Protein AF-0000000087521717 (afdb_homodimer)

Structure (mmCIF, N/CA/C/O backbone):
data_AF-0000000087521717-model_v1
#
loop_
_entity.id
_entity.type
_entity.pdbx_description
1 polymer 'Peptide deformylase'
#
loop_
_atom_site.group_PDB
_atom_site.id
_atom_site.type_symbol
_atom_site.label_atom_id
_atom_site.label_alt_id
_atom_site.label_comp_id
_atom_site.label_asym_id
_atom_site.label_entity_id
_atom_site.label_seq_id
_atom_site.pdbx_PDB_ins_code
_atom_site.Cartn_x
_atom_site.Cartn_y
_atom_site.Cartn_z
_atom_site.occupancy
_atom_site.B_iso_or_equiv
_atom_site.auth_seq_id
_atom_site.auth_comp_id
_atom_site.auth_asym_id
_atom_site.auth_atom_id
_atom_site.pdbx_PDB_model_num
ATOM 1 N N . MET A 1 1 ? 18.141 15.664 -4.938 1 31.73 1 MET A N 1
ATOM 2 C CA . MET A 1 1 ? 18.344 16.312 -3.646 1 31.73 1 MET A CA 1
ATOM 3 C C . MET A 1 1 ? 18.641 15.289 -2.561 1 31.73 1 MET A C 1
ATOM 5 O O . MET A 1 1 ? 18 14.242 -2.49 1 31.73 1 MET A O 1
ATOM 9 N N . ASP A 1 2 ? 19.812 15.195 -2.168 1 37.69 2 ASP A N 1
ATOM 10 C CA . ASP A 1 2 ? 20.312 14.406 -1.044 1 37.69 2 ASP A CA 1
ATOM 11 C C . ASP A 1 2 ? 19.453 14.633 0.204 1 37.69 2 ASP A C 1
ATOM 13 O O . ASP A 1 2 ? 19.438 15.734 0.759 1 37.69 2 ASP A O 1
ATOM 17 N N . TYR A 1 3 ? 18.469 13.977 0.428 1 42.56 3 TYR A N 1
ATOM 18 C CA . TYR A 1 3 ? 17.531 14.156 1.529 1 42.56 3 TYR A CA 1
ATOM 19 C C . TYR A 1 3 ? 18.266 14.188 2.867 1 42.56 3 TYR A C 1
ATOM 21 O O . TYR A 1 3 ? 17.656 14.414 3.912 1 42.56 3 TYR A O 1
ATOM 29 N N . SER A 1 4 ? 19.531 13.625 2.936 1 46.78 4 SER A N 1
ATOM 30 C CA . SER A 1 4 ? 20.344 14.086 4.055 1 46.78 4 SER A CA 1
ATOM 31 C C . SER A 1 4 ? 20.312 15.602 4.176 1 46.78 4 SER A C 1
ATOM 33 O O . SER A 1 4 ? 20.75 16.156 5.184 1 46.78 4 SER A O 1
ATOM 35 N N . GLU A 1 5 ? 19.812 16.156 3.068 1 51.12 5 GLU A N 1
ATOM 36 C CA . GLU A 1 5 ? 19.781 17.609 2.904 1 51.12 5 GLU A CA 1
ATOM 37 C C . GLU A 1 5 ? 18.531 18.203 3.547 1 51.12 5 GLU A C 1
ATOM 39 O O . GLU A 1 5 ? 18.312 19.422 3.498 1 51.12 5 GLU A O 1
ATOM 44 N N . LEU A 1 6 ? 17.719 17.312 4.062 1 59.31 6 LEU A N 1
ATOM 45 C CA . LEU A 1 6 ? 16.531 17.812 4.742 1 59.31 6 LEU A CA 1
ATOM 46 C C . LEU A 1 6 ? 16.891 18.422 6.094 1 59.31 6 LEU A C 1
ATOM 48 O O . LEU A 1 6 ? 16.047 18.453 7.004 1 59.31 6 LEU A O 1
ATOM 52 N N . GLY A 1 7 ? 18.109 18.688 6.102 1 59.34 7 GLY A N 1
ATOM 53 C CA . GLY A 1 7 ? 18.531 19.344 7.324 1 59.34 7 GLY A CA 1
ATOM 54 C C . GLY A 1 7 ? 17.953 20.75 7.465 1 59.34 7 GLY A C 1
ATOM 55 O O . GLY A 1 7 ? 17.453 21.312 6.5 1 59.34 7 GLY A O 1
ATOM 56 N N . PRO A 1 8 ? 17.828 21.141 8.695 1 64.62 8 PRO A N 1
ATOM 57 C CA . PRO A 1 8 ? 17.312 22.469 8.984 1 64.62 8 PRO A CA 1
ATOM 58 C C . PRO A 1 8 ? 17.969 23.562 8.125 1 64.62 8 PRO A C 1
ATOM 60 O O . PRO A 1 8 ? 17.328 24.562 7.82 1 64.62 8 PRO A O 1
ATOM 63 N N . GLU A 1 9 ? 19.109 23.172 7.73 1 73.75 9 GLU A N 1
ATOM 64 C CA . GLU A 1 9 ? 19.844 24.172 6.953 1 73.75 9 GLU A CA 1
ATOM 65 C C . GLU A 1 9 ? 19.234 24.328 5.559 1 73.75 9 GLU A C 1
ATOM 67 O O . GLU A 1 9 ? 19.344 25.391 4.941 1 73.75 9 GLU A O 1
ATOM 72 N N . ASN A 1 10 ? 18.547 23.375 5.191 1 86.69 10 ASN A N 1
ATOM 73 C CA . ASN A 1 10 ? 18 23.406 3.836 1 86.69 10 ASN A CA 1
ATOM 74 C C . ASN A 1 10 ? 16.5 23.656 3.84 1 86.69 10 ASN A C 1
ATOM 76 O O . ASN A 1 10 ? 15.883 23.766 2.779 1 86.69 10 ASN A O 1
ATOM 80 N N . LEU A 1 11 ? 16 23.922 4.949 1 91.88 11 LEU A N 1
ATOM 81 C CA . LEU A 1 11 ? 14.555 24.062 5.086 1 91.88 11 LEU A CA 1
ATOM 82 C C . LEU A 1 11 ? 14.039 25.25 4.266 1 91.88 11 LEU A C 1
ATOM 84 O O . LEU A 1 11 ? 13.055 25.109 3.535 1 91.88 11 LEU A O 1
ATOM 88 N N . GLY A 1 12 ? 14.695 26.422 4.41 1 90.44 12 GLY A N 1
ATOM 89 C CA . GLY A 1 12 ? 14.305 27.578 3.629 1 90.44 12 GLY A CA 1
ATOM 90 C C . GLY A 1 12 ? 14.281 27.312 2.135 1 90.44 12 GLY A C 1
ATOM 91 O O . GLY A 1 12 ? 13.344 27.719 1.442 1 90.44 12 GLY A O 1
ATOM 92 N N . GLN A 1 13 ? 15.289 26.625 1.7 1 92.19 13 GLN A N 1
ATOM 93 C CA . GLN A 1 13 ? 15.391 26.297 0.282 1 92.19 13 GLN A CA 1
ATOM 94 C C . GLN A 1 13 ? 14.281 25.344 -0.14 1 92.19 13 GLN A C 1
ATOM 96 O O . GLN A 1 13 ? 13.703 25.484 -1.222 1 92.19 13 GLN A O 1
ATOM 101 N N . ILE A 1 14 ? 14 24.406 0.67 1 95.12 14 ILE A N 1
ATOM 102 C CA . ILE A 1 14 ? 12.953 23.438 0.385 1 95.12 14 ILE A CA 1
ATOM 103 C C . ILE A 1 14 ? 11.609 24.141 0.259 1 95.12 14 ILE A C 1
ATOM 105 O O . ILE A 1 14 ? 10.867 23.922 -0.703 1 95.12 14 ILE A O 1
ATOM 109 N N . VAL A 1 15 ? 11.336 25 1.203 1 96.62 15 VAL A N 1
ATOM 110 C CA . VAL A 1 15 ? 10.078 25.734 1.216 1 96.62 15 VAL A CA 1
ATOM 111 C C . VAL A 1 15 ? 9.977 26.609 -0.033 1 96.62 15 VAL A C 1
ATOM 113 O O . VAL A 1 15 ? 8.938 26.625 -0.701 1 96.62 15 VAL A O 1
ATOM 116 N N . GLU A 1 16 ? 11.078 27.281 -0.337 1 94.62 16 GLU A N 1
ATOM 117 C CA . GLU A 1 16 ? 11.102 28.125 -1.527 1 94.62 16 GLU A CA 1
ATOM 118 C C . GLU A 1 16 ? 10.828 27.312 -2.789 1 94.62 16 GLU A C 1
ATOM 120 O O . GLU A 1 16 ? 10.086 27.75 -3.67 1 94.62 16 GLU A O 1
ATOM 125 N N . GLN A 1 17 ? 11.438 26.219 -2.893 1 95.12 17 GLN A N 1
ATOM 126 C CA . GLN A 1 17 ? 11.25 25.344 -4.051 1 95.12 17 GLN A CA 1
ATOM 127 C C . GLN A 1 17 ? 9.797 24.906 -4.176 1 95.12 17 GLN A C 1
ATOM 129 O O . GLN A 1 17 ? 9.234 24.906 -5.273 1 95.12 17 GLN A O 1
ATOM 134 N N . VAL A 1 18 ? 9.18 24.484 -3.072 1 96.81 18 VAL A N 1
ATOM 135 C CA . VAL A 1 18 ? 7.785 24.062 -3.066 1 96.81 18 VAL A CA 1
ATOM 136 C C . VAL A 1 18 ? 6.883 25.203 -3.52 1 96.81 18 VAL A C 1
ATOM 138 O O . VAL A 1 18 ? 6.012 25.016 -4.375 1 96.81 18 VAL A O 1
ATOM 141 N N . LEU A 1 19 ? 7.125 26.375 -2.961 1 97.25 19 LEU A N 1
ATOM 142 C CA . LEU A 1 19 ? 6.297 27.547 -3.275 1 97.25 19 LEU A CA 1
ATOM 143 C C . LEU A 1 19 ? 6.484 27.969 -4.727 1 97.25 19 LEU A C 1
ATOM 145 O O . LEU A 1 19 ? 5.527 28.359 -5.395 1 97.25 19 LEU A O 1
ATOM 149 N N . GLN A 1 20 ? 7.711 27.812 -5.238 1 95.38 20 GLN A N 1
ATOM 150 C CA . GLN A 1 20 ? 8.016 28.188 -6.617 1 95.38 20 GLN A CA 1
ATOM 151 C C . GLN A 1 20 ? 7.348 27.219 -7.602 1 95.38 20 GLN A C 1
ATOM 153 O O . GLN A 1 20 ? 6.969 27.625 -8.703 1 95.38 20 GLN A O 1
ATOM 158 N N . HIS A 1 21 ? 7.191 26 -7.211 1 94.56 21 HIS A N 1
ATOM 159 C CA . HIS A 1 21 ? 6.648 25 -8.109 1 94.56 21 HIS A CA 1
ATOM 160 C C . HIS A 1 21 ? 5.129 24.922 -8.016 1 94.56 21 HIS A C 1
ATOM 162 O O . HIS A 1 21 ? 4.484 24.219 -8.797 1 94.56 21 HIS A O 1
ATOM 168 N N . ALA A 1 22 ? 4.609 25.625 -7.039 1 97.06 22 ALA A N 1
ATOM 169 C CA . ALA A 1 22 ? 3.156 25.641 -6.906 1 97.06 22 ALA A CA 1
ATOM 170 C C . ALA A 1 22 ? 2.51 26.391 -8.07 1 97.06 22 ALA A C 1
ATOM 172 O O . ALA A 1 22 ? 2.965 27.469 -8.453 1 97.06 22 ALA A O 1
ATOM 173 N N . GLN A 1 23 ? 1.533 25.719 -8.734 1 96.81 23 GLN A N 1
ATOM 174 C CA . GLN A 1 23 ? 0.725 26.312 -9.789 1 96.81 23 GLN A CA 1
ATOM 175 C C . GLN A 1 23 ? -0.686 26.625 -9.297 1 96.81 23 GLN A C 1
ATOM 177 O O . GLN A 1 23 ? -1.421 25.719 -8.906 1 96.81 23 GLN A O 1
ATOM 182 N N . GLN A 1 24 ? -1.092 27.891 -9.32 1 96.69 24 GLN A N 1
ATOM 183 C CA . GLN A 1 24 ? -2.365 28.312 -8.758 1 96.69 24 GLN A CA 1
ATOM 184 C C . GLN A 1 24 ? -2.5 27.875 -7.301 1 96.69 24 GLN A C 1
ATOM 186 O O . GLN A 1 24 ? -3.533 27.328 -6.906 1 96.69 24 GLN A O 1
ATOM 191 N N . ASN A 1 25 ? -1.392 27.938 -6.531 1 97.31 25 ASN A N 1
ATOM 192 C CA . ASN A 1 25 ? -1.276 27.641 -5.109 1 97.31 25 ASN A CA 1
ATOM 193 C C . ASN A 1 25 ? -1.407 26.141 -4.832 1 97.31 25 ASN A C 1
ATOM 195 O O . ASN A 1 25 ? -1.749 25.75 -3.717 1 97.31 25 ASN A O 1
ATOM 199 N N . VAL A 1 26 ? -1.278 25.391 -5.859 1 98.62 26 VAL A N 1
ATOM 200 C CA . VAL A 1 26 ? -1.326 23.938 -5.672 1 98.62 26 VAL A CA 1
ATOM 201 C C . VAL A 1 26 ? 0.058 23.344 -5.914 1 98.62 26 VAL A C 1
ATOM 203 O O . VAL A 1 26 ? 0.644 23.531 -6.984 1 98.62 26 VAL A O 1
ATOM 206 N N . ALA A 1 27 ? 0.596 22.672 -4.949 1 98.44 27 ALA A N 1
ATOM 207 C CA . ALA A 1 27 ? 1.912 22.047 -5.035 1 98.44 27 ALA A CA 1
ATOM 208 C C . ALA A 1 27 ? 1.788 20.547 -5.219 1 98.44 27 ALA A C 1
ATOM 210 O O . ALA A 1 27 ? 0.761 19.953 -4.875 1 98.44 27 ALA A O 1
ATOM 211 N N . PRO A 1 28 ? 2.807 19.922 -5.824 1 97.38 28 PRO A N 1
ATOM 212 C CA . PRO A 1 28 ? 2.793 18.469 -5.914 1 97.38 28 PRO A CA 1
ATOM 213 C C . PRO A 1 28 ? 2.881 17.797 -4.547 1 97.38 28 PRO A C 1
ATOM 215 O O . PRO A 1 28 ? 3.584 18.281 -3.658 1 97.38 28 PRO A O 1
ATOM 218 N N . ILE A 1 29 ? 2.162 16.734 -4.375 1 98.31 29 ILE A N 1
ATOM 219 C CA . ILE A 1 29 ? 2.193 15.938 -3.15 1 98.31 29 ILE A CA 1
ATOM 220 C C . ILE A 1 29 ? 3.156 14.766 -3.324 1 98.31 29 ILE A C 1
ATOM 222 O O . ILE A 1 29 ? 3.084 14.039 -4.316 1 98.31 29 ILE A O 1
ATOM 226 N N . VAL A 1 30 ? 4.082 14.609 -2.416 1 98.25 30 VAL A N 1
ATOM 227 C CA . VAL A 1 30 ? 5.039 13.508 -2.498 1 98.25 30 VAL A CA 1
ATOM 228 C C . VAL A 1 30 ? 4.371 12.203 -2.07 1 98.25 30 VAL A C 1
ATOM 230 O O . VAL A 1 30 ? 3.32 12.227 -1.422 1 98.25 30 VAL A O 1
ATOM 233 N N . GLN A 1 31 ? 4.938 11.094 -2.473 1 98.69 31 GLN A N 1
ATOM 234 C CA . GLN A 1 31 ? 4.379 9.773 -2.207 1 98.69 31 GLN A CA 1
ATOM 235 C C . GLN A 1 31 ? 5.305 8.953 -1.311 1 98.69 31 GLN A C 1
ATOM 237 O O . GLN A 1 31 ? 6.426 9.375 -1.015 1 98.69 31 GLN A O 1
ATOM 242 N N . LEU A 1 32 ? 4.797 7.812 -0.786 1 98.69 32 LEU A N 1
ATOM 243 C CA . LEU A 1 32 ? 5.609 6.91 0.024 1 98.69 32 LEU A CA 1
ATOM 244 C C . LEU A 1 32 ? 6.949 6.637 -0.647 1 98.69 32 LEU A C 1
ATOM 246 O O . LEU A 1 32 ? 7.008 6.395 -1.855 1 98.69 32 LEU A O 1
ATOM 250 N N . GLY A 1 33 ? 7.992 6.562 0.14 1 98 33 GLY A N 1
ATOM 251 C CA . GLY A 1 33 ? 9.359 6.531 -0.352 1 98 33 GLY A CA 1
ATOM 252 C C . GLY A 1 33 ? 10.094 7.844 -0.154 1 98 33 GLY A C 1
ATOM 253 O O . GLY A 1 33 ? 11.328 7.867 -0.103 1 98 33 GLY A O 1
ATOM 254 N N . HIS A 1 34 ? 9.359 8.938 -0.144 1 97.62 34 HIS A N 1
ATOM 255 C CA . HIS A 1 34 ? 9.984 10.211 0.2 1 97.62 34 HIS A CA 1
ATOM 256 C C . HIS A 1 34 ? 10.383 10.25 1.672 1 97.62 34 HIS A C 1
ATOM 258 O O . HIS A 1 34 ? 9.547 10.023 2.551 1 97.62 34 HIS A O 1
ATOM 264 N N . PRO A 1 35 ? 11.531 10.594 1.997 1 96.5 35 PRO A N 1
ATOM 265 C CA . PRO A 1 35 ? 12.023 10.5 3.375 1 96.5 35 PRO A CA 1
ATOM 266 C C . PRO A 1 35 ? 11.281 11.43 4.328 1 96.5 35 PRO A C 1
ATOM 268 O O . PRO A 1 35 ? 11.172 11.141 5.523 1 96.5 35 PRO A O 1
ATOM 271 N N . ALA A 1 36 ? 10.742 12.539 3.867 1 96.62 36 ALA A N 1
ATOM 272 C CA . ALA A 1 36 ? 10.016 13.484 4.719 1 96.62 36 ALA A CA 1
ATOM 273 C C . ALA A 1 36 ? 8.805 12.828 5.363 1 96.62 36 ALA A C 1
ATOM 275 O O . ALA A 1 36 ? 8.352 13.25 6.43 1 96.62 36 ALA A O 1
ATOM 276 N N . LEU A 1 37 ? 8.289 11.781 4.715 1 98.25 37 LEU A N 1
ATOM 277 C CA . LEU A 1 37 ? 7.09 11.109 5.215 1 98.25 37 LEU A CA 1
ATOM 278 C C . LEU A 1 37 ? 7.441 10.148 6.348 1 98.25 37 LEU A C 1
ATOM 280 O O . LEU A 1 37 ? 6.551 9.641 7.031 1 98.25 37 LEU A O 1
ATOM 284 N N . ARG A 1 38 ? 8.711 9.922 6.566 1 97.94 38 ARG A N 1
ATOM 285 C CA . ARG A 1 38 ? 9.078 8.852 7.488 1 97.94 38 ARG A CA 1
ATOM 286 C C . ARG A 1 38 ? 9.906 9.391 8.648 1 97.94 38 ARG A C 1
ATOM 288 O O . ARG A 1 38 ? 10.055 8.719 9.672 1 97.94 38 ARG A O 1
ATOM 295 N N . GLN A 1 39 ? 10.406 10.516 8.523 1 94.19 39 GLN A N 1
ATOM 296 C CA . GLN A 1 39 ? 11.172 11.141 9.602 1 94.19 39 GLN A CA 1
ATOM 297 C C . GLN A 1 39 ? 10.297 12.078 10.43 1 94.19 39 GLN A C 1
ATOM 299 O O . GLN A 1 39 ? 9.461 12.797 9.875 1 94.19 39 GLN A O 1
ATOM 304 N N . PRO A 1 40 ? 10.5 12.039 11.766 1 96.31 40 PRO A N 1
ATOM 305 C CA . PRO A 1 40 ? 9.773 13.047 12.539 1 96.31 40 PRO A CA 1
ATOM 306 C C . PRO A 1 40 ? 10.086 14.469 12.086 1 96.31 40 PRO A C 1
ATOM 308 O O . PRO A 1 40 ? 11.25 14.836 11.945 1 96.31 40 PRO A O 1
ATOM 311 N N . ALA A 1 41 ? 9.07 15.227 11.836 1 97.12 41 ALA A N 1
ATOM 312 C CA . ALA A 1 41 ? 9.242 16.594 11.375 1 97.12 41 ALA A CA 1
ATOM 313 C C . ALA A 1 41 ? 9.789 17.484 12.492 1 97.12 41 ALA A C 1
ATOM 315 O O . ALA A 1 41 ? 9.586 17.203 13.672 1 97.12 41 ALA A O 1
ATOM 316 N N . LEU A 1 42 ? 10.391 18.516 12.156 1 96.44 42 LEU A N 1
ATOM 317 C CA . LEU A 1 42 ? 10.969 19.469 13.102 1 96.44 42 LEU A CA 1
ATOM 318 C C . LEU A 1 42 ? 9.891 20.375 13.68 1 96.44 42 LEU A C 1
ATOM 320 O O . LEU A 1 42 ? 9.008 20.828 12.953 1 96.44 42 LEU A O 1
ATOM 324 N N . PRO A 1 43 ? 10.023 20.609 14.984 1 97.44 43 PRO A N 1
ATOM 325 C CA . PRO A 1 43 ? 9.125 21.641 15.508 1 97.44 43 PRO A CA 1
ATOM 326 C C . PRO A 1 43 ? 9.328 23 14.836 1 97.44 43 PRO A C 1
ATOM 328 O O . PRO A 1 43 ? 10.461 23.359 14.508 1 97.44 43 PRO A O 1
ATOM 331 N N . TYR A 1 44 ? 8.234 23.656 14.57 1 96.94 44 TYR A N 1
ATOM 332 C CA . TYR A 1 44 ? 8.328 25.031 14.062 1 96.94 44 TYR A CA 1
ATOM 333 C C . TYR A 1 44 ? 8.719 26 15.172 1 96.94 44 TYR A C 1
ATOM 335 O O . TYR A 1 44 ? 8.039 26.078 16.203 1 96.94 44 TYR A O 1
ATOM 343 N N . ASP A 1 45 ? 9.781 26.672 14.961 1 94.12 45 ASP A N 1
ATOM 344 C CA . ASP A 1 45 ? 10.305 27.625 15.945 1 94.12 45 ASP A CA 1
ATOM 345 C C . ASP A 1 45 ? 10.703 28.938 15.281 1 94.12 45 ASP A C 1
ATOM 347 O O . ASP A 1 45 ? 11.773 29.469 15.562 1 94.12 45 ASP A O 1
ATOM 351 N N . GLY A 1 46 ? 9.875 29.328 14.32 1 93.69 46 GLY A N 1
ATOM 352 C CA . GLY A 1 46 ? 10.133 30.594 13.664 1 93.69 46 GLY A CA 1
ATOM 353 C C . GLY A 1 46 ? 11.117 30.484 12.516 1 93.69 46 GLY A C 1
ATOM 354 O O . GLY A 1 46 ? 11.789 31.469 12.172 1 93.69 46 GLY A O 1
ATOM 355 N N . GLN A 1 47 ? 11.266 29.328 11.891 1 93.75 47 GLN A N 1
ATOM 356 C CA . GLN A 1 47 ? 12.211 29.094 10.805 1 93.75 47 GLN A CA 1
ATOM 357 C C . GLN A 1 47 ? 11.828 29.891 9.562 1 93.75 47 GLN A C 1
ATOM 359 O O . GLN A 1 47 ? 12.664 30.109 8.68 1 93.75 47 GLN A O 1
ATOM 364 N N . LEU A 1 48 ? 10.609 30.328 9.469 1 94.69 48 LEU A N 1
ATOM 365 C CA . LEU A 1 48 ? 10.102 31.094 8.336 1 94.69 48 LEU A CA 1
ATOM 366 C C . LEU A 1 48 ? 9.617 32.469 8.781 1 94.69 48 LEU A C 1
ATOM 368 O O . LEU A 1 48 ? 9.023 32.594 9.852 1 94.69 48 LEU A O 1
ATOM 372 N N . ASP A 1 49 ? 9.883 33.469 7.895 1 94.5 49 ASP A N 1
ATOM 373 C CA . ASP A 1 49 ? 9.258 34.75 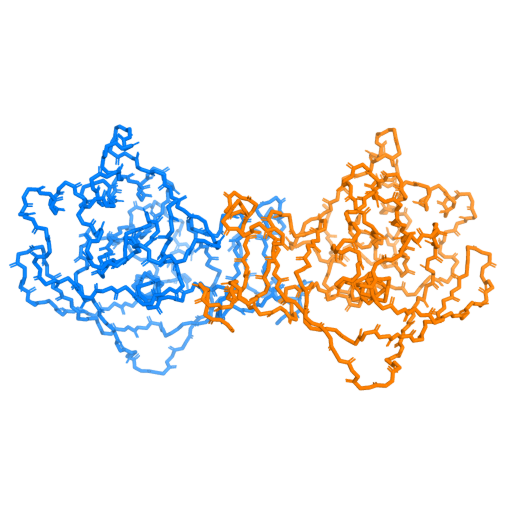8.195 1 94.5 49 ASP A CA 1
ATOM 374 C C . ASP A 1 49 ? 7.746 34.688 7.988 1 94.5 49 ASP A C 1
ATOM 376 O O . ASP A 1 49 ? 7.238 33.75 7.367 1 94.5 49 ASP A O 1
ATOM 380 N N . ALA A 1 50 ? 7.051 35.656 8.516 1 95.31 50 ALA A N 1
ATOM 381 C CA . ALA A 1 50 ? 5.594 35.656 8.578 1 95.31 50 ALA A CA 1
ATOM 382 C C . ALA A 1 50 ? 4.984 35.562 7.184 1 95.31 50 ALA A C 1
ATOM 384 O O . ALA A 1 50 ? 4.09 34.75 6.93 1 95.31 50 ALA A O 1
ATOM 385 N N . PRO A 1 51 ? 5.457 36.344 6.18 1 96.44 51 PRO A N 1
ATOM 386 C CA . PRO A 1 51 ? 4.871 36.25 4.84 1 96.44 51 PRO A CA 1
ATOM 387 C C . PRO A 1 51 ? 5.047 34.875 4.215 1 96.44 51 PRO A C 1
ATOM 389 O O . PRO A 1 51 ? 4.121 34.344 3.58 1 96.44 51 PRO A O 1
ATOM 392 N N . THR A 1 52 ? 6.203 34.281 4.387 1 96.88 52 THR A N 1
ATOM 393 C CA . THR A 1 52 ? 6.48 32.938 3.83 1 96.88 52 THR A CA 1
ATOM 394 C C . THR A 1 52 ? 5.605 31.891 4.492 1 96.88 52 THR A C 1
ATOM 396 O O . THR A 1 52 ? 5.051 31.016 3.816 1 96.88 52 THR A O 1
ATOM 399 N N . LEU A 1 53 ? 5.488 31.953 5.773 1 97.44 53 LEU A N 1
ATOM 400 C CA . LEU A 1 53 ? 4.625 31.016 6.484 1 97.44 53 LEU A CA 1
ATOM 401 C C . LEU A 1 53 ? 3.186 31.125 6 1 97.44 53 LEU A C 1
ATOM 403 O O . LEU A 1 53 ? 2.535 30.109 5.742 1 97.44 53 LEU A O 1
ATOM 407 N N . ASN A 1 54 ? 2.713 32.375 5.895 1 97.88 54 ASN A N 1
ATOM 408 C CA . ASN A 1 54 ? 1.347 32.594 5.434 1 97.88 54 ASN A CA 1
ATOM 409 C C . ASN A 1 54 ? 1.124 32.031 4.039 1 97.88 54 ASN A C 1
ATOM 411 O O . ASN A 1 54 ? 0.094 31.406 3.775 1 97.88 54 ASN A O 1
ATOM 415 N N . GLU A 1 55 ? 2.061 32.219 3.219 1 98.31 55 GLU A N 1
ATOM 416 C CA . GLU A 1 55 ? 1.972 31.688 1.861 1 98.31 55 GLU A CA 1
ATOM 417 C C . GLU A 1 55 ? 1.98 30.156 1.865 1 98.31 55 GLU A C 1
ATOM 419 O O . GLU A 1 55 ? 1.213 29.531 1.136 1 98.31 55 GLU A O 1
ATOM 424 N N . LEU A 1 56 ? 2.812 29.594 2.643 1 98.5 56 LEU A N 1
ATOM 425 C CA . LEU A 1 56 ? 2.902 28.141 2.727 1 98.5 56 LEU A CA 1
ATOM 426 C C . LEU A 1 56 ? 1.583 27.547 3.203 1 98.5 56 LEU A C 1
ATOM 428 O O . LEU A 1 56 ? 1.079 26.594 2.609 1 98.5 56 LEU A O 1
ATOM 432 N N . LEU A 1 57 ? 1.031 28.125 4.246 1 98.69 57 LEU A N 1
ATOM 433 C CA . LEU A 1 57 ? -0.234 27.641 4.777 1 98.69 57 LEU A CA 1
ATOM 434 C C . LEU A 1 57 ? -1.342 27.75 3.736 1 98.69 57 LEU A C 1
ATOM 436 O O . LEU A 1 57 ? -2.189 26.859 3.633 1 98.69 57 LEU A O 1
ATOM 440 N N . LEU A 1 58 ? -1.309 28.812 2.973 1 98.69 58 LEU A N 1
ATOM 441 C CA . LEU A 1 58 ? -2.271 28.984 1.89 1 98.69 58 LEU A CA 1
ATOM 442 C C . LEU A 1 58 ? -2.096 27.891 0.83 1 98.69 58 LEU A C 1
ATOM 444 O O . LEU A 1 58 ? -3.074 27.297 0.38 1 98.69 58 LEU A O 1
ATOM 448 N N . VAL A 1 59 ? -0.886 27.625 0.399 1 98.81 59 VAL A N 1
ATOM 449 C CA . VAL A 1 59 ? -0.572 26.609 -0.592 1 98.81 59 VAL A CA 1
ATOM 450 C C . VAL A 1 59 ? -0.988 25.234 -0.069 1 98.81 59 VAL A C 1
ATOM 452 O O . VAL A 1 59 ? -1.551 24.422 -0.81 1 98.81 59 VAL A O 1
ATOM 455 N N . MET A 1 60 ? -0.743 24.969 1.176 1 98.81 60 MET A N 1
ATOM 456 C CA . MET A 1 60 ? -1.146 23.703 1.787 1 98.81 60 MET A CA 1
ATOM 457 C C . MET A 1 60 ? -2.66 23.531 1.734 1 98.81 60 MET A C 1
ATOM 459 O O . MET A 1 60 ? -3.154 22.469 1.363 1 98.81 60 MET A O 1
ATOM 463 N N . ARG A 1 61 ? -3.373 24.594 2.107 1 98.69 61 ARG A N 1
ATOM 464 C CA . ARG A 1 61 ? -4.832 24.531 2.105 1 98.69 61 ARG A CA 1
ATOM 465 C C . ARG A 1 61 ? -5.367 24.266 0.701 1 98.69 61 ARG A C 1
ATOM 467 O O . ARG A 1 61 ? -6.211 23.391 0.506 1 98.69 61 ARG A O 1
ATOM 474 N N . HIS A 1 62 ? -4.859 24.984 -0.267 1 98.62 62 HIS A N 1
ATOM 475 C CA . HIS A 1 62 ? -5.305 24.828 -1.646 1 98.62 62 HIS A CA 1
ATOM 476 C C . HIS A 1 62 ? -4.926 23.453 -2.197 1 98.62 62 HIS A C 1
ATOM 478 O O . HIS A 1 62 ? -5.695 22.844 -2.945 1 98.62 62 HIS A O 1
ATOM 484 N N . THR A 1 63 ? -3.752 23 -1.872 1 98.75 63 THR A N 1
ATOM 485 C CA . THR A 1 63 ? -3.316 21.672 -2.289 1 98.75 63 THR A CA 1
ATOM 486 C C . THR A 1 63 ? -4.23 20.594 -1.71 1 98.75 63 THR A C 1
ATOM 488 O O . THR A 1 63 ? -4.641 19.672 -2.418 1 98.75 63 THR A O 1
ATOM 491 N N . MET A 1 64 ? -4.578 20.75 -0.443 1 98.5 64 MET A N 1
ATOM 492 C CA . MET A 1 64 ? -5.504 19.828 0.224 1 98.5 64 MET A CA 1
ATOM 493 C C . MET A 1 64 ? -6.844 19.797 -0.504 1 98.5 64 MET A C 1
ATOM 495 O O . MET A 1 64 ? -7.355 18.703 -0.806 1 98.5 64 MET A O 1
ATOM 499 N N . HIS A 1 65 ? -7.332 20.938 -0.855 1 97.44 65 HIS A N 1
ATOM 500 C CA . HIS A 1 65 ? -8.633 21.031 -1.511 1 97.44 65 HIS A CA 1
ATOM 501 C C . HIS A 1 65 ? -8.586 20.438 -2.914 1 97.44 65 HIS A C 1
ATOM 503 O O . HIS A 1 65 ? -9.516 19.75 -3.332 1 97.44 65 HIS A O 1
ATOM 509 N N . ALA A 1 66 ? -7.504 20.703 -3.611 1 97.38 66 ALA A N 1
ATOM 510 C CA . ALA A 1 66 ? -7.371 20.25 -4.988 1 97.38 66 ALA A CA 1
ATOM 511 C C . ALA A 1 66 ? -7.297 18.719 -5.051 1 97.38 66 ALA A C 1
ATOM 513 O O . ALA A 1 66 ? -7.77 18.109 -6.012 1 97.38 66 ALA A O 1
ATOM 514 N N . ALA A 1 67 ? -6.727 18.031 -4.129 1 94.69 67 ALA A N 1
ATOM 515 C CA . ALA A 1 67 ? -6.59 16.578 -4.031 1 94.69 67 ALA A CA 1
ATOM 516 C C . ALA A 1 67 ? -7.781 15.969 -3.301 1 94.69 67 ALA A C 1
ATOM 518 O O . ALA A 1 67 ? -7.777 14.773 -2.979 1 94.69 67 ALA A O 1
ATOM 519 N N . PRO A 1 68 ? -8.812 16.609 -3.139 1 89.69 68 PRO A N 1
ATOM 520 C CA . PRO A 1 68 ? -10 16.547 -2.275 1 89.69 68 PRO A CA 1
ATOM 521 C C . PRO A 1 68 ? -9.727 15.836 -0.954 1 89.69 68 PRO A C 1
ATOM 523 O O . PRO A 1 68 ? -10.344 14.812 -0.667 1 89.69 68 PRO A O 1
ATOM 526 N N . GLY A 1 69 ? -8.867 16.359 -0.184 1 95.38 69 GLY A N 1
ATOM 527 C CA . GLY A 1 69 ? -8.547 15.867 1.144 1 95.38 69 GLY A CA 1
ATOM 528 C C . GLY A 1 69 ? -9.234 16.641 2.254 1 95.38 69 GLY A C 1
ATOM 529 O O . GLY A 1 69 ? -9.945 17.609 1.992 1 95.38 69 GLY A O 1
ATOM 530 N N . VAL A 1 70 ? -9.07 16.109 3.436 1 97.88 70 VAL A N 1
ATOM 531 C CA . VAL A 1 70 ? -9.633 16.766 4.609 1 97.88 70 VAL A CA 1
ATOM 532 C C . VAL A 1 70 ? -8.508 17.188 5.555 1 97.88 70 VAL A C 1
ATOM 534 O O . VAL A 1 70 ? -8.758 17.797 6.598 1 97.88 70 VAL A O 1
ATOM 537 N N . GLY A 1 71 ? -7.273 16.891 5.176 1 98.75 71 GLY A N 1
ATOM 538 C CA . GLY A 1 71 ? -6.062 17.281 5.887 1 98.75 71 GLY A CA 1
ATOM 539 C C . GLY A 1 71 ? -4.812 17.156 5.035 1 98.75 71 GLY A C 1
ATOM 540 O O . GLY A 1 71 ? -4.785 16.406 4.062 1 98.75 71 GLY A O 1
ATOM 541 N N . LEU A 1 72 ? -3.838 17.922 5.387 1 98.94 72 LEU A N 1
ATOM 542 C CA . LEU A 1 72 ? -2.535 17.891 4.734 1 98.94 72 LEU A CA 1
ATOM 543 C C . LEU A 1 72 ? -1.436 18.359 5.676 1 98.94 72 LEU A C 1
ATOM 545 O O . LEU A 1 72 ? -1.514 19.469 6.223 1 98.94 72 LEU A O 1
ATOM 549 N N . ALA A 1 73 ? -0.482 17.516 5.875 1 98.88 73 ALA A N 1
ATOM 550 C CA . ALA A 1 73 ? 0.703 17.875 6.652 1 98.88 73 ALA A CA 1
ATOM 551 C C . ALA A 1 73 ? 1.818 18.391 5.742 1 98.88 73 ALA A C 1
ATOM 553 O O . ALA A 1 73 ? 1.921 17.984 4.586 1 98.88 73 ALA A O 1
ATOM 554 N N . ALA A 1 74 ? 2.672 19.203 6.25 1 98.75 74 ALA A N 1
ATOM 555 C CA . ALA A 1 74 ? 3.75 19.812 5.469 1 98.75 74 ALA A CA 1
ATOM 556 C C . ALA A 1 74 ? 4.668 18.734 4.891 1 98.75 74 ALA A C 1
ATOM 558 O O . ALA A 1 74 ? 5.203 18.891 3.789 1 98.75 74 ALA A O 1
ATOM 559 N N . VAL A 1 75 ? 4.82 17.656 5.613 1 98.5 75 VAL A N 1
ATOM 560 C CA . VAL A 1 75 ? 5.719 16.594 5.172 1 98.5 75 VAL A CA 1
ATOM 561 C C . VAL A 1 75 ? 5.195 15.977 3.877 1 98.5 75 VAL A C 1
ATOM 563 O O . VAL A 1 75 ? 5.961 15.422 3.088 1 98.5 75 VAL A O 1
ATOM 566 N N . GLN A 1 76 ? 3.934 16.109 3.621 1 98.81 76 GLN A N 1
ATOM 567 C CA . GLN A 1 76 ? 3.348 15.594 2.389 1 98.81 76 GLN A CA 1
ATOM 568 C C . GLN A 1 76 ? 3.709 16.469 1.196 1 98.81 76 GLN A C 1
ATOM 570 O O . GLN A 1 76 ? 3.494 16.094 0.045 1 98.81 76 GLN A O 1
ATOM 575 N N . LEU A 1 77 ? 4.277 17.609 1.463 1 98.44 77 LEU A N 1
ATOM 576 C CA . LEU A 1 77 ? 4.844 18.438 0.411 1 98.44 77 LEU A CA 1
ATOM 577 C C . LEU A 1 77 ? 6.367 18.344 0.405 1 98.44 77 LEU A C 1
ATOM 579 O O . LEU A 1 77 ? 7.039 19.141 -0.258 1 98.44 77 LEU A O 1
ATOM 583 N N . GLY A 1 78 ? 6.914 17.484 1.221 1 97.31 78 GLY A N 1
ATOM 584 C CA . GLY A 1 78 ? 8.352 17.312 1.322 1 97.31 78 GLY A CA 1
ATOM 585 C C . GLY A 1 78 ? 9 18.266 2.309 1 97.31 78 GLY A C 1
ATOM 586 O O . GLY A 1 78 ? 10.227 18.391 2.355 1 97.31 78 GLY A O 1
ATOM 587 N N . ILE A 1 79 ? 8.242 18.984 3.045 1 97.44 79 ILE A N 1
ATOM 588 C CA . ILE A 1 79 ? 8.758 19.969 3.986 1 97.44 79 ILE A CA 1
ATOM 589 C C . ILE A 1 79 ? 8.781 19.391 5.395 1 97.44 79 ILE A C 1
ATOM 591 O O . ILE A 1 79 ? 7.73 19.109 5.977 1 97.44 79 ILE A O 1
ATOM 595 N N . PRO A 1 80 ? 9.914 19.188 5.988 1 96.94 80 PRO A N 1
ATOM 596 C CA . PRO A 1 80 ? 10.016 18.516 7.285 1 96.94 80 PRO A CA 1
ATOM 597 C C . PRO A 1 80 ? 9.75 19.453 8.461 1 96.94 80 PRO A C 1
ATOM 599 O O . PRO A 1 80 ? 10.594 19.609 9.344 1 96.94 80 PRO A O 1
ATOM 602 N N . LEU A 1 81 ? 8.539 20.047 8.531 1 97.5 81 LEU A N 1
ATOM 603 C CA . LEU A 1 81 ? 8.094 20.938 9.602 1 97.5 81 LEU A CA 1
ATOM 604 C C . LEU A 1 81 ? 6.77 20.453 10.195 1 97.5 81 LEU A C 1
ATOM 606 O O . LEU A 1 81 ? 5.914 19.938 9.469 1 97.5 81 LEU A O 1
ATOM 610 N N . GLN A 1 82 ? 6.625 20.688 11.453 1 98.62 82 GLN A N 1
ATOM 611 C CA . GLN A 1 82 ? 5.398 20.297 12.133 1 98.62 82 GLN A CA 1
ATOM 612 C C . GLN A 1 82 ? 4.273 21.281 11.867 1 98.62 82 GLN A C 1
ATOM 614 O O . GLN A 1 82 ? 3.865 22.031 12.758 1 98.62 82 GLN A O 1
ATOM 619 N N . LEU A 1 83 ? 3.793 21.25 10.656 1 98.88 83 LEU A N 1
ATOM 620 C CA . LEU A 1 83 ? 2.646 22.031 10.188 1 98.88 83 LEU A CA 1
ATOM 621 C C . LEU A 1 83 ? 1.603 21.125 9.547 1 98.88 83 LEU A C 1
ATOM 623 O O . LEU A 1 83 ? 1.948 20.188 8.812 1 98.88 83 LEU A O 1
ATOM 627 N N . ALA A 1 84 ? 0.348 21.391 9.836 1 98.94 84 ALA A N 1
ATOM 628 C CA . ALA A 1 84 ? -0.748 20.703 9.156 1 98.94 84 ALA A CA 1
ATOM 629 C C . ALA A 1 84 ? -1.966 21.609 9.023 1 98.94 84 ALA A C 1
ATOM 631 O O . ALA A 1 84 ? -2.17 22.516 9.836 1 98.94 84 ALA A O 1
ATOM 632 N N . VAL A 1 85 ? -2.689 21.375 7.984 1 98.94 85 VAL A N 1
ATOM 633 C CA . VAL A 1 85 ? -3.971 22.047 7.805 1 98.94 85 VAL A CA 1
ATOM 634 C C . VAL A 1 85 ? -5.09 21.016 7.711 1 98.94 85 VAL A C 1
ATOM 636 O O . VAL A 1 85 ? -4.887 19.922 7.195 1 98.94 85 VAL A O 1
ATOM 639 N N . LEU A 1 86 ? -6.25 21.344 8.227 1 98.75 86 LEU A N 1
ATOM 640 C CA . LEU A 1 86 ? -7.418 20.469 8.266 1 98.75 86 LEU A CA 1
ATOM 641 C C . LEU A 1 86 ? -8.672 21.234 7.855 1 98.75 86 LEU A C 1
ATOM 643 O O . LEU A 1 86 ? -8.852 22.391 8.234 1 98.75 86 LEU A O 1
ATOM 647 N N . GLU A 1 87 ? -9.492 20.578 7.105 1 98.56 87 GLU A N 1
ATOM 648 C CA . GLU A 1 87 ? -10.812 21.109 6.762 1 98.56 87 GLU A CA 1
ATOM 649 C C . GLU A 1 87 ? -11.688 20.016 6.156 1 98.56 87 GLU A C 1
ATOM 651 O O . GLU A 1 87 ? -11.227 19.219 5.344 1 98.56 87 GLU A O 1
ATOM 656 N N . ASP A 1 88 ? -12.867 19.891 6.637 1 97.25 88 ASP A N 1
ATOM 657 C CA . ASP A 1 88 ? -13.836 18.969 6.062 1 97.25 88 ASP A CA 1
ATOM 658 C C . ASP A 1 88 ? -15.211 19.609 5.938 1 97.25 88 ASP A C 1
ATOM 660 O O . ASP A 1 88 ? -16 19.578 6.879 1 97.25 88 ASP A O 1
ATOM 664 N N . ARG A 1 89 ? -15.508 20.062 4.711 1 92.44 89 ARG A N 1
ATOM 665 C CA . ARG A 1 89 ? -16.797 20.688 4.445 1 92.44 89 ARG A CA 1
ATOM 666 C C . ARG A 1 89 ? -17.531 19.984 3.314 1 92.44 89 ARG A C 1
ATOM 668 O O . ARG A 1 89 ? -18.422 20.562 2.682 1 92.44 89 ARG A O 1
ATOM 675 N N . TYR A 1 90 ? -17.109 18.766 3.061 1 90.56 90 TYR A N 1
ATOM 676 C CA . TYR A 1 90 ? -17.719 18 1.979 1 90.56 90 TYR A CA 1
ATOM 677 C C . TYR A 1 90 ? -19.094 17.484 2.383 1 90.56 90 TYR A C 1
ATOM 679 O O . TYR A 1 90 ? -19.312 17.094 3.533 1 90.56 90 TYR A O 1
ATOM 687 N N . PRO A 1 91 ? -19.906 17.484 1.41 1 86.94 91 PRO A N 1
ATOM 688 C CA . PRO A 1 91 ? -21.219 16.906 1.692 1 86.94 91 PRO A CA 1
ATOM 689 C C . PRO A 1 91 ? -21.156 15.383 1.878 1 86.94 91 PRO A C 1
ATOM 691 O O . PRO A 1 91 ? -20.375 14.711 1.21 1 86.94 91 PRO A O 1
ATOM 694 N N . ILE A 1 92 ? -21.906 14.883 2.879 1 81.62 92 ILE A N 1
ATOM 695 C CA . ILE A 1 92 ? -22 13.445 3.125 1 81.62 92 ILE A CA 1
ATOM 696 C C . ILE A 1 92 ? -23.438 13.062 3.455 1 81.62 92 ILE A C 1
ATOM 698 O O . ILE A 1 92 ? -24.172 13.844 4.07 1 81.62 92 ILE A O 1
ATOM 702 N N . ASP A 1 93 ? -23.734 11.914 2.939 1 85.12 93 ASP A N 1
ATOM 703 C CA . ASP A 1 93 ? -25.078 11.414 3.258 1 85.12 93 ASP A CA 1
ATOM 704 C C . ASP A 1 93 ? -25.266 11.266 4.766 1 85.12 93 ASP A C 1
ATOM 706 O O . ASP A 1 93 ? -24.328 10.898 5.48 1 85.12 93 ASP A O 1
ATOM 710 N N . ALA A 1 94 ? -26.531 11.516 5.215 1 87.12 94 ALA A N 1
ATOM 711 C CA . ALA A 1 94 ? -26.844 11.594 6.637 1 87.12 94 ALA A CA 1
ATOM 712 C C . ALA A 1 94 ? -26.5 10.289 7.352 1 87.12 94 ALA A C 1
ATOM 714 O O . ALA A 1 94 ? -26.016 10.305 8.484 1 87.12 94 ALA A O 1
ATOM 715 N N . ASP A 1 95 ? -26.734 9.156 6.719 1 85.88 95 ASP A N 1
ATOM 716 C CA . ASP A 1 95 ? -26.469 7.863 7.344 1 85.88 95 ASP A CA 1
ATOM 717 C C . ASP A 1 95 ? -24.969 7.645 7.531 1 85.88 95 ASP A C 1
ATOM 719 O O . ASP A 1 95 ? -24.531 7.23 8.609 1 85.88 95 ASP A O 1
ATOM 723 N N . ALA A 1 96 ? -24.266 7.93 6.543 1 83.81 96 ALA A N 1
ATOM 724 C CA . ALA A 1 96 ? -22.812 7.82 6.609 1 83.81 96 ALA A CA 1
ATOM 725 C C . ALA A 1 96 ? -22.234 8.773 7.652 1 83.81 96 ALA A C 1
ATOM 727 O O . ALA A 1 96 ? -21.297 8.43 8.367 1 83.81 96 ALA A O 1
ATOM 728 N N . ALA A 1 97 ? -22.781 9.977 7.711 1 87.06 97 ALA A N 1
ATOM 729 C CA . ALA A 1 97 ? -22.344 10.969 8.688 1 87.06 97 ALA A CA 1
ATOM 730 C C . ALA A 1 97 ? -22.578 10.477 10.109 1 87.06 97 ALA A C 1
ATOM 732 O O . ALA A 1 97 ? -21.734 10.656 10.984 1 87.06 97 ALA A O 1
ATOM 733 N N . ARG A 1 98 ? -23.672 9.875 10.336 1 88.62 98 ARG A N 1
ATOM 734 C CA . ARG A 1 98 ? -24 9.359 11.664 1 88.62 98 ARG A CA 1
ATOM 735 C C . ARG A 1 98 ? -23.094 8.203 12.039 1 88.62 98 ARG A C 1
ATOM 737 O O . ARG A 1 98 ? -22.562 8.156 13.156 1 88.62 98 ARG A O 1
ATOM 744 N N . GLU A 1 99 ? -22.828 7.289 11.133 1 86.25 99 GLU A N 1
ATOM 745 C CA . GLU A 1 99 ? -22 6.121 11.383 1 86.25 99 GLU A CA 1
ATOM 746 C C . GLU A 1 99 ? -20.578 6.527 11.773 1 86.25 99 GLU A C 1
ATOM 748 O O . GLU A 1 99 ? -19.984 5.938 12.68 1 86.25 99 GLU A O 1
ATOM 753 N N . ARG A 1 100 ? -20.109 7.574 11.211 1 87.81 100 ARG A N 1
ATOM 754 C CA . ARG A 1 100 ? -18.734 8.016 11.414 1 87.81 100 ARG A CA 1
ATOM 755 C C . ARG A 1 100 ? -18.656 9.156 12.422 1 87.81 100 ARG A C 1
ATOM 757 O O . ARG A 1 100 ? -17.578 9.672 12.711 1 87.81 100 ARG A O 1
ATOM 764 N N . GLU A 1 101 ? -19.844 9.539 12.875 1 91.06 101 GLU A N 1
ATOM 765 C CA . GLU A 1 101 ? -19.906 10.742 13.703 1 91.06 101 GLU A CA 1
ATOM 766 C C . GLU A 1 101 ? -19.141 11.898 13.062 1 91.06 101 GLU A C 1
ATOM 768 O O . GLU A 1 101 ? -18.312 12.547 13.711 1 91.06 101 GLU A O 1
ATOM 773 N N . ARG A 1 102 ? -19.422 12.078 11.758 1 93.44 102 ARG A N 1
ATOM 774 C CA . ARG A 1 102 ? -18.719 13.07 10.938 1 93.44 102 ARG A CA 1
ATOM 775 C C . ARG A 1 102 ? -19.5 14.383 10.891 1 93.44 102 ARG A C 1
ATOM 777 O O . ARG A 1 102 ? -20.672 14.398 10.492 1 93.44 102 ARG A O 1
ATOM 784 N N . GLU A 1 103 ? -18.875 15.391 11.383 1 91.88 103 GLU A N 1
ATOM 785 C CA . GLU A 1 103 ? -19.406 16.75 11.336 1 91.88 103 GLU A CA 1
ATOM 786 C C . GLU A 1 103 ? -18.469 17.672 10.555 1 91.88 103 GLU A C 1
ATOM 788 O O . GLU A 1 103 ? -17.281 17.406 10.43 1 91.88 103 GLU A O 1
ATOM 793 N N . PRO A 1 104 ? -19.141 18.688 9.945 1 93.94 104 PRO A N 1
ATOM 794 C CA . PRO A 1 104 ? -18.266 19.641 9.258 1 93.94 104 PRO A CA 1
ATOM 795 C C . PRO A 1 104 ? -17.141 20.156 10.148 1 93.94 104 PRO A C 1
ATOM 797 O O . PRO A 1 104 ? -17.344 20.391 11.344 1 93.94 104 PRO A O 1
ATOM 800 N N . LEU A 1 105 ? -15.984 20.281 9.594 1 96.94 105 LEU A N 1
ATOM 801 C CA . LEU A 1 105 ? -14.812 20.812 10.273 1 96.94 105 LEU A CA 1
ATOM 802 C C . LEU A 1 105 ? -14.32 22.078 9.586 1 96.94 105 LEU A C 1
ATOM 804 O O . LEU A 1 105 ? -13.906 22.047 8.422 1 96.94 105 LEU A O 1
ATOM 808 N N . ASP A 1 106 ? -14.375 23.188 10.312 1 97.06 106 ASP A N 1
ATOM 809 C CA . ASP A 1 106 ? -13.852 24.438 9.789 1 97.06 106 ASP A CA 1
ATOM 810 C C . ASP A 1 106 ? -12.328 24.391 9.656 1 97.06 106 ASP A C 1
ATOM 812 O O . ASP A 1 106 ? -11.672 23.547 10.281 1 97.06 106 ASP A O 1
ATOM 816 N N . TYR A 1 107 ? -11.906 25.266 8.781 1 98.44 107 TYR A N 1
ATOM 817 C CA . TYR A 1 107 ? -10.477 25.312 8.508 1 98.44 107 TYR A CA 1
ATOM 818 C C . TYR A 1 107 ? -9.68 25.531 9.789 1 98.44 107 TYR A C 1
ATOM 820 O O . TYR A 1 107 ? -10 26.422 10.578 1 98.44 107 TYR A O 1
ATOM 828 N N . LEU A 1 108 ? -8.656 24.688 10.008 1 98.56 108 LEU A N 1
ATOM 829 C CA . LEU A 1 108 ? -7.742 24.781 11.148 1 98.56 108 LEU A CA 1
ATOM 830 C C . LEU A 1 108 ? -6.293 24.672 10.688 1 98.56 108 LEU A C 1
ATOM 832 O O . LEU A 1 108 ? -5.992 23.938 9.734 1 98.56 108 LEU A O 1
ATOM 836 N N . GLU A 1 109 ? -5.477 25.391 11.312 1 98.88 109 GLU A N 1
ATOM 837 C CA . GLU A 1 109 ? -4.027 25.297 11.156 1 98.88 109 GLU A CA 1
ATOM 838 C C . GLU A 1 109 ? -3.375 24.75 12.43 1 98.88 109 GLU A C 1
ATOM 840 O O . GLU A 1 109 ? -3.604 25.281 13.523 1 98.88 109 GLU A O 1
ATOM 845 N N . PHE A 1 110 ? -2.629 23.672 12.266 1 98.88 110 PHE A N 1
ATOM 846 C CA . PHE A 1 110 ? -1.912 23.047 13.367 1 98.88 110 PHE A CA 1
ATOM 847 C C . PHE A 1 110 ? -0.417 23.328 13.266 1 98.88 110 PHE A C 1
ATOM 849 O O . PHE A 1 110 ? 0.247 22.875 12.336 1 98.88 110 PHE A O 1
ATOM 856 N N . ILE A 1 111 ? 0.074 24.078 14.156 1 98.81 111 ILE A N 1
ATOM 857 C CA . ILE A 1 111 ? 1.512 24.266 14.312 1 98.81 111 ILE A CA 1
ATOM 858 C C . ILE A 1 111 ? 1.985 23.578 15.594 1 98.81 111 ILE A C 1
ATOM 860 O O . ILE A 1 111 ? 1.459 23.844 16.672 1 98.81 111 ILE A O 1
ATOM 864 N N . ASN A 1 112 ? 2.949 22.688 15.5 1 98.88 112 ASN A N 1
ATOM 865 C CA . ASN A 1 112 ? 3.506 21.891 16.594 1 98.88 112 ASN A CA 1
ATOM 866 C C . ASN A 1 112 ? 2.416 21.156 17.359 1 98.88 112 ASN A C 1
ATOM 868 O O . ASN A 1 112 ? 2.352 21.234 18.594 1 98.88 112 ASN A O 1
ATOM 872 N N . PRO A 1 113 ? 1.61 20.344 16.688 1 98.94 113 PRO A N 1
ATOM 873 C CA . PRO A 1 113 ? 0.457 19.766 17.375 1 98.94 113 PRO A CA 1
ATOM 874 C C . PRO A 1 113 ? 0.802 18.453 18.094 1 98.94 113 PRO A C 1
ATOM 876 O O . PRO A 1 113 ? 1.812 17.828 17.781 1 98.94 113 PRO A O 1
ATOM 879 N N . GLY A 1 114 ? -0.001 18.125 19.047 1 98.81 114 GLY A N 1
ATOM 880 C CA . GLY A 1 114 ? -0.083 16.828 19.703 1 98.81 114 GLY A CA 1
ATOM 881 C C . GLY A 1 114 ? -1.493 16.469 20.125 1 98.81 114 GLY A C 1
ATOM 882 O O . GLY A 1 114 ? -2.41 17.281 20.016 1 98.81 114 GLY A O 1
ATOM 883 N N . TYR A 1 115 ? -1.662 15.188 20.516 1 98.81 115 TYR A N 1
ATOM 884 C CA . TYR A 1 115 ? -2.971 14.828 21.062 1 98.81 115 TYR A CA 1
ATOM 885 C C . TYR A 1 115 ? -2.852 13.703 22.078 1 98.81 115 TYR A C 1
ATOM 887 O O . TYR A 1 115 ? -1.85 12.984 22.109 1 98.81 115 TYR A O 1
ATOM 895 N N . THR A 1 116 ? -3.85 13.617 22.875 1 98.75 116 THR A N 1
ATOM 896 C CA . THR A 1 116 ? -4.055 12.5 23.797 1 98.75 116 THR A CA 1
ATOM 897 C C . THR A 1 116 ? -5.465 11.93 23.641 1 98.75 116 THR A C 1
ATOM 899 O O . THR A 1 116 ? -6.426 12.68 23.453 1 98.75 116 THR A O 1
ATOM 902 N N . PRO A 1 117 ? -5.594 10.641 23.688 1 98.69 117 PRO A N 1
ATOM 903 C CA . PRO A 1 117 ? -6.934 10.047 23.609 1 98.69 117 PRO A CA 1
ATOM 904 C C . PRO A 1 117 ? -7.812 10.43 24.797 1 98.69 117 PRO A C 1
ATOM 906 O O . PRO A 1 117 ? -7.316 10.562 25.922 1 98.69 117 PRO A O 1
ATOM 909 N N . ILE A 1 118 ? -9.062 10.625 24.547 1 98.62 118 ILE 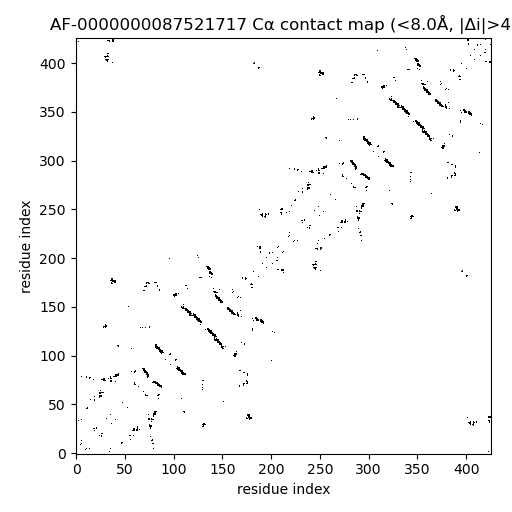A N 1
ATOM 910 C CA . ILE A 1 118 ? -10.062 10.797 25.594 1 98.62 118 ILE A CA 1
ATOM 911 C C . ILE A 1 118 ? -10.844 9.5 25.781 1 98.62 118 ILE A C 1
ATOM 913 O O . ILE A 1 118 ? -11.586 9.078 24.891 1 98.62 118 ILE A O 1
ATOM 917 N N . GLY A 1 119 ? -10.641 8.836 26.906 1 97.5 119 GLY A N 1
ATOM 918 C CA . GLY A 1 119 ? -11.305 7.562 27.141 1 97.5 119 GLY A CA 1
ATOM 919 C C . GLY A 1 119 ? -10.625 6.398 26.453 1 97.5 119 GLY A C 1
ATOM 920 O O . GLY A 1 119 ? -9.484 6.523 26 1 97.5 119 GLY A O 1
ATOM 921 N N . ALA A 1 120 ? -11.336 5.277 26.344 1 97.38 120 ALA A N 1
ATOM 922 C CA . ALA A 1 120 ? -10.711 4.055 25.844 1 97.38 120 ALA A CA 1
ATOM 923 C C . ALA A 1 120 ? -11.383 3.576 24.562 1 97.38 120 ALA A C 1
ATOM 925 O O . ALA A 1 120 ? -10.891 2.656 23.906 1 97.38 120 ALA A O 1
ATOM 926 N N . ARG A 1 121 ? -12.461 4.254 24.188 1 97.25 121 ARG A N 1
ATOM 927 C CA . ARG A 1 121 ? -13.227 3.785 23.047 1 97.25 121 ARG A CA 1
ATOM 928 C C . ARG A 1 121 ? -12.438 3.941 21.75 1 97.25 121 ARG A C 1
ATOM 930 O O . ARG A 1 121 ? -11.82 4.984 21.516 1 97.25 121 ARG A O 1
ATOM 937 N N . GLN A 1 122 ? -12.469 2.879 20.938 1 98.31 122 GLN A N 1
ATOM 938 C CA . GLN A 1 122 ? -11.836 2.863 19.609 1 98.31 122 GLN A CA 1
ATOM 939 C C . GLN A 1 122 ? -12.859 2.637 18.516 1 98.31 122 GLN A C 1
ATOM 941 O O . GLN A 1 122 ? -13.93 2.066 18.75 1 98.31 122 GLN A O 1
ATOM 946 N N . ALA A 1 123 ? -12.562 3.102 17.375 1 97.5 123 ALA A N 1
ATOM 947 C CA . ALA A 1 123 ? -13.375 2.824 16.188 1 97.5 123 ALA A CA 1
ATOM 948 C C . ALA A 1 123 ? -12.5 2.531 14.977 1 97.5 123 ALA A C 1
ATOM 950 O O . ALA A 1 123 ? -11.461 3.176 14.781 1 97.5 123 ALA A O 1
ATOM 951 N N . ALA A 1 124 ? -12.992 1.563 14.172 1 98 124 ALA A N 1
ATOM 952 C CA . ALA A 1 124 ? -12.305 1.186 12.938 1 98 124 ALA A CA 1
ATOM 953 C C . ALA A 1 124 ? -13.008 1.753 11.711 1 98 124 ALA A C 1
ATOM 955 O O . ALA A 1 124 ? -14.227 1.617 11.578 1 98 124 ALA A O 1
ATOM 956 N N . PHE A 1 125 ? -12.281 2.434 10.844 1 97.38 125 PHE A N 1
ATOM 957 C CA . PHE A 1 125 ? -12.773 2.932 9.57 1 97.38 125 PHE A CA 1
ATOM 958 C C . PHE A 1 125 ? -11.695 2.844 8.5 1 97.38 125 PHE A C 1
ATOM 960 O O . PHE A 1 125 ? -10.508 2.742 8.812 1 97.38 125 PHE A O 1
ATOM 967 N N . TYR A 1 126 ? -12.102 2.871 7.246 1 97.25 126 TYR A N 1
ATOM 968 C CA . TYR A 1 126 ? -11.156 2.992 6.141 1 97.25 126 TYR A CA 1
ATOM 969 C C . TYR A 1 126 ? -10.531 4.383 6.105 1 97.25 126 TYR A C 1
ATOM 971 O O . TYR A 1 126 ? -11.227 5.383 6.289 1 97.25 126 TYR A O 1
ATOM 979 N N . GLU A 1 127 ? -9.297 4.406 5.93 1 97.44 127 GLU A N 1
ATOM 980 C CA . GLU A 1 127 ? -8.547 5.629 5.695 1 97.44 127 GLU A CA 1
ATOM 981 C C . GLU A 1 127 ? -7.84 5.594 4.344 1 97.44 127 GLU A C 1
ATOM 983 O O . GLU A 1 127 ? -7.523 4.516 3.832 1 97.44 127 GLU A O 1
ATOM 988 N N . GLY A 1 128 ? -7.688 6.727 3.779 1 97.5 128 GLY A N 1
ATOM 989 C CA . GLY A 1 128 ? -6.766 6.996 2.686 1 97.5 128 GLY A CA 1
ATOM 990 C C . GLY A 1 128 ? -5.723 8.039 3.025 1 97.5 128 GLY A C 1
ATOM 991 O O . GLY A 1 128 ? -5.648 8.5 4.168 1 97.5 128 GLY A O 1
ATOM 992 N N . CYS A 1 129 ? -4.945 8.289 2.129 1 98.31 129 CYS A N 1
ATOM 993 C CA . CYS A 1 129 ? -3.879 9.273 2.314 1 98.31 129 CYS A CA 1
ATOM 994 C C . CYS A 1 129 ? -3.438 9.859 0.979 1 98.31 129 CYS A C 1
ATOM 996 O O . CYS A 1 129 ? -3.244 9.125 0.007 1 98.31 129 CYS A O 1
ATOM 998 N N . LEU A 1 130 ? -3.275 11.125 0.97 1 98.44 130 LEU A N 1
ATOM 999 C CA . LEU A 1 130 ? -2.854 11.812 -0.248 1 98.44 130 LEU A CA 1
ATOM 1000 C C . LEU A 1 130 ? -1.429 11.414 -0.625 1 98.44 130 LEU A C 1
ATOM 1002 O O . LEU A 1 130 ? -1.012 11.602 -1.771 1 98.44 130 LEU A O 1
ATOM 1006 N N . SER A 1 131 ? -0.643 10.836 0.292 1 98.81 131 SER A N 1
ATOM 1007 C CA . SER A 1 131 ? 0.737 10.43 0.052 1 98.81 131 SER A CA 1
ATOM 1008 C C . SER A 1 131 ? 0.852 8.914 -0.089 1 98.81 131 SER A C 1
ATOM 1010 O O . SER A 1 131 ? 1.955 8.367 -0.055 1 98.81 131 SER A O 1
ATOM 1012 N N . PHE A 1 132 ? -0.153 8.203 -0.037 1 98.56 132 PHE A N 1
ATOM 1013 C CA . PHE A 1 132 ? -0.319 6.793 -0.368 1 98.56 132 PHE A CA 1
ATOM 1014 C C . PHE A 1 132 ? -1.507 6.59 -1.302 1 98.56 132 PHE A C 1
ATOM 1016 O O . PHE A 1 132 ? -2.516 6 -0.912 1 98.56 132 PHE A O 1
ATOM 1023 N N . SER A 1 133 ? -1.305 7.023 -2.564 1 96.75 133 SER A N 1
ATOM 1024 C CA . SER A 1 133 ? -2.406 7.199 -3.506 1 96.75 133 SER A CA 1
ATOM 1025 C C . SER A 1 133 ? -2.918 5.855 -4.012 1 96.75 133 SER A C 1
ATOM 1027 O O . SER A 1 133 ? -2.139 4.922 -4.215 1 96.75 133 SER A O 1
ATOM 1029 N N . GLY A 1 134 ? -4.203 5.812 -4.082 1 97 134 GLY A N 1
ATOM 1030 C CA . GLY A 1 134 ? -4.812 4.695 -4.785 1 97 134 GLY A CA 1
ATOM 1031 C C . GLY A 1 134 ? -5.262 3.578 -3.861 1 97 134 GLY A C 1
ATOM 1032 O O . GLY A 1 134 ? -5.844 2.588 -4.309 1 97 134 GLY A O 1
ATOM 1033 N N . PHE A 1 135 ? -4.977 3.746 -2.568 1 98.06 135 PHE A N 1
ATOM 1034 C CA . PHE A 1 135 ? -5.309 2.65 -1.666 1 98.06 135 PHE A CA 1
ATOM 1035 C C . PHE A 1 135 ? -5.949 3.176 -0.387 1 98.06 135 PHE A C 1
ATOM 1037 O O . PHE A 1 135 ? -5.594 4.254 0.092 1 98.06 135 PHE A O 1
ATOM 1044 N N . GLN A 1 136 ? -6.867 2.453 0.137 1 98.19 136 GLN A N 1
ATOM 1045 C CA . GLN A 1 136 ? -7.473 2.656 1.448 1 98.19 136 GLN A CA 1
ATOM 1046 C C . GLN A 1 136 ? -7.391 1.39 2.295 1 98.19 136 GLN A C 1
ATOM 1048 O O . GLN A 1 136 ? -7.379 0.28 1.759 1 98.19 136 GLN A O 1
ATOM 1053 N N . ALA A 1 137 ? -7.336 1.51 3.562 1 98.62 137 ALA A N 1
ATOM 1054 C CA . ALA A 1 137 ? -7.277 0.377 4.484 1 98.62 137 ALA A CA 1
ATOM 1055 C C . ALA A 1 137 ? -7.902 0.731 5.828 1 98.62 137 ALA A C 1
ATOM 1057 O O . ALA A 1 137 ? -8.07 1.91 6.152 1 98.62 137 ALA A O 1
ATOM 1058 N N . VAL A 1 138 ? -8.18 -0.256 6.602 1 98.75 138 VAL A N 1
ATOM 1059 C CA . VAL A 1 138 ? -8.875 -0.09 7.875 1 98.75 138 VAL A CA 1
ATOM 1060 C C . VAL A 1 138 ? -7.859 0.215 8.977 1 98.75 138 VAL A C 1
ATOM 1062 O O . VAL A 1 138 ? -6.855 -0.488 9.117 1 98.75 138 VAL A O 1
ATOM 1065 N N . VAL A 1 139 ? -8.148 1.221 9.703 1 98.75 139 VAL A N 1
ATOM 1066 C CA . VAL A 1 139 ? -7.348 1.634 10.852 1 98.75 139 VAL A CA 1
ATOM 1067 C C . VAL A 1 139 ? -8.25 1.844 12.062 1 98.75 139 VAL A C 1
ATOM 1069 O O . VAL A 1 139 ? -9.328 2.422 11.945 1 98.75 139 VAL A O 1
ATOM 1072 N N . SER A 1 140 ? -7.816 1.357 13.18 1 98.75 140 SER A N 1
ATOM 1073 C CA . SER A 1 140 ? -8.484 1.641 14.445 1 98.75 140 SER A CA 1
ATOM 1074 C C . SER A 1 140 ? -7.844 2.828 15.156 1 98.75 140 SER A C 1
ATOM 1076 O O . SER A 1 140 ? -6.621 2.91 15.258 1 98.75 140 SER A O 1
ATOM 1078 N N . ARG A 1 141 ? -8.734 3.756 15.586 1 98.62 141 ARG A N 1
ATOM 1079 C CA . ARG A 1 141 ? -8.258 4.93 16.312 1 98.62 141 ARG A CA 1
ATOM 1080 C C . ARG A 1 141 ? -9.156 5.238 17.516 1 98.62 141 ARG A C 1
ATOM 1082 O O . ARG A 1 141 ? -10.328 4.871 17.516 1 98.62 141 ARG A O 1
ATOM 1089 N N . PRO A 1 142 ? -8.531 5.973 18.531 1 98.69 142 PRO A N 1
ATOM 1090 C CA . PRO A 1 142 ? -9.398 6.562 19.547 1 98.69 142 PRO A CA 1
ATOM 1091 C C . PRO A 1 142 ? -10.523 7.41 18.938 1 98.69 142 PRO A C 1
ATOM 1093 O O . PRO A 1 142 ? -10.297 8.148 17.984 1 98.69 142 PRO A O 1
ATOM 1096 N N . THR A 1 143 ? -11.742 7.344 19.469 1 98.44 143 THR A N 1
ATOM 1097 C CA . THR A 1 143 ? -12.906 8.023 18.922 1 98.44 143 THR A CA 1
ATOM 1098 C C . THR A 1 143 ? -12.906 9.5 19.312 1 98.44 143 THR A C 1
ATOM 1100 O O . THR A 1 143 ? -13.641 10.305 18.734 1 98.44 143 THR A O 1
ATOM 1103 N N . ALA A 1 144 ? -12.102 9.805 20.312 1 98.75 144 ALA A N 1
ATOM 1104 C CA . ALA A 1 144 ? -11.992 11.188 20.781 1 98.75 144 ALA A CA 1
ATOM 1105 C C . ALA A 1 144 ? -10.578 11.5 21.25 1 98.75 144 ALA A C 1
ATOM 1107 O O . ALA A 1 144 ? -9.922 10.648 21.859 1 98.75 144 ALA A O 1
ATOM 1108 N N . VAL A 1 145 ? -10.188 12.766 21.031 1 98.88 145 VAL A N 1
ATOM 1109 C CA . VAL A 1 145 ? -8.852 13.164 21.453 1 98.88 145 VAL A CA 1
ATOM 1110 C C . VAL A 1 145 ? -8.875 14.602 21.953 1 98.88 145 VAL A C 1
ATOM 1112 O O . VAL A 1 145 ? -9.734 15.391 21.547 1 98.88 145 VAL A O 1
ATOM 1115 N N . HIS A 1 146 ? -7.992 14.875 22.812 1 98.94 146 HIS A N 1
ATOM 1116 C CA . HIS A 1 146 ? -7.641 16.234 23.203 1 98.94 146 HIS A CA 1
ATOM 1117 C C . HIS A 1 146 ? -6.387 16.719 22.484 1 98.94 146 HIS A C 1
ATOM 1119 O O . HIS A 1 146 ? -5.301 16.156 22.672 1 98.94 146 HIS A O 1
ATOM 1125 N N . ALA A 1 147 ? -6.559 17.734 21.688 1 98.88 147 ALA A N 1
ATOM 1126 C CA . ALA A 1 147 ? -5.434 18.219 20.891 1 98.88 147 ALA A CA 1
ATOM 1127 C C . ALA A 1 147 ? -4.871 19.516 21.469 1 98.88 147 ALA A C 1
ATOM 1129 O O . ALA A 1 147 ? -5.617 20.328 22.016 1 98.88 147 ALA A O 1
ATOM 1130 N N . SER A 1 148 ? -3.596 19.641 21.375 1 98.88 148 SER A N 1
ATOM 1131 C CA . SER A 1 148 ? -2.869 20.891 21.641 1 98.88 148 SER A CA 1
ATOM 1132 C C . SER A 1 148 ? -2.029 21.297 20.438 1 98.88 148 SER A C 1
ATOM 1134 O O . SER A 1 148 ? -1.436 20.469 19.766 1 98.88 148 SER A O 1
ATOM 1136 N N . TYR A 1 149 ? -2.07 22.625 20.125 1 98.81 149 TYR A N 1
ATOM 1137 C CA . TYR A 1 149 ? -1.313 23.156 18.984 1 98.81 149 TYR A CA 1
ATOM 1138 C C . TYR A 1 149 ? -1.13 24.656 19.109 1 98.81 149 TYR A C 1
ATOM 1140 O O . TYR A 1 149 ? -1.65 25.281 20.031 1 98.81 149 TYR A O 1
ATOM 1148 N N . LEU A 1 150 ? -0.287 25.203 18.281 1 98.69 150 LEU A N 1
ATOM 1149 C CA . LEU A 1 150 ? -0.159 26.641 18.141 1 98.69 150 LEU A CA 1
ATOM 1150 C C . LEU A 1 150 ? -0.876 27.141 16.891 1 98.69 150 LEU A C 1
ATOM 1152 O O . LEU A 1 150 ? -0.937 26.422 15.891 1 98.69 150 LEU A O 1
ATOM 1156 N N . ASP A 1 151 ? -1.46 28.328 16.953 1 97.5 151 ASP A N 1
ATOM 1157 C CA . ASP A 1 151 ? -1.948 28.953 15.727 1 97.5 151 ASP A CA 1
ATOM 1158 C C . ASP A 1 151 ? -0.819 29.656 14.984 1 97.5 151 ASP A C 1
ATOM 1160 O O . ASP A 1 151 ? 0.34 29.594 15.406 1 97.5 151 ASP A O 1
ATOM 1164 N N . ARG A 1 152 ? -1.106 30.266 13.82 1 96.31 152 ARG A N 1
ATOM 1165 C CA . ARG A 1 152 ? -0.074 30.844 12.961 1 96.31 152 ARG A CA 1
ATOM 1166 C C . ARG A 1 152 ? 0.648 31.984 13.656 1 96.31 152 ARG A C 1
ATOM 1168 O O . ARG A 1 152 ? 1.749 32.375 13.25 1 96.31 152 ARG A O 1
ATOM 1175 N N . ASP A 1 153 ? 0.035 32.562 14.742 1 95.56 153 ASP A N 1
ATOM 1176 C CA . ASP A 1 153 ? 0.64 33.656 15.477 1 95.56 153 ASP A CA 1
ATOM 1177 C C . ASP A 1 153 ? 1.408 33.156 16.703 1 95.56 153 ASP A C 1
ATOM 1179 O O . ASP A 1 153 ? 1.961 33.938 17.469 1 95.56 153 ASP A O 1
ATOM 1183 N N . GLY A 1 154 ? 1.372 31.828 16.891 1 96.5 154 GLY A N 1
ATOM 1184 C CA . GLY A 1 154 ? 2.146 31.234 17.969 1 96.5 154 GLY A CA 1
ATOM 1185 C C . GLY A 1 154 ? 1.372 31.094 19.266 1 96.5 154 GLY A C 1
ATOM 1186 O O . GLY A 1 154 ? 1.945 30.781 20.312 1 96.5 154 GLY A O 1
ATOM 1187 N N . ASN A 1 155 ? 0.106 31.375 19.266 1 98 155 ASN A N 1
ATOM 1188 C CA . ASN A 1 155 ? -0.718 31.25 20.469 1 98 155 ASN A CA 1
ATOM 1189 C C . ASN A 1 155 ? -1.124 29.797 20.719 1 98 155 ASN A C 1
ATOM 1191 O O . ASN A 1 155 ? -1.56 29.109 19.797 1 98 155 ASN A O 1
ATOM 1195 N N . PRO A 1 156 ? -1.007 29.391 21.922 1 98.44 156 PRO A N 1
ATOM 1196 C CA . PRO A 1 156 ? -1.425 28.016 22.234 1 98.44 156 PRO A CA 1
ATOM 1197 C C . PRO A 1 156 ? -2.934 27.828 22.109 1 98.44 156 PRO A C 1
ATOM 1199 O O . PRO A 1 156 ? -3.707 28.719 22.484 1 98.44 156 PRO A O 1
ATOM 1202 N N . GLN A 1 157 ? -3.326 26.75 21.531 1 98.56 157 GLN A N 1
ATOM 1203 C CA . GLN A 1 157 ? -4.719 26.328 21.391 1 98.56 157 GLN A CA 1
ATOM 1204 C C . GLN A 1 157 ? -4.93 24.922 21.938 1 98.56 157 GLN A C 1
ATOM 1206 O O . GLN A 1 157 ? -4.031 24.078 21.859 1 98.56 157 GLN A O 1
ATOM 1211 N N . GLU A 1 158 ? -6.074 24.703 22.516 1 98.62 158 GLU A N 1
ATOM 1212 C CA . GLU A 1 158 ? -6.535 23.375 22.938 1 98.62 158 GLU A CA 1
ATOM 1213 C C . GLU A 1 158 ? -7.973 23.125 22.484 1 98.62 158 GLU A C 1
ATOM 1215 O O . GLU A 1 158 ? -8.812 24.031 22.562 1 98.62 158 GLU A O 1
ATOM 1220 N N . ARG A 1 159 ? -8.172 21.938 22.078 1 98.25 159 ARG A N 1
ATOM 1221 C CA . ARG A 1 159 ? -9.516 21.609 21.594 1 98.25 159 ARG A CA 1
ATOM 1222 C C . ARG A 1 159 ? -9.758 20.109 21.641 1 98.25 159 ARG A C 1
ATOM 1224 O O . ARG A 1 159 ? -8.852 19.312 21.359 1 98.25 159 ARG A O 1
ATOM 1231 N N . ASP A 1 160 ? -10.984 19.75 22.016 1 98.56 160 ASP A N 1
ATOM 1232 C CA . ASP A 1 160 ? -11.414 18.359 21.938 1 98.56 160 ASP A CA 1
ATOM 1233 C C . ASP A 1 160 ? -12.047 18.062 20.578 1 98.56 160 ASP A C 1
ATOM 1235 O O . ASP A 1 160 ? -12.789 18.891 20.031 1 98.56 160 ASP A O 1
ATOM 1239 N N . PHE A 1 161 ? -11.727 16.953 20.031 1 98.5 161 PHE A N 1
ATOM 1240 C CA . PHE A 1 161 ? -12.344 16.453 18.812 1 98.5 161 PHE A CA 1
ATOM 1241 C C . PHE A 1 161 ? -12.914 15.047 19.016 1 98.5 161 PHE A C 1
ATOM 1243 O O . PHE A 1 161 ? -12.367 14.258 19.797 1 98.5 161 PHE A O 1
ATOM 1250 N N . SER A 1 162 ? -13.969 14.766 18.375 1 97.69 162 SER A N 1
ATOM 1251 C CA . SER A 1 162 ? -14.562 13.43 18.406 1 97.69 162 SER A CA 1
ATOM 1252 C C . SER A 1 162 ? -15.008 12.992 17 1 97.69 162 SER A C 1
ATOM 1254 O O . SER A 1 162 ? -15.031 13.797 16.078 1 97.69 162 SER A O 1
ATOM 1256 N N . GLY A 1 163 ? -15.188 11.68 16.891 1 97.12 163 GLY A N 1
ATOM 1257 C CA . GLY A 1 163 ? -15.656 11.156 15.609 1 97.12 163 GLY A CA 1
ATOM 1258 C C . GLY A 1 163 ? -14.625 11.273 14.5 1 97.12 163 GLY A C 1
ATOM 1259 O O . GLY A 1 163 ? -13.43 11.07 14.734 1 97.12 163 GLY A O 1
ATOM 1260 N N . TRP A 1 164 ? -15.148 11.555 13.297 1 97.06 164 TRP A N 1
ATOM 1261 C CA . TRP A 1 164 ? -14.312 11.633 12.102 1 97.06 164 TRP A CA 1
ATOM 1262 C C . TRP A 1 164 ? -13.305 12.773 12.219 1 97.06 164 TRP A C 1
ATOM 1264 O O . TRP A 1 164 ? -12.164 12.656 11.75 1 97.06 164 TRP A O 1
ATOM 1274 N N . GLN A 1 165 ? -13.711 13.859 12.875 1 97.56 165 GLN A N 1
ATOM 1275 C CA . GLN A 1 165 ? -12.805 14.984 13.078 1 97.56 165 GLN A CA 1
ATOM 1276 C C . GLN A 1 165 ? -11.594 14.57 13.914 1 97.56 165 GLN A C 1
ATOM 1278 O O . GLN A 1 165 ? -10.477 15 13.648 1 97.56 165 GLN A O 1
ATOM 1283 N N . ALA A 1 166 ? -11.875 13.75 14.93 1 98.62 166 ALA A N 1
ATOM 1284 C CA . ALA A 1 166 ? -10.781 13.234 15.742 1 98.62 166 ALA A CA 1
ATOM 1285 C C . ALA A 1 166 ? -9.844 12.367 14.914 1 98.62 166 ALA A C 1
ATOM 1287 O O . ALA A 1 166 ? -8.625 12.414 15.086 1 98.62 166 ALA A O 1
ATOM 1288 N N . ARG A 1 167 ? -10.383 11.609 14.047 1 98.56 167 ARG A N 1
ATOM 1289 C CA . ARG A 1 167 ? -9.594 10.758 13.156 1 98.56 167 ARG A CA 1
ATOM 1290 C C . ARG A 1 167 ? -8.703 11.594 12.242 1 98.56 167 ARG A C 1
ATOM 1292 O O . ARG A 1 167 ? -7.523 11.281 12.062 1 98.56 167 ARG A O 1
ATOM 1299 N N . ILE A 1 168 ? -9.258 12.68 11.68 1 98.69 168 ILE A N 1
ATOM 1300 C CA . ILE A 1 168 ? -8.477 13.578 10.828 1 98.69 168 ILE A CA 1
ATOM 1301 C C . ILE A 1 168 ? -7.285 14.125 11.609 1 98.69 168 ILE A C 1
ATOM 1303 O O . ILE A 1 168 ? -6.152 14.109 11.125 1 98.69 168 ILE A O 1
ATOM 1307 N N . VAL A 1 169 ? -7.527 14.539 12.836 1 98.88 169 VAL A N 1
ATOM 1308 C CA . VAL A 1 169 ? -6.492 15.102 13.703 1 98.88 169 VAL A CA 1
ATOM 1309 C C . VAL A 1 169 ? -5.391 14.078 13.93 1 98.88 169 VAL A C 1
ATOM 1311 O O . VAL A 1 169 ? -4.207 14.367 13.742 1 98.88 169 VAL A O 1
ATOM 1314 N N . GLN A 1 170 ? -5.754 12.906 14.289 1 98.94 170 GLN A N 1
ATOM 1315 C CA . GLN A 1 170 ? -4.797 11.836 14.57 1 98.94 170 GLN A CA 1
ATOM 1316 C C . GLN A 1 170 ? -3.986 11.484 13.328 1 98.94 170 GLN A C 1
ATOM 1318 O O . GLN A 1 170 ? -2.768 11.32 13.398 1 98.94 170 GLN A O 1
ATOM 1323 N N . HIS A 1 171 ? -4.633 11.414 12.18 1 98.88 171 HIS A N 1
ATOM 1324 C CA . HIS A 1 171 ? -4 11.07 10.906 1 98.88 171 HIS A CA 1
ATOM 1325 C C . HIS A 1 171 ? -2.926 12.094 10.539 1 98.88 171 HIS A C 1
ATOM 1327 O O . HIS A 1 171 ? -1.798 11.719 10.211 1 98.88 171 HIS A O 1
ATOM 1333 N N . GLU A 1 172 ? -3.271 13.367 10.617 1 98.88 172 GLU A N 1
ATOM 1334 C CA . GLU A 1 172 ? -2.33 14.414 10.227 1 98.88 172 GLU A CA 1
ATOM 1335 C C . GLU A 1 172 ? -1.161 14.492 11.211 1 98.88 172 GLU A C 1
ATOM 1337 O O . GLU A 1 172 ? -0.026 14.758 10.805 1 98.88 172 GLU A O 1
ATOM 1342 N N . ILE A 1 173 ? -1.429 14.266 12.484 1 98.88 173 ILE A N 1
ATOM 1343 C CA . ILE A 1 173 ? -0.353 14.312 13.469 1 98.88 173 ILE A CA 1
ATOM 1344 C C . ILE A 1 173 ? 0.549 13.086 13.312 1 98.88 173 ILE A C 1
ATOM 1346 O O . ILE A 1 173 ? 1.767 13.18 13.484 1 98.88 173 ILE A O 1
ATOM 1350 N N . ASP A 1 174 ? -0.011 11.938 12.961 1 98.88 174 ASP A N 1
ATOM 1351 C CA . ASP A 1 174 ? 0.806 10.781 12.617 1 98.88 174 ASP A CA 1
ATOM 1352 C C . ASP A 1 174 ? 1.832 11.133 11.539 1 98.88 174 ASP A C 1
ATOM 1354 O O . ASP A 1 174 ? 3.002 10.758 11.641 1 98.88 174 ASP A O 1
ATOM 1358 N N . HIS A 1 175 ? 1.394 11.828 10.516 1 98.88 175 HIS A N 1
ATOM 1359 C CA . HIS A 1 175 ? 2.318 12.25 9.469 1 98.88 175 HIS A CA 1
ATOM 1360 C C . HIS A 1 175 ? 3.5 13.016 10.055 1 98.88 175 HIS A C 1
ATOM 1362 O O . HIS A 1 175 ? 4.648 12.766 9.68 1 98.88 175 HIS A O 1
ATOM 1368 N N . LEU A 1 176 ? 3.236 13.906 10.938 1 98.75 176 LEU A N 1
ATOM 1369 C CA . LEU A 1 176 ? 4.273 14.766 11.5 1 98.75 176 LEU A CA 1
ATOM 1370 C C . LEU A 1 176 ? 5.234 13.953 12.359 1 98.75 176 LEU A C 1
ATOM 1372 O O . LEU A 1 176 ? 6.336 14.414 12.672 1 98.75 176 LEU A O 1
ATOM 1376 N N . ARG A 1 177 ? 4.812 12.797 12.75 1 98.25 177 ARG A N 1
ATOM 1377 C CA . ARG A 1 177 ? 5.637 11.898 13.547 1 98.25 177 ARG A CA 1
ATOM 1378 C C . ARG A 1 177 ? 6.309 10.852 12.664 1 98.25 177 ARG A C 1
ATOM 1380 O O . ARG A 1 177 ? 6.926 9.906 13.172 1 98.25 177 ARG A O 1
ATOM 1387 N N . GLY A 1 178 ? 6.16 10.93 11.367 1 98.12 178 GLY A N 1
ATOM 1388 C CA . GLY A 1 178 ? 6.777 9.992 10.438 1 98.12 178 GLY A CA 1
ATOM 1389 C C . GLY A 1 178 ? 5.984 8.711 10.266 1 98.12 178 GLY A C 1
ATOM 1390 O O . GLY A 1 178 ? 6.539 7.68 9.891 1 98.12 178 GLY A O 1
ATOM 1391 N N . THR A 1 179 ? 4.781 8.742 10.648 1 98.5 179 THR A N 1
ATOM 1392 C CA . THR A 1 179 ? 3.908 7.578 10.562 1 98.5 179 THR A CA 1
ATOM 1393 C C . THR A 1 179 ? 2.832 7.781 9.5 1 98.5 179 THR A C 1
ATOM 1395 O O . THR A 1 179 ? 2.213 8.844 9.438 1 98.5 179 THR A O 1
ATOM 1398 N N . VAL A 1 180 ? 2.648 6.836 8.641 1 98.69 180 VAL A N 1
ATOM 1399 C CA . VAL A 1 180 ? 1.564 6.809 7.66 1 98.69 180 VAL A CA 1
ATOM 1400 C C . VAL A 1 180 ? 0.561 5.719 8.031 1 98.69 180 VAL A C 1
ATOM 1402 O O . VAL A 1 180 ? 0.916 4.738 8.695 1 98.69 180 VAL A O 1
ATOM 1405 N N . TYR A 1 181 ? -0.659 5.863 7.625 1 98.75 181 TYR A N 1
ATOM 1406 C CA . TYR A 1 181 ? -1.732 5.023 8.141 1 98.75 181 TYR A CA 1
ATOM 1407 C C . TYR A 1 181 ? -1.438 3.549 7.887 1 98.75 181 TYR A C 1
ATOM 1409 O O . TYR A 1 181 ? -1.881 2.682 8.641 1 98.75 181 TYR A O 1
ATOM 1417 N N . ILE A 1 182 ? -0.674 3.225 6.902 1 98.69 182 ILE A N 1
ATOM 1418 C CA . ILE A 1 182 ? -0.369 1.84 6.559 1 98.69 182 ILE A CA 1
ATOM 1419 C C . ILE A 1 182 ? 0.415 1.187 7.695 1 98.69 182 ILE A C 1
ATOM 1421 O O . ILE A 1 182 ? 0.372 -0.034 7.863 1 98.69 182 ILE A O 1
ATOM 1425 N N . ASP A 1 183 ? 1.081 1.953 8.484 1 98.44 183 ASP A N 1
ATOM 1426 C CA . ASP A 1 183 ? 1.837 1.436 9.625 1 98.44 183 ASP A CA 1
ATOM 1427 C C . ASP A 1 183 ? 0.902 0.943 10.727 1 98.44 183 ASP A C 1
ATOM 1429 O O . ASP A 1 183 ? 1.316 0.186 11.609 1 98.44 183 ASP A O 1
ATOM 1433 N N . ARG A 1 184 ? -0.351 1.331 10.688 1 97.94 184 ARG A N 1
ATOM 1434 C CA . ARG A 1 184 ? -1.332 1 11.711 1 97.94 184 ARG A CA 1
ATOM 1435 C C . ARG A 1 184 ? -2.465 0.158 11.141 1 97.94 184 ARG A C 1
ATOM 1437 O O . ARG A 1 184 ? -3.334 -0.311 11.875 1 97.94 184 ARG A O 1
ATOM 1444 N N . ALA A 1 185 ? -2.457 -0.071 9.906 1 98.62 185 ALA A N 1
ATOM 1445 C CA . ALA A 1 185 ? -3.613 -0.624 9.203 1 98.62 185 ALA A CA 1
ATOM 1446 C C . ALA A 1 185 ? -3.652 -2.145 9.328 1 98.62 185 ALA A C 1
ATOM 1448 O O . ALA A 1 185 ? -2.615 -2.785 9.516 1 98.62 185 ALA A O 1
ATOM 1449 N N . GLU A 1 186 ? -4.863 -2.637 9.281 1 98.25 186 GLU A N 1
ATOM 1450 C CA . GLU A 1 186 ? -5.027 -4.039 8.914 1 98.25 186 GLU A CA 1
ATOM 1451 C C . GLU A 1 186 ? -4.66 -4.27 7.449 1 98.25 186 GLU A C 1
ATOM 1453 O O . GLU A 1 186 ? -5.457 -3.992 6.551 1 98.25 186 GLU A O 1
ATOM 1458 N N . THR A 1 187 ? -3.568 -4.879 7.188 1 98.25 187 THR A N 1
ATOM 1459 C CA . THR A 1 187 ? -3.029 -4.918 5.832 1 98.25 187 THR A CA 1
ATOM 1460 C C . THR A 1 187 ? -3.959 -5.691 4.898 1 98.25 187 THR A C 1
ATOM 1462 O O . THR A 1 187 ? -4.07 -5.363 3.717 1 98.25 187 THR A O 1
ATOM 1465 N N . ARG A 1 188 ? -4.699 -6.684 5.395 1 98.12 188 ARG A N 1
ATOM 1466 C CA . ARG A 1 188 ? -5.609 -7.465 4.562 1 98.12 188 ARG A CA 1
ATOM 1467 C C . ARG A 1 188 ? -6.777 -6.617 4.074 1 98.12 188 ARG A C 1
ATOM 1469 O O . ARG A 1 188 ? -7.473 -6.996 3.131 1 98.12 188 ARG A O 1
ATOM 1476 N N . SER A 1 189 ? -6.957 -5.453 4.715 1 98.5 189 SER A N 1
ATOM 1477 C CA . SER A 1 189 ? -8.102 -4.602 4.398 1 98.5 189 SER A CA 1
ATOM 1478 C C . SER A 1 189 ? -7.785 -3.674 3.229 1 98.5 189 SER A C 1
ATOM 1480 O O . SER A 1 189 ? -8.664 -2.957 2.744 1 98.5 189 SER A O 1
ATOM 1482 N N . LEU A 1 190 ? -6.551 -3.656 2.752 1 98.62 190 LEU A N 1
ATOM 1483 C CA . LEU A 1 190 ? -6.137 -2.74 1.694 1 98.62 190 LEU A CA 1
ATOM 1484 C C . LEU A 1 190 ? -6.992 -2.932 0.446 1 98.62 190 LEU A C 1
ATOM 1486 O O . LEU A 1 190 ? -7.133 -4.051 -0.049 1 98.62 190 LEU A O 1
ATOM 1490 N N . VAL A 1 191 ? -7.539 -1.83 -0.07 1 98.5 191 VAL A N 1
ATOM 1491 C CA . VAL A 1 191 ? -8.359 -1.826 -1.279 1 98.5 191 VAL A CA 1
ATOM 1492 C C . VAL A 1 191 ? -7.82 -0.787 -2.262 1 98.5 191 VAL A C 1
ATOM 1494 O O . VAL A 1 191 ? -7.676 0.388 -1.915 1 98.5 191 VAL A O 1
ATOM 1497 N N . CYS A 1 192 ? -7.516 -1.276 -3.404 1 98.56 192 CYS A N 1
ATOM 1498 C CA . CYS A 1 192 ? -7.16 -0.387 -4.504 1 98.56 192 CYS A CA 1
ATOM 1499 C C . CYS A 1 192 ? -8.383 0.37 -5.012 1 98.56 192 CYS A C 1
ATOM 1501 O O . CYS A 1 192 ? -9.492 -0.159 -4.996 1 98.56 192 CYS A O 1
ATOM 1503 N N . ALA A 1 193 ? -8.164 1.564 -5.512 1 97.69 193 ALA A N 1
ATOM 1504 C CA . ALA A 1 193 ? -9.25 2.387 -6.047 1 97.69 193 ALA A CA 1
ATOM 1505 C C . ALA A 1 193 ? -10.016 1.639 -7.133 1 97.69 193 ALA A C 1
ATOM 1507 O O . ALA A 1 193 ? -11.242 1.77 -7.234 1 97.69 193 ALA A O 1
ATOM 1508 N N . SER A 1 194 ? -9.344 0.834 -7.941 1 97.38 194 SER A N 1
ATOM 1509 C CA . SER A 1 194 ? -9.977 0.116 -9.039 1 97.38 194 SER A CA 1
ATOM 1510 C C . SER A 1 194 ? -10.898 -0.985 -8.523 1 97.38 194 SER A C 1
ATOM 1512 O O . SER A 1 194 ? -11.734 -1.502 -9.273 1 97.38 194 SER A O 1
ATOM 1514 N N . GLU A 1 195 ? -10.719 -1.41 -7.277 1 97.81 195 GLU A N 1
ATOM 1515 C CA . GLU A 1 195 ? -11.531 -2.477 -6.691 1 97.81 195 GLU A CA 1
ATOM 1516 C C . GLU A 1 195 ? -12.57 -1.915 -5.723 1 97.81 195 GLU A C 1
ATOM 1518 O O . GLU A 1 195 ? -13.352 -2.668 -5.145 1 97.81 195 GLU A O 1
ATOM 1523 N N . ALA A 1 196 ? -12.625 -0.575 -5.559 1 96.38 196 ALA A N 1
ATOM 1524 C CA . ALA A 1 196 ? -13.453 0.077 -4.551 1 96.38 196 ALA A CA 1
ATOM 1525 C C . ALA A 1 196 ? -14.938 -0.181 -4.809 1 96.38 196 ALA A C 1
ATOM 1527 O O . ALA A 1 196 ? -15.742 -0.211 -3.875 1 96.38 196 ALA A O 1
ATOM 1528 N N . PHE A 1 197 ? -15.312 -0.388 -6.066 1 95.06 197 PHE A N 1
ATOM 1529 C CA . PHE A 1 197 ? -16.703 -0.615 -6.441 1 95.06 197 PHE A CA 1
ATOM 1530 C C . PHE A 1 197 ? -17.25 -1.861 -5.758 1 95.06 197 PHE A C 1
ATOM 1532 O O . PHE A 1 197 ? -18.469 -2.004 -5.594 1 95.06 197 PHE A O 1
ATOM 1539 N N . ARG A 1 198 ? -16.375 -2.793 -5.27 1 94.06 198 ARG A N 1
ATOM 1540 C CA . ARG A 1 198 ? -16.781 -4.027 -4.605 1 94.06 198 ARG A CA 1
ATOM 1541 C C . ARG A 1 198 ? -17.234 -3.756 -3.174 1 94.06 198 ARG A C 1
ATOM 1543 O O . ARG A 1 198 ? -17.859 -4.605 -2.543 1 94.06 198 ARG A O 1
ATOM 1550 N N . TYR A 1 199 ? -16.891 -2.611 -2.695 1 94.5 199 TYR A N 1
ATOM 1551 C CA . TYR A 1 199 ? -17.156 -2.246 -1.311 1 94.5 199 TYR A CA 1
ATOM 1552 C C . TYR A 1 199 ? -17.906 -0.923 -1.235 1 94.5 199 TYR A C 1
ATOM 1554 O O . TYR A 1 199 ? -17.406 0.059 -0.69 1 94.5 199 TYR A O 1
ATOM 1562 N N . PRO A 1 200 ? -19.141 -0.938 -1.632 1 90.12 200 PRO A N 1
ATOM 1563 C CA . PRO A 1 200 ? -19.922 0.305 -1.537 1 90.12 200 PRO A CA 1
ATOM 1564 C C . PRO A 1 200 ? -20.062 0.803 -0.1 1 90.12 200 PRO A C 1
ATOM 1566 O O . PRO A 1 200 ? -20.406 0.027 0.794 1 90.12 200 PRO A O 1
ATOM 1569 N N . GLY A 1 201 ? -19.734 2.02 0.055 1 86.12 201 GLY A N 1
ATOM 1570 C CA . GLY A 1 201 ? -19.844 2.627 1.372 1 86.12 201 GLY A CA 1
ATOM 1571 C C . GLY A 1 201 ? -18.766 2.15 2.336 1 86.12 201 GLY A C 1
ATOM 1572 O O . GLY A 1 201 ? -18.75 2.562 3.498 1 86.12 201 GLY A O 1
ATOM 1573 N N . PHE A 1 202 ? -17.984 1.166 1.837 1 89.94 202 PHE A N 1
ATOM 1574 C CA . PHE A 1 202 ? -16.891 0.623 2.633 1 89.94 202 PHE A CA 1
ATOM 1575 C C . PHE A 1 202 ? -17.406 0.071 3.957 1 89.94 202 PHE A C 1
ATOM 1577 O O . PHE A 1 202 ? -16.859 0.371 5.02 1 89.94 202 PHE A O 1
ATOM 1584 N N . ASP A 1 203 ? -18.406 -0.7 3.84 1 90.38 203 ASP A N 1
ATOM 1585 C CA . ASP A 1 203 ? -18.984 -1.404 4.984 1 90.38 203 ASP A CA 1
ATOM 1586 C C . ASP A 1 203 ? -17.969 -2.361 5.602 1 90.38 203 ASP A C 1
ATOM 1588 O O . ASP A 1 203 ? -17.5 -3.297 4.941 1 90.38 203 ASP A O 1
ATOM 1592 N N . LEU A 1 204 ? -17.719 -2.246 6.828 1 94.81 204 LEU A N 1
ATOM 1593 C CA . LEU A 1 204 ? -16.641 -2.975 7.477 1 94.81 204 LEU A CA 1
ATOM 1594 C C . LEU A 1 204 ? -16.969 -4.461 7.586 1 94.81 204 LEU A C 1
ATOM 1596 O O . LEU A 1 204 ? -16.094 -5.312 7.398 1 94.81 204 LEU A O 1
ATOM 1600 N N . ASP A 1 205 ? -18.125 -4.746 7.938 1 94.25 205 ASP A N 1
ATOM 1601 C CA . ASP A 1 205 ? -18.516 -6.145 8.102 1 94.25 205 ASP A CA 1
ATOM 1602 C C . ASP A 1 205 ? -18.359 -6.914 6.789 1 94.25 205 ASP A C 1
ATOM 1604 O O . ASP A 1 205 ? -17.812 -8.023 6.773 1 94.25 205 ASP A O 1
ATOM 1608 N N . GLN A 1 206 ? -18.812 -6.285 5.777 1 93.38 206 GLN A N 1
ATOM 1609 C CA . GLN A 1 206 ? -18.672 -6.898 4.465 1 93.38 206 GLN A CA 1
ATOM 1610 C C . GLN A 1 206 ? -17.203 -7.09 4.098 1 93.38 206 GLN A C 1
ATOM 1612 O O . GLN A 1 206 ? -16.797 -8.164 3.648 1 93.38 206 GLN A O 1
ATOM 1617 N N . ALA A 1 207 ? -16.453 -6.066 4.258 1 96.19 207 ALA A N 1
ATOM 1618 C CA . ALA A 1 207 ? -15.039 -6.121 3.922 1 96.19 207 ALA A CA 1
ATOM 1619 C C . ALA A 1 207 ? -14.32 -7.188 4.746 1 96.19 207 ALA A C 1
ATOM 1621 O O . ALA A 1 207 ? -13.508 -7.945 4.215 1 96.19 207 ALA A O 1
ATOM 1622 N N . ARG A 1 208 ? -14.648 -7.25 6.023 1 96.62 208 ARG A N 1
ATOM 1623 C CA . ARG A 1 208 ? -14.039 -8.234 6.914 1 96.62 208 ARG A CA 1
ATOM 1624 C C . ARG A 1 208 ? -14.328 -9.648 6.441 1 96.62 208 ARG A C 1
ATOM 1626 O O . ARG A 1 208 ? -13.438 -10.508 6.438 1 96.62 208 ARG A O 1
ATOM 1633 N N . SER A 1 209 ? -15.484 -9.859 6.039 1 94.38 209 SER A N 1
ATOM 1634 C CA . SER A 1 209 ? -15.891 -11.188 5.578 1 94.38 209 SER A CA 1
ATOM 1635 C C . SER A 1 209 ? -15.188 -11.555 4.277 1 94.38 209 SER A C 1
ATOM 1637 O O . SER A 1 209 ? -14.711 -12.68 4.125 1 94.38 209 SER A O 1
ATOM 1639 N N . LEU A 1 210 ? -15.047 -10.633 3.391 1 93.38 210 LEU A N 1
ATOM 1640 C CA . LEU A 1 210 ? -14.523 -10.898 2.053 1 93.38 210 LEU A CA 1
ATOM 1641 C C . LEU A 1 210 ? -13 -10.945 2.061 1 93.38 210 LEU A C 1
ATOM 1643 O O . LEU A 1 210 ? -12.398 -11.719 1.317 1 93.38 210 LEU A O 1
ATOM 1647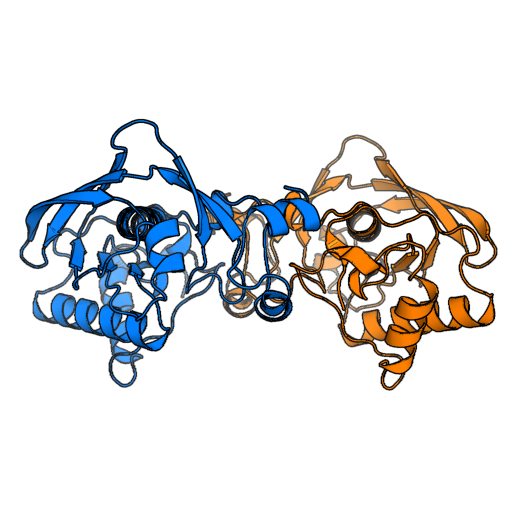 N N . LEU A 1 211 ? -12.391 -10.141 2.92 1 96.62 211 LEU A N 1
ATOM 1648 C CA . LEU A 1 211 ? -10.938 -9.969 2.84 1 96.62 211 LEU A CA 1
ATOM 1649 C C . LEU A 1 211 ? -10.242 -10.656 4.008 1 96.62 211 LEU A C 1
ATOM 1651 O O . LEU A 1 211 ? -9.023 -10.805 4.008 1 96.62 211 LEU A O 1
ATOM 1655 N N . GLY A 1 212 ? -10.969 -11.078 4.926 1 95.75 212 GLY A N 1
ATOM 1656 C CA . GLY A 1 212 ? -10.469 -11.945 5.977 1 95.75 212 GLY A CA 1
ATOM 1657 C C . GLY A 1 212 ? -9.539 -11.234 6.949 1 95.75 212 GLY A C 1
ATOM 1658 O O . GLY A 1 212 ? -8.445 -11.719 7.234 1 95.75 212 GLY A O 1
ATOM 1659 N N . PHE A 1 213 ? -9.961 -10.211 7.543 1 96.12 213 PHE A N 1
ATOM 1660 C CA . PHE A 1 213 ? -9.18 -9.523 8.57 1 96.12 213 PHE A CA 1
ATOM 1661 C C . PHE A 1 213 ? -10.016 -9.281 9.82 1 96.12 213 PHE A C 1
ATOM 1663 O O . PHE A 1 213 ? -11.25 -9.383 9.781 1 96.12 213 PHE A O 1
ATOM 1670 N N . MET B 1 1 ? -19.938 -8.852 -10.5 1 32.88 1 MET B N 1
ATOM 1671 C CA . MET B 1 1 ? -19.969 -10.25 -10.094 1 32.88 1 MET B CA 1
ATOM 1672 C C . MET B 1 1 ? -19.922 -10.375 -8.57 1 32.88 1 MET B C 1
ATOM 1674 O O . MET B 1 1 ? -19.141 -9.68 -7.91 1 32.88 1 MET B O 1
ATOM 1678 N N . ASP B 1 2 ? -20.953 -10.688 -7.992 1 37.25 2 ASP B N 1
ATOM 1679 C CA . ASP B 1 2 ? -21.078 -11.023 -6.578 1 37.25 2 ASP B CA 1
ATOM 1680 C C . ASP B 1 2 ? -20.016 -12.031 -6.148 1 37.25 2 ASP B C 1
ATOM 1682 O O . ASP B 1 2 ? -20.016 -13.172 -6.609 1 37.25 2 ASP B O 1
ATOM 1686 N N . TYR B 1 3 ? -18.906 -11.68 -5.754 1 42.97 3 TYR B N 1
ATOM 1687 C CA . TYR B 1 3 ? -17.766 -12.523 -5.426 1 42.97 3 TYR B CA 1
ATOM 1688 C C . TYR B 1 3 ? -18.141 -13.594 -4.41 1 42.97 3 TYR B C 1
ATOM 1690 O O . TYR B 1 3 ? -17.312 -14.43 -4.039 1 42.97 3 TYR B O 1
ATOM 1698 N N . SER B 1 4 ? -19.297 -13.422 -3.65 1 46.84 4 SER B N 1
ATOM 1699 C CA . SER B 1 4 ? -19.844 -14.633 -3.062 1 46.84 4 SER B CA 1
ATOM 1700 C C . SER B 1 4 ? -19.875 -15.773 -4.074 1 46.84 4 SER B C 1
ATOM 1702 O O . SER B 1 4 ? -20.062 -16.938 -3.703 1 46.84 4 SER B O 1
ATOM 1704 N N . GLU B 1 5 ? -19.75 -15.312 -5.32 1 51.69 5 GLU B N 1
ATOM 1705 C CA . GLU B 1 5 ? -19.891 -16.219 -6.453 1 51.69 5 GLU B CA 1
ATOM 1706 C C . GLU B 1 5 ? -18.578 -16.922 -6.762 1 51.69 5 GLU B C 1
ATOM 1708 O O . GLU B 1 5 ? -18.484 -17.688 -7.727 1 51.69 5 GLU B O 1
ATOM 1713 N N . LEU B 1 6 ? -17.594 -16.578 -6 1 60.44 6 LEU B N 1
ATOM 1714 C CA . LEU B 1 6 ? -16.312 -17.234 -6.219 1 60.44 6 LEU B CA 1
ATOM 1715 C C . LEU B 1 6 ? -16.328 -18.672 -5.68 1 60.44 6 LEU B C 1
ATOM 1717 O O . LEU B 1 6 ? -15.289 -19.219 -5.328 1 60.44 6 LEU B O 1
ATOM 1721 N N . GLY B 1 7 ? -17.531 -19.016 -5.555 1 61.28 7 GLY B N 1
ATOM 1722 C CA . GLY B 1 7 ? -17.656 -20.406 -5.121 1 61.28 7 GLY B CA 1
ATOM 1723 C C . GLY B 1 7 ? -17.25 -21.391 -6.188 1 61.28 7 GLY B C 1
ATOM 1724 O O . GLY B 1 7 ? -17.125 -21.047 -7.363 1 61.28 7 GLY B O 1
ATOM 1725 N N . PRO B 1 8 ? -16.797 -22.5 -5.707 1 66.62 8 PRO B N 1
ATOM 1726 C CA . PRO B 1 8 ? -16.391 -23.562 -6.625 1 66.62 8 PRO B CA 1
ATOM 1727 C C . PRO B 1 8 ? -17.406 -23.812 -7.738 1 66.62 8 PRO B C 1
ATOM 1729 O O . PRO B 1 8 ? -17.031 -24.219 -8.844 1 66.62 8 PRO B O 1
ATOM 1732 N N . GLU B 1 9 ? -18.547 -23.406 -7.383 1 75.56 9 GLU B N 1
ATOM 1733 C CA . GLU B 1 9 ? -19.609 -23.672 -8.352 1 75.56 9 GLU B CA 1
ATOM 1734 C C . GLU B 1 9 ? -19.5 -22.734 -9.547 1 75.56 9 GLU B C 1
ATOM 1736 O O . GLU B 1 9 ? -19.969 -23.062 -10.648 1 75.56 9 GLU B O 1
ATOM 1741 N N . ASN B 1 10 ? -18.828 -21.703 -9.328 1 87.12 10 ASN B N 1
ATOM 1742 C CA . ASN B 1 10 ? -18.75 -20.703 -10.383 1 87.12 10 ASN B CA 1
ATOM 1743 C C . ASN B 1 10 ? -17.375 -20.672 -11.031 1 87.12 10 ASN B C 1
ATOM 1745 O O . ASN B 1 10 ? -17.109 -19.859 -11.914 1 87.12 10 ASN B O 1
ATOM 1749 N N . LEU B 1 11 ? -16.609 -21.594 -10.719 1 92 11 LEU B N 1
ATOM 1750 C CA . LEU B 1 11 ? -15.219 -21.594 -11.172 1 92 11 LEU B CA 1
ATOM 1751 C C . LEU B 1 11 ? -15.141 -21.656 -12.695 1 92 11 LEU B C 1
ATOM 1753 O O . LEU B 1 11 ? -14.406 -20.891 -13.312 1 92 11 LEU B O 1
ATOM 1757 N N . GLY B 1 12 ? -15.891 -22.609 -13.312 1 90.69 12 GLY B N 1
ATOM 1758 C CA . GLY B 1 12 ? -15.914 -22.719 -14.758 1 90.69 12 GLY B CA 1
ATOM 1759 C C . GLY B 1 12 ? -16.297 -21.406 -15.445 1 90.69 12 GLY B C 1
ATOM 1760 O O . GLY B 1 12 ? -15.664 -21.016 -16.422 1 90.69 12 GLY B O 1
ATOM 1761 N N . GLN B 1 13 ? -17.266 -20.781 -14.898 1 92.38 13 GLN B N 1
ATOM 1762 C CA . GLN B 1 13 ? -17.734 -19.516 -15.453 1 92.38 13 GLN B CA 1
ATOM 1763 C C . GLN B 1 13 ? -16.672 -18.422 -15.297 1 92.38 13 GLN B C 1
ATOM 1765 O O . GLN B 1 13 ? -16.469 -17.609 -16.203 1 92.38 13 GLN B O 1
ATOM 1770 N N . ILE B 1 14 ? -16.047 -18.406 -14.195 1 95.25 14 ILE B N 1
ATOM 1771 C CA . ILE B 1 14 ? -15.008 -17.422 -13.93 1 95.25 14 ILE B CA 1
ATOM 1772 C C . ILE B 1 14 ? -13.875 -17.578 -14.938 1 95.25 14 ILE B C 1
ATOM 1774 O O . ILE B 1 14 ? -13.43 -16.609 -15.555 1 95.25 14 ILE B O 1
ATOM 1778 N N . VAL B 1 15 ? -13.461 -18.797 -15.117 1 96.75 15 VAL B N 1
ATOM 1779 C CA . VAL B 1 15 ? -12.367 -19.094 -16.031 1 96.75 15 VAL B CA 1
ATOM 1780 C C . VAL B 1 15 ? -12.758 -18.703 -17.453 1 96.75 15 VAL B C 1
ATOM 1782 O O . VAL B 1 15 ? -11.977 -18.062 -18.172 1 96.75 15 VAL B O 1
ATOM 1785 N N . GLU B 1 16 ? -13.984 -19.062 -17.812 1 94.75 16 GLU B N 1
ATOM 1786 C CA . GLU B 1 16 ? -14.477 -18.703 -19.141 1 94.75 16 GLU B CA 1
ATOM 1787 C C . GLU B 1 16 ? -14.477 -17.188 -19.344 1 94.75 16 GLU B C 1
ATOM 1789 O O . GLU B 1 16 ? -14.094 -16.703 -20.406 1 94.75 16 GLU B O 1
ATOM 1794 N N . GLN B 1 17 ? -14.93 -16.5 -18.406 1 95.12 17 GLN B N 1
ATOM 1795 C CA . GLN B 1 17 ? -14.969 -15.047 -18.484 1 95.12 17 GLN B CA 1
ATOM 1796 C C . GLN B 1 17 ? -13.57 -14.453 -18.641 1 95.12 17 GLN B C 1
ATOM 1798 O O . GLN B 1 17 ? -13.359 -13.547 -19.453 1 95.12 17 GLN B O 1
ATOM 1803 N N . VAL B 1 18 ? -12.609 -14.938 -17.859 1 96.75 18 VAL B N 1
ATOM 1804 C CA . VAL B 1 18 ? -11.227 -14.469 -17.938 1 96.75 18 VAL B CA 1
ATOM 1805 C C . VAL B 1 18 ? -10.672 -14.734 -19.328 1 96.75 18 VAL B C 1
ATOM 1807 O O . VAL B 1 18 ? -10.07 -13.844 -19.953 1 96.75 18 VAL B O 1
ATOM 1810 N N . LEU B 1 19 ? -10.898 -15.945 -19.828 1 97.25 19 LEU B N 1
ATOM 1811 C CA . LEU B 1 19 ? -10.367 -16.328 -21.125 1 97.25 19 LEU B CA 1
ATOM 1812 C C . LEU B 1 19 ? -11.031 -15.531 -22.25 1 97.25 19 LEU B C 1
ATOM 1814 O O . LEU B 1 19 ? -10.375 -15.141 -23.219 1 97.25 19 LEU B O 1
ATOM 1818 N N . GLN B 1 20 ? -12.312 -15.219 -22.047 1 95.44 20 GLN B N 1
ATOM 1819 C CA . GLN B 1 20 ? -13.055 -14.453 -23.047 1 95.44 20 GLN B CA 1
ATOM 1820 C C . GLN B 1 20 ? -12.586 -13.008 -23.094 1 95.44 20 GLN B C 1
ATOM 1822 O O . GLN B 1 20 ? -12.602 -12.375 -24.156 1 95.44 20 GLN B O 1
ATOM 1827 N N . HIS B 1 21 ? -12.148 -12.5 -22 1 94.56 21 HIS B N 1
ATOM 1828 C CA . HIS B 1 21 ? -11.766 -11.094 -21.922 1 94.56 21 HIS B CA 1
ATOM 1829 C C . HIS B 1 21 ? -10.289 -10.906 -22.25 1 94.56 21 HIS B C 1
ATOM 1831 O O . HIS B 1 21 ? -9.812 -9.773 -22.359 1 94.56 21 HIS B O 1
ATOM 1837 N N . ALA B 1 22 ? -9.609 -12.023 -22.359 1 97.06 22 ALA B N 1
ATOM 1838 C CA . ALA B 1 22 ? -8.195 -11.93 -22.734 1 97.06 22 ALA B CA 1
ATOM 1839 C C . ALA B 1 22 ? -8.031 -11.438 -24.172 1 97.06 22 ALA B C 1
ATOM 1841 O O . ALA B 1 22 ? -8.719 -11.914 -25.078 1 97.06 22 ALA B O 1
ATOM 1842 N N . GLN B 1 23 ? -7.215 -10.352 -24.328 1 96.81 23 GLN B N 1
ATOM 1843 C CA . GLN B 1 23 ? -6.844 -9.828 -25.641 1 96.81 23 GLN B CA 1
ATOM 1844 C C . GLN B 1 23 ? -5.41 -10.203 -26 1 96.81 23 GLN B C 1
ATOM 1846 O O . GLN B 1 23 ? -4.469 -9.82 -25.297 1 96.81 23 GLN B O 1
ATOM 1851 N N . GLN B 1 24 ? -5.211 -10.945 -27.094 1 96.75 24 GLN B N 1
ATOM 1852 C CA . GLN B 1 24 ? -3.904 -11.477 -27.469 1 96.75 24 GLN B CA 1
ATOM 1853 C C . GLN B 1 24 ? -3.283 -12.266 -26.312 1 96.75 24 GLN B C 1
ATOM 1855 O O . GLN B 1 24 ? -2.113 -12.07 -25.984 1 96.75 24 GLN B O 1
ATOM 1860 N N . ASN B 1 25 ? -4.117 -13.031 -25.578 1 97.31 25 ASN B N 1
ATOM 1861 C CA . ASN B 1 25 ? -3.764 -13.938 -24.484 1 97.31 25 ASN B CA 1
ATOM 1862 C C . ASN B 1 25 ? -3.35 -13.172 -23.234 1 97.31 25 ASN B C 1
ATOM 1864 O O . ASN B 1 25 ? -2.648 -13.703 -22.375 1 97.31 25 ASN B O 1
ATOM 1868 N N . VAL B 1 26 ? -3.67 -11.93 -23.234 1 98.62 26 VAL B N 1
ATOM 1869 C CA . VAL B 1 26 ? -3.369 -11.133 -22.047 1 98.62 26 VAL B CA 1
ATOM 1870 C C . VAL B 1 26 ? -4.668 -10.766 -21.328 1 98.62 26 VAL B C 1
ATOM 1872 O O . VAL B 1 26 ? -5.562 -10.164 -21.922 1 98.62 26 VAL B O 1
ATOM 1875 N N . ALA B 1 27 ? -4.793 -11.141 -20.109 1 98.44 27 ALA B N 1
ATOM 1876 C CA . ALA B 1 27 ? -5.973 -10.867 -19.297 1 98.44 27 ALA B CA 1
ATOM 1877 C C . ALA B 1 27 ? -5.699 -9.75 -18.281 1 98.44 27 ALA B C 1
ATOM 1879 O O . ALA B 1 27 ? -4.547 -9.477 -17.953 1 98.44 27 ALA B O 1
ATOM 1880 N N . PRO B 1 28 ? -6.754 -9.031 -17.875 1 97.38 28 PRO B N 1
ATOM 1881 C CA . PRO B 1 28 ? -6.562 -8.031 -16.828 1 97.38 28 PRO B CA 1
ATOM 1882 C C . PRO B 1 28 ? -6.152 -8.641 -15.492 1 97.38 28 PRO B C 1
ATOM 1884 O O . PRO B 1 28 ? -6.621 -9.727 -15.133 1 97.38 28 PRO B O 1
ATOM 1887 N N . ILE B 1 29 ? -5.27 -8.008 -14.805 1 98.31 29 ILE B N 1
ATOM 1888 C CA . ILE B 1 29 ? -4.828 -8.422 -13.477 1 98.31 29 ILE B CA 1
ATOM 1889 C C . ILE B 1 29 ? -5.629 -7.68 -12.406 1 98.31 29 ILE B C 1
ATOM 1891 O O . ILE B 1 29 ? -5.75 -6.453 -12.453 1 98.31 29 ILE B O 1
ATOM 1895 N N . VAL B 1 30 ? -6.219 -8.398 -11.492 1 98.19 30 VAL B N 1
ATOM 1896 C CA . VAL B 1 30 ? -6.996 -7.773 -10.43 1 98.19 30 VAL B CA 1
ATOM 1897 C C . VAL B 1 30 ? -6.055 -7.168 -9.391 1 98.19 30 VAL B C 1
ATOM 1899 O O . VAL B 1 30 ? -4.875 -7.52 -9.328 1 98.19 30 VAL B O 1
ATOM 1902 N N . GLN B 1 31 ? -6.559 -6.23 -8.617 1 98.62 31 GLN B N 1
ATOM 1903 C CA . GLN B 1 31 ? -5.766 -5.512 -7.625 1 98.62 31 GLN B CA 1
ATOM 1904 C C . GLN B 1 31 ? -6.262 -5.797 -6.211 1 98.62 31 GLN B C 1
ATOM 1906 O O . GLN B 1 31 ? -7.293 -6.449 -6.031 1 98.62 31 GLN B O 1
ATOM 1911 N N . LEU B 1 32 ? -5.461 -5.391 -5.184 1 98.62 32 LEU B N 1
ATOM 1912 C CA . LEU B 1 32 ? -5.867 -5.539 -3.793 1 98.62 32 LEU B CA 1
ATOM 1913 C C . LEU B 1 32 ? -7.293 -5.039 -3.586 1 98.62 32 LEU B C 1
ATOM 1915 O O . LEU B 1 32 ? -7.664 -3.979 -4.094 1 98.62 32 LEU B O 1
ATOM 1919 N N . GLY B 1 33 ? -8.039 -5.73 -2.762 1 98 33 GLY B N 1
ATOM 1920 C CA . GLY B 1 33 ? -9.469 -5.527 -2.629 1 98 33 GLY B CA 1
ATOM 1921 C C . GLY B 1 33 ? -10.289 -6.617 -3.287 1 98 33 GLY B C 1
ATOM 1922 O O . GLY B 1 33 ? -11.445 -6.844 -2.918 1 98 33 GLY B O 1
ATOM 1923 N N . HIS B 1 34 ? -9.758 -7.234 -4.328 1 97.62 34 HIS B N 1
ATOM 1924 C CA . HIS B 1 34 ? -10.422 -8.391 -4.91 1 97.62 34 HIS B CA 1
ATOM 1925 C C . HIS B 1 34 ? -10.375 -9.586 -3.963 1 97.62 34 HIS B C 1
ATOM 1927 O O . HIS B 1 34 ? -9.297 -9.992 -3.525 1 97.62 34 HIS B O 1
ATOM 1933 N N . PRO B 1 35 ? -11.422 -10.219 -3.695 1 96.5 35 PRO B N 1
ATOM 1934 C CA . PRO B 1 35 ? -11.461 -11.273 -2.674 1 96.5 35 PRO B CA 1
ATOM 1935 C C . PRO B 1 35 ? -10.617 -12.484 -3.043 1 96.5 35 PRO B C 1
ATOM 1937 O O . PRO B 1 35 ? -10.117 -13.188 -2.16 1 96.5 35 PRO B O 1
ATOM 1940 N N . ALA B 1 36 ? -10.383 -12.766 -4.309 1 96.69 36 ALA B N 1
ATOM 1941 C CA . ALA B 1 36 ? -9.586 -13.906 -4.738 1 96.69 36 ALA B CA 1
ATOM 1942 C C . ALA B 1 36 ? -8.156 -13.805 -4.219 1 96.69 36 ALA B C 1
ATOM 1944 O O . ALA B 1 36 ? -7.469 -14.82 -4.055 1 96.69 36 ALA B O 1
ATOM 1945 N N . LEU B 1 37 ? -7.707 -12.57 -3.961 1 98.25 37 LEU B N 1
ATOM 1946 C CA . LEU B 1 37 ? -6.336 -12.352 -3.512 1 98.25 37 LEU B CA 1
ATOM 1947 C C . LEU B 1 37 ? -6.199 -12.648 -2.023 1 98.25 37 LEU B C 1
ATOM 1949 O O . LEU B 1 37 ? -5.082 -12.711 -1.499 1 98.25 37 LEU B O 1
ATOM 1953 N N . ARG B 1 38 ? -7.312 -12.859 -1.34 1 97.94 38 ARG B N 1
ATOM 1954 C CA . ARG B 1 38 ? -7.238 -12.922 0.116 1 97.94 38 ARG B CA 1
ATOM 1955 C C . ARG B 1 38 ? -7.746 -14.266 0.628 1 97.94 38 ARG B C 1
ATOM 1957 O O . ARG B 1 38 ? -7.504 -14.633 1.781 1 97.94 38 ARG B O 1
ATOM 1964 N N . GLN B 1 39 ? -8.398 -14.969 -0.164 1 94.19 39 GLN B N 1
ATOM 1965 C CA . GLN B 1 39 ? -8.891 -16.281 0.22 1 94.19 39 GLN B CA 1
ATOM 1966 C C . GLN B 1 39 ? -7.953 -17.391 -0.263 1 94.19 39 GLN B C 1
ATOM 1968 O O . GLN B 1 39 ? -7.422 -17.312 -1.374 1 94.19 39 GLN B O 1
ATOM 1973 N N . PRO B 1 40 ? -7.754 -18.406 0.618 1 96.31 40 PRO B N 1
ATOM 1974 C CA . PRO B 1 40 ? -6.98 -19.531 0.094 1 96.31 40 PRO B CA 1
ATOM 1975 C C . PRO B 1 40 ? -7.605 -20.141 -1.156 1 96.31 40 PRO B C 1
ATOM 1977 O O . PRO B 1 40 ? -8.805 -20.422 -1.175 1 96.31 40 PRO B O 1
ATOM 1980 N N . ALA B 1 41 ? -6.832 -20.281 -2.176 1 97.12 41 ALA B N 1
ATOM 1981 C CA . ALA B 1 41 ? -7.316 -20.844 -3.436 1 97.12 41 ALA B CA 1
ATOM 1982 C C . ALA B 1 41 ? -7.629 -22.328 -3.297 1 97.12 41 ALA B C 1
ATOM 1984 O O . ALA B 1 41 ? -7.047 -23.016 -2.451 1 97.12 41 ALA B O 1
ATOM 1985 N N . LEU B 1 42 ? -8.438 -22.812 -4.102 1 96.5 42 LEU B N 1
ATOM 1986 C CA . LEU B 1 42 ? -8.836 -24.219 -4.098 1 96.5 42 LEU B CA 1
ATOM 1987 C C . LEU B 1 42 ? -7.777 -25.078 -4.77 1 96.5 42 LEU B C 1
ATOM 1989 O O . LEU B 1 42 ? -7.215 -24.703 -5.797 1 96.5 42 LEU B O 1
ATOM 1993 N N . PRO B 1 43 ? -7.551 -26.234 -4.133 1 97.5 43 PRO B N 1
ATOM 1994 C CA . PRO B 1 43 ? -6.691 -27.156 -4.871 1 97.5 43 PRO B CA 1
ATOM 1995 C C . PRO B 1 43 ? -7.27 -27.547 -6.234 1 97.5 43 PRO B C 1
ATOM 1997 O O . PRO B 1 43 ? -8.484 -27.688 -6.371 1 97.5 43 PRO B O 1
ATOM 2000 N N . TYR B 1 44 ? -6.402 -27.625 -7.207 1 97 44 TYR B N 1
ATOM 2001 C CA . TYR B 1 44 ? -6.828 -28.125 -8.508 1 97 44 TYR B CA 1
ATOM 2002 C C . TYR B 1 44 ? -7.012 -29.641 -8.484 1 97 44 TYR B C 1
ATOM 2004 O O . TYR B 1 44 ? -6.082 -30.375 -8.148 1 97 44 TYR B O 1
ATOM 2012 N N . ASP B 1 45 ? -8.18 -30.062 -8.805 1 94.25 45 ASP B N 1
ATOM 2013 C CA . ASP B 1 45 ? -8.516 -31.484 -8.797 1 94.25 45 ASP B CA 1
ATOM 2014 C C . ASP B 1 45 ? -9.273 -31.875 -10.062 1 94.25 45 ASP B C 1
ATOM 2016 O O . ASP B 1 45 ? -10.273 -32.594 -9.992 1 94.25 45 ASP B O 1
ATOM 2020 N N . GLY B 1 46 ? -8.82 -31.281 -11.164 1 93.81 46 GLY B N 1
ATOM 2021 C CA . GLY B 1 46 ? -9.43 -31.641 -12.438 1 93.81 46 GLY B CA 1
ATOM 2022 C C . GLY B 1 46 ? -10.688 -30.828 -12.734 1 93.81 46 GLY B C 1
ATOM 2023 O O . GLY B 1 46 ? -11.555 -31.297 -13.477 1 93.81 46 GLY B O 1
ATOM 2024 N N . GLN B 1 47 ? -10.859 -29.656 -12.172 1 93.88 47 GLN B N 1
ATOM 2025 C CA . GLN B 1 47 ? 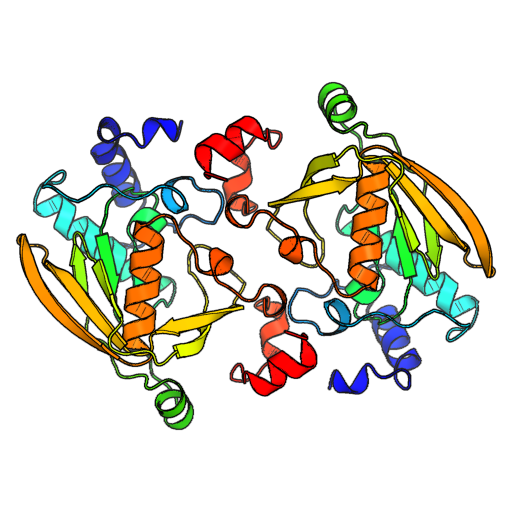-12.039 -28.812 -12.359 1 93.88 47 GLN B CA 1
ATOM 2026 C C . GLN B 1 47 ? -12.148 -28.328 -13.805 1 93.88 47 GLN B C 1
ATOM 2028 O O . GLN B 1 47 ? -13.227 -27.922 -14.242 1 93.88 47 GLN B O 1
ATOM 2033 N N . LEU B 1 48 ? -11.078 -28.359 -14.547 1 94.75 48 LEU B N 1
ATOM 2034 C CA . LEU B 1 48 ? -11.039 -27.906 -15.938 1 94.75 48 LEU B CA 1
ATOM 2035 C C . LEU B 1 48 ? -10.641 -29.062 -16.859 1 94.75 48 LEU B C 1
ATOM 2037 O O . LEU B 1 48 ? -9.781 -29.875 -16.516 1 94.75 48 LEU B O 1
ATOM 2041 N N . ASP B 1 49 ? -11.289 -29.062 -18.047 1 94.62 49 ASP B N 1
ATOM 2042 C CA . ASP B 1 49 ? -10.789 -30.016 -19.031 1 94.62 49 ASP B CA 1
ATOM 2043 C C . ASP B 1 49 ? -9.406 -29.609 -19.547 1 94.62 49 ASP B C 1
ATOM 2045 O O . ASP B 1 49 ? -8.984 -28.469 -19.344 1 94.62 49 ASP B O 1
ATOM 2049 N N . ALA B 1 50 ? -8.742 -30.531 -20.188 1 95.44 50 ALA B N 1
ATOM 2050 C CA . ALA B 1 50 ? -7.34 -30.359 -20.562 1 95.44 50 ALA B CA 1
ATOM 2051 C C . ALA B 1 50 ? -7.168 -29.172 -21.5 1 95.44 50 ALA B C 1
ATOM 2053 O O . ALA B 1 50 ? -6.281 -28.328 -21.297 1 95.44 50 ALA B O 1
ATOM 2054 N N . PRO B 1 51 ? -8.016 -28.969 -22.516 1 96.5 51 PRO B N 1
ATOM 2055 C CA . PRO B 1 51 ? -7.844 -27.828 -23.406 1 96.5 51 PRO B CA 1
ATOM 2056 C C . PRO B 1 51 ? -8 -26.484 -22.672 1 96.5 51 PRO B C 1
ATOM 2058 O O . PRO B 1 51 ? -7.242 -25.547 -22.922 1 96.5 51 PRO B O 1
ATOM 2061 N N . THR B 1 52 ? -8.961 -26.406 -21.797 1 96.94 52 THR B N 1
ATOM 2062 C CA . THR B 1 52 ? -9.203 -25.188 -21.031 1 96.94 52 THR B CA 1
ATOM 2063 C C . THR B 1 52 ? -8.031 -24.875 -20.094 1 96.94 52 THR B C 1
ATOM 2065 O O . THR B 1 52 ? -7.59 -23.734 -20 1 96.94 52 THR B O 1
ATOM 2068 N N . LEU B 1 53 ? -7.551 -25.875 -19.438 1 97.56 53 LEU B N 1
ATOM 2069 C CA . LEU B 1 53 ? -6.398 -25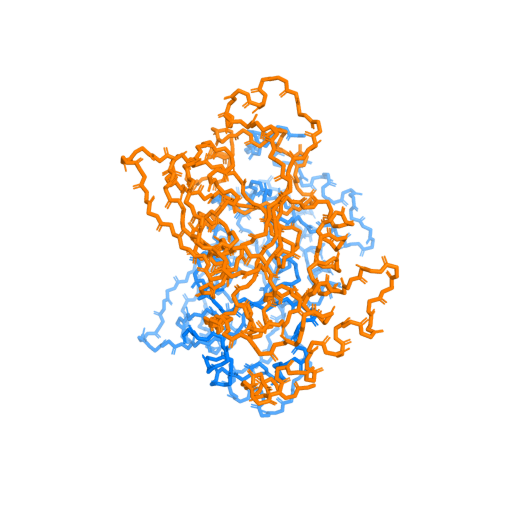.688 -18.562 1 97.56 53 LEU B CA 1
ATOM 2070 C C . LEU B 1 53 ? -5.191 -25.188 -19.344 1 97.56 53 LEU B C 1
ATOM 2072 O O . LEU B 1 53 ? -4.512 -24.25 -18.922 1 97.56 53 LEU B O 1
ATOM 2076 N N . ASN B 1 54 ? -4.949 -25.844 -20.484 1 97.88 54 ASN B N 1
ATOM 2077 C CA . ASN B 1 54 ? -3.824 -25.438 -21.328 1 97.88 54 ASN B CA 1
ATOM 2078 C C . ASN B 1 54 ? -3.943 -23.984 -21.781 1 97.88 54 ASN B C 1
ATOM 2080 O O . ASN B 1 54 ? -2.959 -23.25 -21.766 1 97.88 54 ASN B O 1
ATOM 2084 N N . GLU B 1 55 ? -5.098 -23.609 -22.125 1 98.31 55 GLU B N 1
ATOM 2085 C CA . GLU B 1 55 ? -5.336 -22.234 -22.547 1 98.31 55 GLU B CA 1
ATOM 2086 C C . GLU B 1 55 ? -5.133 -21.266 -21.391 1 98.31 55 GLU B C 1
ATOM 2088 O O . GLU B 1 55 ? -4.535 -20.203 -21.547 1 98.31 55 GLU B O 1
ATOM 2093 N N . LEU B 1 56 ? -5.613 -21.625 -20.266 1 98.5 56 LEU B N 1
ATOM 2094 C CA . LEU B 1 56 ? -5.473 -20.766 -19.094 1 98.5 56 LEU B CA 1
ATOM 2095 C C . LEU B 1 56 ? -4.004 -20.562 -18.75 1 98.5 56 LEU B C 1
ATOM 2097 O O . LEU B 1 56 ? -3.568 -19.438 -18.516 1 98.5 56 LEU B O 1
ATOM 2101 N N . LEU B 1 57 ? -3.262 -21.641 -18.734 1 98.75 57 LEU B N 1
ATOM 2102 C CA . LEU B 1 57 ? -1.839 -21.547 -18.422 1 98.75 57 LEU B CA 1
ATOM 2103 C C . LEU B 1 57 ? -1.112 -20.672 -19.438 1 98.75 57 LEU B C 1
ATOM 2105 O O . LEU B 1 57 ? -0.217 -19.906 -19.078 1 98.75 57 LEU B O 1
ATOM 2109 N N . LEU B 1 58 ? -1.513 -20.781 -20.672 1 98.69 58 LEU B N 1
ATOM 2110 C CA . LEU B 1 58 ? -0.943 -19.922 -21.719 1 98.69 58 LEU B CA 1
ATOM 2111 C C . LEU B 1 58 ? -1.27 -18.453 -21.469 1 98.69 58 LEU B C 1
ATOM 2113 O O . LEU B 1 58 ? -0.392 -17.594 -21.562 1 98.69 58 LEU B O 1
ATOM 2117 N N . VAL B 1 59 ? -2.506 -18.141 -21.156 1 98.81 59 VAL B N 1
ATOM 2118 C CA . VAL B 1 59 ? -2.951 -16.781 -20.875 1 98.81 59 VAL B CA 1
ATOM 2119 C C . VAL B 1 59 ? -2.215 -16.25 -19.656 1 98.81 59 VAL B C 1
ATOM 2121 O O . VAL B 1 59 ? -1.788 -15.094 -19.625 1 98.81 59 VAL B O 1
ATOM 2124 N N . MET B 1 60 ? -2.039 -17.062 -18.656 1 98.81 60 MET B N 1
ATOM 2125 C CA . MET B 1 60 ? -1.301 -16.656 -17.453 1 98.81 60 MET B CA 1
ATOM 2126 C C . MET B 1 60 ? 0.139 -16.297 -17.797 1 98.81 60 MET B C 1
ATOM 2128 O O . MET B 1 60 ? 0.646 -15.266 -17.359 1 98.81 60 MET B O 1
ATOM 2132 N N . ARG B 1 61 ? 0.782 -17.156 -18.594 1 98.69 61 ARG B N 1
ATOM 2133 C CA . ARG B 1 61 ? 2.168 -16.906 -18.984 1 98.69 61 ARG B CA 1
ATOM 2134 C C . ARG B 1 61 ? 2.295 -15.594 -19.766 1 98.69 61 ARG B C 1
ATOM 2136 O O . ARG B 1 61 ? 3.162 -14.773 -19.469 1 98.69 61 ARG B O 1
ATOM 2143 N N . HIS B 1 62 ? 1.427 -15.391 -20.719 1 98.69 62 HIS B N 1
ATOM 2144 C CA . HIS B 1 62 ? 1.469 -14.18 -21.531 1 98.69 62 HIS B CA 1
ATOM 2145 C C . HIS B 1 62 ? 1.138 -12.945 -20.703 1 98.69 62 HIS B C 1
ATOM 2147 O O . HIS B 1 62 ? 1.731 -11.883 -20.906 1 98.69 62 HIS B O 1
ATOM 2153 N N . THR B 1 63 ? 0.191 -13.062 -19.828 1 98.75 63 THR B N 1
ATOM 2154 C CA . THR B 1 63 ? -0.16 -11.961 -18.938 1 98.75 63 THR B CA 1
ATOM 2155 C C . THR B 1 63 ? 1.022 -11.586 -18.047 1 98.75 63 THR B C 1
ATOM 2157 O O . THR B 1 63 ? 1.329 -10.406 -17.875 1 98.75 63 THR B O 1
ATOM 2160 N N . MET B 1 64 ? 1.703 -12.594 -17.531 1 98.5 64 MET B N 1
ATOM 2161 C CA . MET B 1 64 ? 2.902 -12.391 -16.719 1 98.5 64 MET B CA 1
ATOM 2162 C C . MET B 1 64 ? 3.961 -11.617 -17.5 1 98.5 64 MET B C 1
ATOM 2164 O O . MET B 1 64 ? 4.508 -10.633 -17.016 1 98.5 64 MET B O 1
ATOM 2168 N N . HIS B 1 65 ? 4.156 -12.023 -18.734 1 97.5 65 HIS B N 1
ATOM 2169 C CA . HIS B 1 65 ? 5.18 -11.398 -19.562 1 97.5 65 HIS B CA 1
ATOM 2170 C C . HIS B 1 65 ? 4.801 -9.969 -19.922 1 97.5 65 HIS B C 1
ATOM 2172 O O . HIS B 1 65 ? 5.656 -9.078 -19.922 1 97.5 65 HIS B O 1
ATOM 2178 N N . ALA B 1 66 ? 3.541 -9.758 -20.219 1 97.44 66 ALA B N 1
ATOM 2179 C CA . ALA B 1 66 ? 3.072 -8.438 -20.625 1 97.44 66 ALA B CA 1
ATOM 2180 C C . ALA B 1 66 ? 3.207 -7.426 -19.484 1 97.44 66 ALA B C 1
ATOM 2182 O O . ALA B 1 66 ? 3.455 -6.242 -19.719 1 97.44 66 ALA B O 1
ATOM 2183 N N . ALA B 1 67 ? 3.037 -7.77 -18.266 1 94.81 67 ALA B N 1
ATOM 2184 C CA . ALA B 1 67 ? 3.154 -6.941 -17.062 1 94.81 67 ALA B CA 1
ATOM 2185 C C . ALA B 1 67 ? 4.582 -6.941 -16.531 1 94.81 67 ALA B C 1
ATOM 2187 O O . ALA B 1 67 ? 4.848 -6.438 -15.438 1 94.81 67 ALA B O 1
ATOM 2188 N N . PRO B 1 68 ? 5.512 -7.312 -17.219 1 89.94 68 PRO B N 1
ATOM 2189 C CA . PRO B 1 68 ? 6.895 -7.762 -17.031 1 89.94 68 PRO B CA 1
ATOM 2190 C C . PRO B 1 68 ? 7.129 -8.344 -15.633 1 89.94 68 PRO B C 1
ATOM 2192 O O . PRO B 1 68 ? 7.941 -7.82 -14.867 1 89.94 68 PRO B O 1
ATOM 2195 N N . GLY B 1 69 ? 6.461 -9.391 -15.328 1 95.5 69 GLY B N 1
ATOM 2196 C CA . GLY B 1 69 ? 6.613 -10.125 -14.078 1 95.5 69 GLY B CA 1
ATOM 2197 C C . GLY B 1 69 ? 7.484 -11.359 -14.211 1 95.5 69 GLY B C 1
ATOM 2198 O O . GLY B 1 69 ? 7.949 -11.68 -15.305 1 95.5 69 GLY B O 1
ATOM 2199 N N . VAL B 1 70 ? 7.742 -11.93 -13.07 1 97.94 70 VAL B N 1
ATOM 2200 C CA . VAL B 1 70 ? 8.523 -13.164 -13.047 1 97.94 70 VAL B CA 1
ATOM 2201 C C . VAL B 1 70 ? 7.676 -14.305 -12.477 1 97.94 70 VAL B C 1
ATOM 2203 O O . VAL B 1 70 ? 8.141 -15.438 -12.391 1 97.94 70 VAL B O 1
ATOM 2206 N N . GLY B 1 71 ? 6.441 -14 -12.117 1 98.75 71 GLY B N 1
ATOM 2207 C CA . GLY B 1 71 ? 5.453 -14.953 -11.633 1 98.75 71 GLY B CA 1
ATOM 2208 C C . GLY B 1 71 ? 4.035 -14.406 -11.672 1 98.75 71 GLY B C 1
ATOM 2209 O O . GLY B 1 71 ? 3.83 -13.195 -11.656 1 98.75 71 GLY B O 1
ATOM 2210 N N . LEU B 1 72 ? 3.109 -15.305 -11.766 1 98.94 72 LEU B N 1
ATOM 2211 C CA . LEU B 1 72 ? 1.69 -14.969 -11.734 1 98.94 72 LEU B CA 1
ATOM 2212 C C . LEU B 1 72 ? 0.864 -16.141 -11.219 1 98.94 72 LEU B C 1
ATOM 2214 O O . LEU B 1 72 ? 0.944 -17.25 -11.758 1 98.94 72 LEU B O 1
ATOM 2218 N N . ALA B 1 73 ? 0.143 -15.883 -10.188 1 98.88 73 ALA B N 1
ATOM 2219 C CA . ALA B 1 73 ? -0.799 -16.875 -9.656 1 98.88 73 ALA B CA 1
ATOM 2220 C C . ALA B 1 73 ? -2.193 -16.672 -10.242 1 98.88 73 ALA B C 1
ATOM 2222 O O . ALA B 1 73 ? -2.574 -15.539 -10.578 1 98.88 73 ALA B O 1
ATOM 2223 N N . ALA B 1 74 ? -2.967 -17.688 -10.32 1 98.75 74 ALA B N 1
ATOM 2224 C CA . ALA B 1 74 ? -4.301 -17.641 -10.914 1 98.75 74 ALA B CA 1
ATOM 2225 C C . ALA B 1 74 ? -5.188 -16.641 -10.172 1 98.75 74 ALA B C 1
ATOM 2227 O O . ALA B 1 74 ? -6.039 -15.984 -10.773 1 98.75 74 ALA B O 1
ATOM 2228 N N . VAL B 1 75 ? -4.973 -16.531 -8.891 1 98.56 75 VAL B N 1
ATOM 2229 C CA . VAL B 1 75 ? -5.809 -15.641 -8.086 1 98.56 75 VAL B CA 1
ATOM 2230 C C . VAL B 1 75 ? -5.605 -14.195 -8.531 1 98.56 75 VAL B C 1
ATOM 2232 O O . VAL B 1 75 ? -6.488 -13.352 -8.344 1 98.56 75 VAL B O 1
ATOM 2235 N N . GLN B 1 76 ? -4.504 -13.898 -9.141 1 98.75 76 GLN B N 1
ATOM 2236 C CA . GLN B 1 76 ? -4.238 -12.555 -9.641 1 98.75 76 GLN B CA 1
ATOM 2237 C C . GLN B 1 76 ? -5.055 -12.266 -10.898 1 98.75 76 GLN B C 1
ATOM 2239 O O . GLN B 1 76 ? -5.133 -11.117 -11.344 1 98.75 76 GLN B O 1
ATOM 2244 N N . LEU B 1 77 ? -5.672 -13.273 -11.438 1 98.44 77 LEU B N 1
ATOM 2245 C CA . LEU B 1 77 ? -6.633 -13.086 -12.516 1 98.44 77 LEU B CA 1
ATOM 2246 C C . LEU B 1 77 ? -8.062 -13.234 -12.008 1 98.44 77 LEU B C 1
ATOM 2248 O O . LEU B 1 77 ? -9 -13.336 -12.797 1 98.44 77 LEU B O 1
ATOM 2252 N N . GLY B 1 78 ? -8.211 -13.391 -10.703 1 97.31 78 GLY B N 1
ATOM 2253 C CA . GLY B 1 78 ? -9.523 -13.562 -10.094 1 97.31 78 GLY B CA 1
ATOM 2254 C C . GLY B 1 78 ? -9.977 -15.008 -10.055 1 97.31 78 GLY B C 1
ATOM 2255 O O . GLY B 1 78 ? -11.141 -15.289 -9.766 1 97.31 78 GLY B O 1
ATOM 2256 N N . ILE B 1 79 ? -9.148 -15.914 -10.398 1 97.44 79 ILE B N 1
ATOM 2257 C CA . ILE B 1 79 ? -9.492 -17.328 -10.445 1 97.44 79 ILE B CA 1
ATOM 2258 C C . ILE B 1 79 ? -9.023 -18.031 -9.172 1 97.44 79 ILE B C 1
ATOM 2260 O O . ILE B 1 79 ? -7.82 -18.141 -8.93 1 97.44 79 ILE B O 1
ATOM 2264 N N . PRO B 1 80 ? -9.891 -18.516 -8.344 1 97 80 PRO B N 1
ATOM 2265 C CA . PRO B 1 80 ? -9.516 -19.078 -7.047 1 97 80 PRO B CA 1
ATOM 2266 C C . PRO B 1 80 ? -9.047 -20.531 -7.156 1 97 80 PRO B C 1
ATOM 2268 O O . PRO B 1 80 ? -9.617 -21.422 -6.516 1 97 80 PRO B O 1
ATOM 2271 N N . LEU B 1 81 ? -7.957 -20.781 -7.906 1 97.56 81 LEU B N 1
ATOM 2272 C CA . LEU B 1 81 ? -7.344 -22.109 -8.078 1 97.56 81 LEU B CA 1
ATOM 2273 C C . LEU B 1 81 ? -5.855 -22.047 -7.766 1 97.56 81 LEU B C 1
ATOM 2275 O O . LEU B 1 81 ? -5.188 -21.062 -8.047 1 97.56 81 LEU B O 1
ATOM 2279 N N . GLN B 1 82 ? -5.383 -23.141 -7.258 1 98.62 82 GLN B N 1
ATOM 2280 C CA . GLN B 1 82 ? -3.965 -23.219 -6.918 1 98.62 82 GLN B CA 1
ATOM 2281 C C . GLN B 1 82 ? -3.117 -23.5 -8.156 1 98.62 82 GLN B C 1
ATOM 2283 O O . GLN B 1 82 ? -2.576 -24.594 -8.32 1 98.62 82 GLN B O 1
ATOM 2288 N N . LEU B 1 83 ? -3.012 -22.484 -8.977 1 98.88 83 LEU B N 1
ATOM 2289 C CA . LEU B 1 83 ? -2.172 -22.469 -10.164 1 98.88 83 LEU B CA 1
ATOM 2290 C C . LEU B 1 83 ? -1.248 -21.25 -10.164 1 98.88 83 LEU B C 1
ATOM 2292 O O . LEU B 1 83 ? -1.662 -20.156 -9.781 1 98.88 83 LEU B O 1
ATOM 2296 N N . ALA B 1 84 ? -0.011 -21.469 -10.562 1 98.94 84 ALA B N 1
ATOM 2297 C CA . ALA B 1 84 ? 0.92 -20.359 -10.766 1 98.94 84 ALA B CA 1
ATOM 2298 C C . ALA B 1 84 ? 1.905 -20.672 -11.891 1 98.94 84 ALA B C 1
ATOM 2300 O O . ALA B 1 84 ? 2.211 -21.828 -12.148 1 98.94 84 ALA B O 1
ATOM 2301 N N . VAL B 1 85 ? 2.318 -19.625 -12.523 1 98.94 85 VAL B N 1
ATOM 2302 C CA . VAL B 1 85 ? 3.383 -19.75 -13.523 1 98.94 85 VAL B CA 1
ATOM 2303 C C . VAL B 1 85 ? 4.559 -18.859 -13.125 1 98.94 85 VAL B C 1
ATOM 2305 O O . VAL B 1 85 ? 4.367 -17.797 -12.531 1 98.94 85 VAL B O 1
ATOM 2308 N N . LEU B 1 86 ? 5.766 -19.297 -13.406 1 98.75 86 LEU B N 1
ATOM 2309 C CA . LEU B 1 86 ? 7.004 -18.594 -13.07 1 98.75 86 LEU B CA 1
ATOM 2310 C C . LEU B 1 86 ? 7.965 -18.594 -14.25 1 98.75 86 LEU B C 1
ATOM 2312 O O . LEU B 1 86 ? 8.086 -19.594 -14.961 1 98.75 86 LEU B O 1
ATOM 2316 N N . GLU B 1 87 ? 8.602 -17.5 -14.43 1 98.56 87 GLU B N 1
ATOM 2317 C CA . GLU B 1 87 ? 9.68 -17.375 -15.414 1 98.56 87 GLU B CA 1
ATOM 2318 C C . GLU B 1 87 ? 10.484 -16.109 -15.203 1 98.56 87 GLU B C 1
ATOM 2320 O O . GLU B 1 87 ? 9.922 -15.047 -14.938 1 98.56 87 GLU B O 1
ATOM 2325 N N . ASP B 1 88 ? 11.766 -16.219 -15.18 1 97.31 88 ASP B N 1
ATOM 2326 C CA . ASP B 1 88 ? 12.633 -15.062 -15.094 1 97.31 88 ASP B CA 1
ATOM 2327 C C . ASP B 1 88 ? 13.812 -15.18 -16.062 1 97.31 88 ASP B C 1
ATOM 2329 O O . ASP B 1 88 ? 14.844 -15.766 -15.719 1 97.31 88 ASP B O 1
ATOM 2333 N N . ARG B 1 89 ? 13.656 -14.492 -17.203 1 92.5 89 ARG B N 1
ATOM 2334 C CA . ARG B 1 89 ? 14.711 -14.516 -18.203 1 92.5 89 ARG B CA 1
ATOM 2335 C C . ARG B 1 89 ? 15.172 -13.102 -18.547 1 92.5 89 ARG B C 1
ATOM 2337 O O . ARG B 1 89 ? 15.75 -12.875 -19.609 1 92.5 89 ARG B O 1
ATOM 2344 N N . TYR B 1 90 ? 14.867 -12.188 -17.641 1 90.88 90 TYR B N 1
ATOM 2345 C CA . TYR B 1 90 ? 15.234 -10.797 -17.875 1 90.88 90 TYR B CA 1
ATOM 2346 C C . TYR B 1 90 ? 16.719 -10.578 -17.656 1 90.88 90 TYR B C 1
ATOM 2348 O O . TYR B 1 90 ? 17.312 -11.172 -16.75 1 90.88 90 TYR B O 1
ATOM 2356 N N . PRO B 1 91 ? 17.219 -9.719 -18.469 1 87.25 91 PRO B N 1
ATOM 2357 C CA . PRO B 1 91 ? 18.625 -9.375 -18.25 1 87.25 91 PRO B CA 1
ATOM 2358 C C . PRO B 1 91 ? 18.844 -8.562 -16.969 1 87.25 91 PRO B C 1
ATOM 2360 O O . PRO B 1 91 ? 17.984 -7.754 -16.594 1 87.25 91 PRO B O 1
ATOM 2363 N N . ILE B 1 92 ? 19.938 -8.898 -16.234 1 82.19 92 ILE B N 1
ATOM 2364 C CA . ILE B 1 92 ? 20.281 -8.164 -15.023 1 82.19 92 ILE B CA 1
ATOM 2365 C C . ILE B 1 92 ? 21.797 -7.961 -14.961 1 82.19 92 ILE B C 1
ATOM 2367 O O . ILE B 1 92 ? 22.562 -8.812 -15.414 1 82.19 92 ILE B O 1
ATOM 2371 N N . ASP B 1 93 ? 22.109 -6.781 -14.461 1 85.62 93 ASP B N 1
ATOM 2372 C CA . ASP B 1 93 ? 23.531 -6.508 -14.273 1 85.62 93 ASP B CA 1
ATOM 2373 C C . ASP B 1 93 ? 24.172 -7.535 -13.352 1 85.62 93 ASP B C 1
ATOM 2375 O O . ASP B 1 93 ? 23.547 -7.984 -12.383 1 85.62 93 ASP B O 1
ATOM 2379 N N . ALA B 1 94 ? 25.453 -7.844 -13.602 1 87.56 94 ALA B N 1
ATOM 2380 C CA . ALA B 1 94 ? 26.172 -8.93 -12.93 1 87.56 94 ALA B CA 1
ATOM 2381 C C . ALA B 1 94 ? 26.219 -8.688 -11.422 1 87.56 94 ALA B C 1
ATOM 2383 O O . ALA B 1 94 ? 26.094 -9.625 -10.633 1 87.56 94 ALA B O 1
ATOM 2384 N N . ASP B 1 95 ? 26.391 -7.48 -11 1 86.31 95 ASP B N 1
ATOM 2385 C CA . ASP B 1 95 ? 26.484 -7.168 -9.578 1 86.31 95 ASP B CA 1
ATOM 2386 C C . ASP B 1 95 ? 25.156 -7.383 -8.867 1 86.31 95 ASP B C 1
ATOM 2388 O O . ASP B 1 95 ? 25.094 -7.996 -7.801 1 86.31 95 ASP B O 1
ATOM 2392 N N . ALA B 1 96 ? 24.156 -6.91 -9.477 1 84 96 ALA B N 1
ATOM 2393 C CA . ALA B 1 96 ? 22.812 -7.098 -8.93 1 84 96 ALA B CA 1
ATOM 2394 C C . ALA B 1 96 ? 22.453 -8.578 -8.875 1 84 96 ALA B C 1
ATOM 2396 O O . ALA B 1 96 ? 21.812 -9.031 -7.918 1 84 96 ALA B O 1
ATOM 2397 N N . ALA B 1 97 ? 22.812 -9.305 -9.922 1 88.06 97 ALA B N 1
ATOM 2398 C CA . ALA B 1 97 ? 22.562 -10.742 -9.969 1 88.06 97 ALA B CA 1
ATOM 2399 C C . ALA B 1 97 ? 23.266 -11.469 -8.828 1 88.06 97 ALA B C 1
ATOM 2401 O O . ALA B 1 97 ? 22.688 -12.367 -8.211 1 88.06 97 ALA B O 1
ATOM 2402 N N . ARG B 1 98 ? 24.453 -11.109 -8.562 1 89.06 98 ARG B N 1
ATOM 2403 C CA . ARG B 1 98 ? 25.234 -11.734 -7.496 1 89.06 98 ARG B CA 1
ATOM 2404 C C . ARG B 1 98 ? 24.625 -11.406 -6.129 1 89.06 98 ARG B C 1
ATOM 2406 O O . ARG B 1 98 ? 24.469 -12.297 -5.293 1 89.06 98 ARG B O 1
ATOM 2413 N N . GLU B 1 99 ? 24.219 -10.18 -5.895 1 86.69 99 GLU B N 1
ATOM 2414 C CA . GLU B 1 99 ? 23.656 -9.742 -4.621 1 86.69 99 GLU B CA 1
ATOM 2415 C C . GLU B 1 99 ? 22.375 -10.492 -4.293 1 86.69 99 GLU B C 1
ATOM 2417 O O . GLU B 1 99 ? 22.156 -10.875 -3.141 1 86.69 99 GLU B O 1
ATOM 2422 N N . ARG B 1 100 ? 21.609 -10.812 -5.297 1 88.25 100 ARG B N 1
ATOM 2423 C CA . ARG B 1 100 ? 20.297 -11.438 -5.113 1 88.25 100 ARG B CA 1
ATOM 2424 C C . ARG B 1 100 ? 20.375 -12.938 -5.367 1 88.25 100 ARG B C 1
ATOM 2426 O O . ARG B 1 100 ? 19.375 -13.641 -5.277 1 88.25 100 ARG B O 1
ATOM 2433 N N . GLU B 1 101 ? 21.609 -13.383 -5.727 1 91.12 101 GLU B N 1
ATOM 2434 C CA . GLU B 1 101 ? 21.75 -14.766 -6.164 1 91.12 101 GLU B CA 1
ATOM 2435 C C . GLU B 1 101 ? 20.688 -15.125 -7.199 1 91.12 101 GLU B C 1
ATOM 2437 O O . GLU B 1 101 ? 20 -16.141 -7.07 1 91.12 101 GLU B O 1
ATOM 2442 N N . ARG B 1 102 ? 20.547 -14.203 -8.188 1 93.19 102 ARG B N 1
ATOM 2443 C CA . ARG B 1 102 ? 19.516 -14.305 -9.211 1 93.19 102 ARG B CA 1
ATOM 2444 C C . ARG B 1 102 ? 20.047 -14.992 -10.469 1 93.19 102 ARG B C 1
ATOM 2446 O O . ARG B 1 102 ? 21.047 -14.547 -11.047 1 93.19 102 ARG B O 1
ATOM 2453 N N . GLU B 1 103 ? 19.453 -16.094 -10.758 1 91.94 103 GLU B N 1
ATOM 2454 C CA . GLU B 1 103 ? 19.75 -16.844 -11.969 1 91.94 103 GLU B CA 1
ATOM 2455 C C . GLU B 1 103 ? 18.516 -16.969 -12.852 1 91.94 103 GLU B C 1
ATOM 2457 O O . GLU B 1 103 ? 17.375 -16.875 -12.375 1 91.94 103 GLU B O 1
ATOM 2462 N N . PRO B 1 104 ? 18.828 -17.094 -14.18 1 93.94 104 PRO B N 1
ATOM 2463 C CA . PRO B 1 104 ? 17.6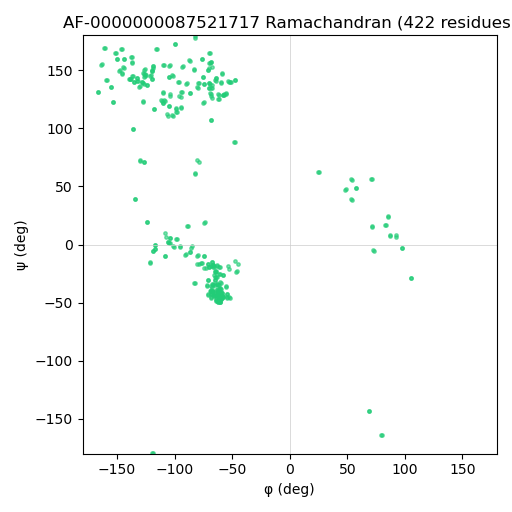56 -17.312 -15.047 1 93.94 104 PRO B CA 1
ATOM 2464 C C . PRO B 1 104 ? 16.781 -18.469 -14.57 1 93.94 104 PRO B C 1
ATOM 2466 O O . PRO B 1 104 ? 17.297 -19.484 -14.102 1 93.94 104 PRO B O 1
ATOM 2469 N N . LEU B 1 105 ? 15.523 -18.281 -14.648 1 96.94 105 LEU B N 1
ATOM 2470 C CA . LEU B 1 105 ? 14.531 -19.297 -14.312 1 96.94 105 LEU B CA 1
ATOM 2471 C C . LEU B 1 105 ? 13.695 -19.656 -15.531 1 96.94 105 LEU B C 1
ATOM 2473 O O . LEU B 1 105 ? 12.969 -18.812 -16.062 1 96.94 105 LEU B O 1
ATOM 2477 N N . ASP B 1 106 ? 13.797 -20.906 -15.953 1 97.12 106 ASP B N 1
ATOM 2478 C CA . ASP B 1 106 ? 12.977 -21.391 -17.062 1 97.12 106 ASP B CA 1
ATOM 2479 C C . ASP B 1 106 ? 11.508 -21.469 -16.656 1 97.12 106 ASP B C 1
ATOM 2481 O O . ASP B 1 106 ? 11.188 -21.484 -15.461 1 97.12 106 ASP B O 1
ATOM 2485 N N . TYR B 1 107 ? 10.727 -21.422 -17.688 1 98.44 107 TYR B N 1
ATOM 2486 C CA . TYR B 1 107 ? 9.281 -21.453 -17.469 1 98.44 107 TYR B CA 1
ATOM 2487 C C . TYR B 1 107 ? 8.883 -22.672 -16.656 1 98.44 107 TYR B C 1
ATOM 2489 O O . TYR B 1 107 ? 9.289 -23.797 -16.953 1 98.44 107 TYR B O 1
ATOM 2497 N N . LEU B 1 108 ? 8.102 -22.438 -15.594 1 98.56 108 LEU B N 1
ATOM 2498 C CA . LEU B 1 108 ? 7.555 -23.484 -14.734 1 98.56 108 LEU B CA 1
ATOM 2499 C C . LEU B 1 108 ? 6.066 -23.266 -14.492 1 98.56 108 LEU B C 1
ATOM 2501 O O . LEU B 1 108 ? 5.602 -22.125 -14.414 1 98.56 108 LEU B O 1
ATOM 2505 N N . GLU B 1 109 ? 5.371 -24.312 -14.438 1 98.88 109 GLU B N 1
ATOM 2506 C CA . GLU B 1 109 ? 3.969 -24.344 -14.031 1 98.88 109 GLU B CA 1
ATOM 2507 C C . GLU B 1 109 ? 3.799 -25.047 -12.688 1 98.88 109 GLU B C 1
ATOM 2509 O O . GLU B 1 109 ? 4.266 -26.188 -12.508 1 98.88 109 GLU B O 1
ATOM 2514 N N . PHE B 1 110 ? 3.195 -24.344 -11.742 1 98.88 110 PHE B N 1
ATOM 2515 C CA . PHE B 1 110 ? 2.93 -24.875 -10.414 1 98.88 110 PHE B CA 1
ATOM 2516 C C . PHE B 1 110 ? 1.448 -25.203 -10.242 1 98.88 110 PHE B C 1
ATOM 2518 O O . PHE B 1 110 ? 0.608 -24.297 -10.25 1 98.88 110 PHE B O 1
ATOM 2525 N N . ILE B 1 111 ? 1.131 -26.406 -10.156 1 98.88 111 ILE B N 1
ATOM 2526 C CA . ILE B 1 111 ? -0.209 -26.859 -9.781 1 98.88 111 ILE B CA 1
ATOM 2527 C C . ILE B 1 111 ? -0.186 -27.453 -8.383 1 98.88 111 ILE B C 1
ATOM 2529 O O . ILE B 1 111 ? 0.592 -28.375 -8.102 1 98.88 111 ILE B O 1
ATOM 2533 N N . ASN B 1 112 ? -0.991 -26.953 -7.469 1 98.88 112 ASN B N 1
ATOM 2534 C CA . ASN B 1 112 ? -1.086 -27.359 -6.07 1 98.88 112 ASN B CA 1
ATOM 2535 C C . ASN B 1 112 ? 0.275 -27.312 -5.379 1 98.88 112 ASN B C 1
ATOM 2537 O O . ASN B 1 112 ? 0.687 -28.281 -4.746 1 98.88 112 ASN B O 1
ATOM 2541 N N . PRO B 1 113 ? 0.957 -26.172 -5.398 1 98.94 113 PRO B N 1
ATOM 2542 C CA . PRO B 1 113 ? 2.33 -26.141 -4.891 1 98.94 113 PRO B CA 1
ATOM 2543 C C . PRO B 1 113 ? 2.396 -25.906 -3.385 1 98.94 113 PRO B C 1
ATOM 2545 O O . PRO B 1 113 ? 1.438 -25.406 -2.791 1 98.94 113 PRO B O 1
ATOM 2548 N N . GLY B 1 114 ? 3.473 -26.297 -2.811 1 98.81 114 GLY B N 1
ATOM 2549 C CA . GLY B 1 114 ? 3.926 -25.953 -1.47 1 98.81 114 GLY B CA 1
ATOM 2550 C C . GLY B 1 114 ? 5.434 -25.844 -1.358 1 98.81 114 GLY B C 1
ATOM 2551 O O . GLY B 1 114 ? 6.156 -26.172 -2.307 1 98.81 114 GLY B O 1
ATOM 2552 N N . TYR B 1 115 ? 5.891 -25.297 -0.22 1 98.81 115 TYR B N 1
ATOM 2553 C CA . TYR B 1 115 ? 7.332 -25.297 -0.018 1 98.81 115 TYR B CA 1
ATOM 2554 C C . TYR B 1 115 ? 7.676 -25.375 1.465 1 98.81 115 TYR B C 1
ATOM 2556 O O . TYR B 1 115 ? 6.84 -25.078 2.318 1 98.81 115 TYR B O 1
ATOM 2564 N N . THR B 1 116 ? 8.859 -25.781 1.71 1 98.75 116 THR B N 1
ATOM 2565 C CA . THR B 1 116 ? 9.484 -25.734 3.031 1 98.75 116 THR B CA 1
ATOM 2566 C C . THR B 1 116 ? 10.852 -25.062 2.963 1 98.75 116 THR B C 1
ATOM 2568 O O . THR B 1 116 ? 11.602 -25.266 2.006 1 98.75 116 THR B O 1
ATOM 2571 N N . PRO B 1 117 ? 11.172 -24.25 3.932 1 98.69 117 PRO B N 1
ATOM 2572 C CA . PRO B 1 117 ? 12.5 -23.625 3.943 1 98.69 117 PRO B CA 1
ATOM 2573 C C . PRO B 1 117 ? 13.625 -24.656 4.09 1 98.69 117 PRO B C 1
ATOM 2575 O O . PRO B 1 117 ? 13.469 -25.656 4.789 1 98.69 117 PRO B O 1
ATOM 2578 N N . ILE B 1 118 ? 14.711 -24.406 3.426 1 98.62 118 ILE B N 1
ATOM 2579 C CA . ILE B 1 118 ? 15.945 -25.172 3.613 1 98.62 118 ILE B CA 1
ATOM 2580 C C . ILE B 1 118 ? 16.922 -24.359 4.473 1 98.62 118 ILE B C 1
ATOM 2582 O O . ILE B 1 118 ? 17.406 -23.312 4.055 1 98.62 118 ILE B O 1
ATOM 2586 N N . GLY B 1 119 ? 17.156 -24.828 5.695 1 97.5 119 GLY B N 1
ATOM 2587 C CA . GLY B 1 119 ? 18.016 -24.094 6.602 1 97.5 119 GLY B CA 1
ATOM 2588 C C . GLY B 1 119 ? 17.328 -22.922 7.273 1 97.5 119 GLY B C 1
ATOM 2589 O O . GLY B 1 119 ? 16.109 -22.828 7.25 1 97.5 119 GLY B O 1
ATOM 2590 N N . ALA B 1 120 ? 18.125 -22.031 7.844 1 97.38 120 ALA B N 1
ATOM 2591 C CA . ALA B 1 120 ? 17.547 -20.969 8.664 1 97.38 120 ALA B CA 1
ATOM 2592 C C . ALA B 1 120 ? 17.875 -19.594 8.078 1 97.38 120 ALA B C 1
ATOM 2594 O O . ALA B 1 120 ? 17.344 -18.578 8.523 1 97.38 120 ALA B O 1
ATOM 2595 N N . ARG B 1 121 ? 18.703 -19.594 7.023 1 97.25 121 ARG B N 1
ATOM 2596 C CA . ARG B 1 121 ? 19.156 -18.312 6.484 1 97.25 121 ARG B CA 1
ATOM 2597 C C . ARG B 1 121 ? 18 -17.547 5.844 1 97.25 121 ARG B C 1
ATOM 2599 O O . ARG B 1 121 ? 17.203 -18.125 5.094 1 97.25 121 ARG B O 1
ATOM 2606 N N . GLN B 1 122 ? 17.938 -16.25 6.16 1 98.31 122 GLN B N 1
ATOM 2607 C CA . GLN B 1 122 ? 16.953 -15.336 5.59 1 98.31 122 GLN B CA 1
ATOM 2608 C C . GLN B 1 122 ? 17.641 -14.211 4.812 1 98.31 122 GLN B C 1
ATOM 2610 O O . GLN B 1 122 ? 18.797 -13.883 5.074 1 98.31 122 GLN B O 1
ATOM 2615 N N . ALA B 1 123 ? 16.953 -13.688 3.889 1 97.56 123 ALA B N 1
ATOM 2616 C CA . ALA B 1 123 ? 17.406 -12.5 3.168 1 97.56 123 ALA B CA 1
ATOM 2617 C C . ALA B 1 123 ? 16.266 -11.523 2.939 1 97.56 123 ALA B C 1
ATOM 2619 O O . ALA B 1 123 ? 15.141 -11.93 2.637 1 97.56 123 ALA B O 1
ATOM 2620 N N . ALA B 1 124 ? 16.625 -10.227 3.057 1 97.94 124 ALA B N 1
ATOM 2621 C CA . ALA B 1 124 ? 15.656 -9.148 2.824 1 97.94 124 ALA B CA 1
ATOM 2622 C C . ALA B 1 124 ? 15.891 -8.492 1.468 1 97.94 124 ALA B C 1
ATOM 2624 O O . ALA B 1 124 ? 17.016 -8.141 1.128 1 97.94 124 ALA B O 1
ATOM 2625 N N . PHE B 1 125 ? 14.844 -8.367 0.666 1 97.38 125 PHE B N 1
ATOM 2626 C CA . PHE B 1 125 ? 14.867 -7.648 -0.603 1 97.38 125 PHE B CA 1
ATOM 2627 C C . PHE B 1 125 ? 13.547 -6.93 -0.847 1 97.38 125 PHE B C 1
ATOM 2629 O O . PHE B 1 125 ? 12.531 -7.27 -0.238 1 97.38 125 PHE B O 1
ATOM 2636 N N . TYR B 1 126 ? 13.555 -5.945 -1.711 1 97.25 126 TYR B N 1
ATOM 2637 C CA . TYR B 1 126 ? 12.32 -5.316 -2.172 1 97.25 126 TYR B CA 1
ATOM 2638 C C . TYR B 1 126 ? 11.531 -6.266 -3.064 1 97.25 126 TYR B C 1
ATOM 2640 O O . TYR B 1 126 ? 12.102 -6.945 -3.92 1 97.25 126 TYR B O 1
ATOM 2648 N N . GLU B 1 127 ? 10.312 -6.312 -2.814 1 97.5 127 GLU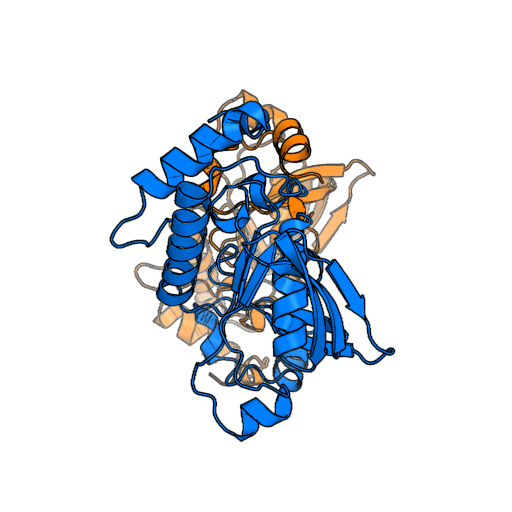 B N 1
ATOM 2649 C CA . GLU B 1 127 ? 9.359 -7.023 -3.658 1 97.5 127 GLU B CA 1
ATOM 2650 C C . GLU B 1 127 ? 8.297 -6.074 -4.215 1 97.5 127 GLU B C 1
ATOM 2652 O O . GLU B 1 127 ? 8 -5.039 -3.609 1 97.5 127 GLU B O 1
ATOM 2657 N N . GLY B 1 128 ? 7.832 -6.398 -5.363 1 97.5 128 GLY B N 1
ATOM 2658 C CA . GLY B 1 128 ? 6.602 -5.871 -5.934 1 97.5 128 GLY B CA 1
ATOM 2659 C C . GLY B 1 128 ? 5.566 -6.945 -6.215 1 97.5 128 GLY B C 1
ATOM 2660 O O . GLY B 1 128 ? 5.77 -8.117 -5.875 1 97.5 128 GLY B O 1
ATOM 2661 N N . CYS B 1 129 ? 4.527 -6.535 -6.699 1 98.31 129 CYS B N 1
ATOM 2662 C CA . CYS B 1 129 ? 3.439 -7.453 -7.016 1 98.31 129 CYS B CA 1
ATOM 2663 C C . CYS B 1 129 ? 2.549 -6.883 -8.117 1 98.31 129 CYS B C 1
ATOM 2665 O O . CYS B 1 129 ? 2.182 -5.707 -8.07 1 98.31 129 CYS B O 1
ATOM 2667 N N . LEU B 1 130 ? 2.217 -7.703 -9.039 1 98.44 130 LEU B N 1
ATOM 2668 C CA . LEU B 1 130 ? 1.362 -7.281 -10.141 1 98.44 130 LEU B CA 1
ATOM 2669 C C . LEU B 1 130 ? -0.039 -6.941 -9.648 1 98.44 130 LEU B C 1
ATOM 2671 O O . LEU B 1 130 ? -0.794 -6.246 -10.336 1 98.44 130 LEU B O 1
ATOM 2675 N N . SER B 1 131 ? -0.427 -7.379 -8.438 1 98.81 131 SER B N 1
ATOM 2676 C CA . SER B 1 131 ? -1.746 -7.129 -7.863 1 98.81 131 SER B CA 1
ATOM 2677 C C . SER B 1 131 ? -1.685 -6.074 -6.77 1 98.81 131 SER B C 1
ATOM 2679 O O . SER B 1 131 ? -2.643 -5.902 -6.012 1 98.81 131 SER B O 1
ATOM 2681 N N . PHE B 1 132 ? -0.615 -5.512 -6.504 1 98.56 132 PHE B N 1
ATOM 2682 C CA . PHE B 1 132 ? -0.359 -4.336 -5.676 1 98.56 132 PHE B CA 1
ATOM 2683 C C . PHE B 1 132 ? 0.518 -3.336 -6.418 1 98.56 132 PHE B C 1
ATOM 2685 O O . PHE B 1 132 ? 1.672 -3.117 -6.047 1 98.56 132 PHE B O 1
ATOM 2692 N N . SER B 1 133 ? -0.118 -2.676 -7.414 1 96.75 133 SER B N 1
ATOM 2693 C CA . SER B 1 133 ? 0.622 -1.923 -8.422 1 96.75 133 SER B CA 1
ATOM 2694 C C . SER B 1 133 ? 1.155 -0.613 -7.852 1 96.75 133 SER B C 1
ATOM 2696 O O . SER B 1 133 ? 0.492 0.029 -7.031 1 96.75 133 SER B O 1
ATOM 2698 N N . GLY B 1 134 ? 2.361 -0.349 -8.234 1 97 134 GLY B N 1
ATOM 2699 C CA . GLY B 1 134 ? 2.893 0.981 -7.988 1 97 134 GLY B CA 1
ATOM 2700 C C . GLY B 1 134 ? 3.746 1.058 -6.738 1 97 134 GLY B C 1
ATOM 2701 O O . GLY B 1 134 ? 4.305 2.111 -6.422 1 97 134 GLY B O 1
ATOM 2702 N N . PHE B 1 135 ? 3.826 -0.073 -6.023 1 98.06 135 PHE B N 1
ATOM 2703 C CA . PHE B 1 135 ? 4.562 -0.007 -4.762 1 98.06 135 PHE B CA 1
ATOM 2704 C C . PHE B 1 135 ? 5.469 -1.221 -4.602 1 98.06 135 PHE B C 1
ATOM 2706 O O . PHE B 1 135 ? 5.125 -2.322 -5.039 1 98.06 135 PHE B O 1
ATOM 2713 N N . GLN B 1 136 ? 6.59 -1.021 -4.008 1 98.19 136 GLN B N 1
ATOM 2714 C CA . GLN B 1 136 ? 7.52 -2.057 -3.574 1 98.19 136 GLN B CA 1
ATOM 2715 C C . GLN B 1 136 ? 7.871 -1.897 -2.098 1 98.19 136 GLN B C 1
ATOM 2717 O O . GLN B 1 136 ? 7.855 -0.785 -1.568 1 98.19 136 GLN B O 1
ATOM 2722 N N . ALA B 1 137 ? 8.164 -2.947 -1.43 1 98.62 137 ALA B N 1
ATOM 2723 C CA . ALA B 1 137 ? 8.539 -2.928 -0.018 1 98.62 137 ALA B CA 1
ATOM 2724 C C . ALA B 1 137 ? 9.477 -4.086 0.319 1 98.62 137 ALA B C 1
ATOM 2726 O O . ALA B 1 137 ? 9.562 -5.062 -0.431 1 98.62 137 ALA B O 1
ATOM 2727 N N . VAL B 1 138 ? 10.102 -3.994 1.43 1 98.75 138 VAL B N 1
ATOM 2728 C CA . VAL B 1 138 ? 11.109 -4.969 1.845 1 98.75 138 VAL B CA 1
ATOM 2729 C C . VAL B 1 138 ? 10.43 -6.141 2.555 1 98.75 138 VAL B C 1
ATOM 2731 O O . VAL B 1 138 ? 9.625 -5.938 3.463 1 98.75 138 VAL B O 1
ATOM 2734 N N . VAL B 1 139 ? 10.773 -7.297 2.137 1 98.75 139 VAL B N 1
ATOM 2735 C CA . VAL B 1 139 ? 10.289 -8.539 2.729 1 98.75 139 VAL B CA 1
ATOM 2736 C C . VAL B 1 139 ? 11.469 -9.469 3.014 1 98.75 139 VAL B C 1
ATOM 2738 O O . VAL B 1 139 ? 12.383 -9.602 2.189 1 98.75 139 VAL B O 1
ATOM 2741 N N . SER B 1 140 ? 11.469 -10.062 4.164 1 98.75 140 SER B N 1
ATOM 2742 C CA . SER B 1 140 ? 12.438 -11.109 4.492 1 98.75 140 SER B CA 1
ATOM 2743 C C . SER B 1 140 ? 11.875 -12.492 4.199 1 98.75 140 SER B C 1
ATOM 2745 O O . SER B 1 140 ? 10.734 -12.789 4.555 1 98.75 140 SER B O 1
ATOM 2747 N N . ARG B 1 141 ? 12.703 -13.289 3.49 1 98.69 141 ARG B N 1
ATOM 2748 C CA . ARG B 1 141 ? 12.305 -14.656 3.166 1 98.69 141 ARG B CA 1
ATOM 2749 C C . ARG B 1 141 ? 13.461 -15.633 3.371 1 98.69 141 ARG B C 1
ATOM 2751 O O . ARG B 1 141 ? 14.633 -15.234 3.312 1 98.69 141 ARG B O 1
ATOM 2758 N N . PRO B 1 142 ? 13.078 -16.953 3.582 1 98.69 142 PRO B N 1
ATOM 2759 C CA . PRO B 1 142 ? 14.117 -17.969 3.479 1 98.69 142 PRO B CA 1
ATOM 2760 C C . PRO B 1 142 ? 14.883 -17.906 2.16 1 98.69 142 PRO B C 1
ATOM 2762 O O . PRO B 1 142 ? 14.289 -17.688 1.104 1 98.69 142 PRO B O 1
ATOM 2765 N N . THR B 1 143 ? 16.203 -18.109 2.164 1 98.44 143 THR B N 1
ATOM 2766 C CA . THR B 1 143 ? 17.047 -17.953 0.984 1 98.44 143 THR B CA 1
ATOM 2767 C C . THR B 1 143 ? 16.953 -19.188 0.095 1 98.44 143 THR B C 1
ATOM 2769 O O . THR B 1 143 ? 17.375 -19.156 -1.064 1 98.44 143 THR B O 1
ATOM 2772 N N . ALA B 1 144 ? 16.438 -20.266 0.685 1 98.75 144 ALA B N 1
ATOM 2773 C CA . ALA B 1 144 ? 16.281 -21.516 -0.057 1 98.75 144 ALA B CA 1
ATOM 2774 C C . ALA B 1 144 ? 15.047 -22.266 0.402 1 98.75 144 ALA B C 1
ATOM 2776 O O . ALA B 1 144 ? 14.719 -22.281 1.591 1 98.75 144 ALA B O 1
ATOM 2777 N N . VAL B 1 145 ? 14.438 -22.969 -0.566 1 98.88 145 VAL B N 1
ATOM 2778 C CA . VAL B 1 145 ? 13.242 -23.734 -0.231 1 98.88 145 VAL B CA 1
ATOM 2779 C C . VAL B 1 145 ? 13.211 -25.031 -1.038 1 98.88 145 VAL B C 1
ATOM 2781 O O . VAL B 1 145 ? 13.797 -25.109 -2.119 1 98.88 145 VAL B O 1
ATOM 2784 N N . HIS B 1 146 ? 12.594 -25.969 -0.489 1 98.94 146 HIS B N 1
ATOM 2785 C CA . HIS B 1 146 ? 12.188 -27.172 -1.185 1 98.94 146 HIS B CA 1
ATOM 2786 C C . HIS B 1 146 ? 10.727 -27.109 -1.606 1 98.94 146 HIS B C 1
ATOM 2788 O O . HIS B 1 146 ? 9.828 -27.062 -0.757 1 98.94 146 HIS B O 1
ATOM 2794 N N . ALA B 1 147 ? 10.516 -27.141 -2.906 1 98.88 147 ALA B N 1
ATOM 2795 C CA . ALA B 1 147 ? 9.148 -27 -3.406 1 98.88 147 ALA B CA 1
ATOM 2796 C C . ALA B 1 147 ? 8.602 -28.344 -3.883 1 98.88 147 ALA B C 1
ATOM 2798 O O . ALA B 1 147 ? 9.352 -29.172 -4.406 1 98.88 147 ALA B O 1
ATOM 2799 N N . SER B 1 148 ? 7.348 -28.531 -3.662 1 98.88 148 SER B N 1
ATOM 2800 C CA . SER B 1 148 ? 6.566 -29.625 -4.227 1 98.88 148 SER B CA 1
ATOM 2801 C C . SER B 1 148 ? 5.363 -29.094 -5.004 1 98.88 148 SER B C 1
ATOM 2803 O O . SER B 1 148 ? 4.723 -28.141 -4.586 1 98.88 148 SER B O 1
ATOM 2805 N N . TYR B 1 149 ? 5.121 -29.703 -6.199 1 98.81 149 TYR B N 1
ATOM 2806 C CA . TYR B 1 149 ? 4 -29.297 -7.035 1 98.81 149 TYR B CA 1
ATOM 2807 C C . TYR B 1 149 ? 3.65 -30.375 -8.055 1 98.81 149 TYR B C 1
ATOM 2809 O O . TYR B 1 149 ? 4.324 -31.406 -8.125 1 98.81 149 TYR B O 1
ATOM 2817 N N . LEU B 1 150 ? 2.547 -30.203 -8.695 1 98.69 150 LEU B N 1
ATOM 2818 C CA . LEU B 1 150 ? 2.184 -31.031 -9.836 1 98.69 150 LEU B CA 1
ATOM 2819 C C . LEU B 1 150 ? 2.424 -30.297 -11.148 1 98.69 150 LEU B C 1
ATOM 2821 O O . LEU B 1 150 ? 2.289 -29.078 -11.219 1 98.69 150 LEU B O 1
ATOM 2825 N N . ASP B 1 151 ? 2.818 -31.016 -12.188 1 97.56 151 ASP B N 1
ATOM 2826 C CA . ASP B 1 151 ? 2.832 -30.438 -13.523 1 97.56 151 ASP B CA 1
ATOM 2827 C C . ASP B 1 151 ? 1.445 -30.484 -14.156 1 97.56 151 ASP B C 1
ATOM 2829 O O . ASP B 1 151 ? 0.48 -30.906 -13.523 1 97.56 151 ASP B O 1
ATOM 2833 N N . ARG B 1 152 ? 1.288 -29.938 -15.375 1 96.38 152 ARG B N 1
ATOM 2834 C CA . ARG B 1 152 ? -0.023 -29.797 -16 1 96.38 152 ARG B CA 1
ATOM 2835 C C . ARG B 1 152 ? -0.663 -31.156 -16.25 1 96.38 152 ARG B C 1
ATOM 2837 O O . ARG B 1 152 ? -1.876 -31.25 -16.453 1 96.38 152 ARG B O 1
ATOM 2844 N N . ASP B 1 153 ? 0.153 -32.25 -16.234 1 95.62 153 ASP B N 1
ATOM 2845 C CA . ASP B 1 153 ? -0.356 -33.625 -16.469 1 95.62 153 ASP B CA 1
ATOM 2846 C C . ASP B 1 153 ? -0.653 -34.312 -15.148 1 95.62 153 ASP B C 1
ATOM 2848 O O . ASP B 1 153 ? -1.06 -35.469 -15.133 1 95.62 153 ASP B O 1
ATOM 2852 N N . GLY B 1 154 ? -0.374 -33.625 -14.039 1 96.56 154 GLY B N 1
ATOM 2853 C CA . GLY B 1 154 ? -0.707 -34.156 -12.727 1 96.56 154 GLY B CA 1
ATOM 2854 C C . GLY B 1 154 ? 0.425 -34.938 -12.102 1 96.56 154 GLY B C 1
ATOM 2855 O O . GLY B 1 154 ? 0.234 -35.625 -11.086 1 96.56 154 GLY B O 1
ATOM 2856 N N . ASN B 1 155 ? 1.59 -34.938 -12.68 1 98 155 ASN B N 1
ATOM 2857 C CA . ASN B 1 155 ? 2.74 -35.656 -12.125 1 98 155 ASN B CA 1
ATOM 2858 C C . ASN B 1 155 ? 3.396 -34.844 -11 1 98 155 ASN B C 1
ATOM 2860 O O . ASN B 1 155 ? 3.641 -33.656 -11.141 1 98 155 ASN B O 1
ATOM 2864 N N . PRO B 1 156 ? 3.695 -35.531 -9.953 1 98.44 156 PRO B N 1
ATOM 2865 C CA . PRO B 1 156 ? 4.371 -34.812 -8.859 1 98.44 156 PRO B CA 1
ATOM 2866 C C . PRO B 1 156 ? 5.797 -34.406 -9.219 1 98.44 156 PRO B C 1
ATOM 2868 O O . PRO B 1 156 ? 6.512 -35.125 -9.898 1 98.44 156 PRO B O 1
ATOM 2871 N N . GLN B 1 157 ? 6.152 -33.219 -8.859 1 98.56 157 GLN B N 1
ATOM 2872 C CA . GLN B 1 157 ? 7.484 -32.656 -9.031 1 98.56 157 GLN B CA 1
ATOM 2873 C C . GLN B 1 157 ? 8.039 -32.125 -7.707 1 98.56 157 GLN B C 1
ATOM 2875 O O . GLN B 1 157 ? 7.289 -31.672 -6.852 1 98.56 157 GLN B O 1
ATOM 2880 N N . GLU B 1 158 ? 9.32 -32.281 -7.535 1 98.62 158 GLU B N 1
ATOM 2881 C CA . GLU B 1 158 ? 10.062 -31.688 -6.426 1 98.62 158 GLU B CA 1
ATOM 2882 C C . GLU B 1 158 ? 11.328 -30.984 -6.922 1 98.62 158 GLU B C 1
ATOM 2884 O O . GLU B 1 158 ? 12.008 -31.484 -7.816 1 98.62 158 GLU B O 1
ATOM 2889 N N . ARG B 1 159 ? 11.578 -29.891 -6.324 1 98.25 159 ARG B N 1
ATOM 2890 C CA . ARG B 1 159 ? 12.75 -29.141 -6.746 1 98.25 159 ARG B CA 1
ATOM 2891 C C . ARG B 1 159 ? 13.203 -28.172 -5.66 1 98.25 159 ARG B C 1
ATOM 2893 O O . ARG B 1 159 ? 12.375 -27.578 -4.957 1 98.25 159 ARG B O 1
ATOM 2900 N N . ASP B 1 160 ? 14.516 -28.062 -5.52 1 98.56 160 ASP B N 1
ATOM 2901 C CA . ASP B 1 160 ? 15.086 -27.031 -4.645 1 98.56 160 ASP B CA 1
ATOM 2902 C C . ASP B 1 160 ? 15.328 -25.734 -5.402 1 98.56 160 ASP B C 1
ATOM 2904 O O . ASP B 1 160 ? 15.758 -25.75 -6.559 1 98.56 160 ASP B O 1
ATOM 2908 N N . PHE B 1 161 ? 15.023 -24.656 -4.773 1 98.56 161 PHE B N 1
ATOM 2909 C CA . PHE B 1 161 ? 15.312 -23.328 -5.289 1 98.56 161 PHE B CA 1
ATOM 2910 C C . PHE B 1 161 ? 16.109 -22.516 -4.273 1 98.56 161 PHE B C 1
ATOM 2912 O O . PHE B 1 161 ? 15.922 -22.656 -3.066 1 98.56 161 PHE B O 1
ATOM 2919 N N . SER B 1 162 ? 16.953 -21.688 -4.742 1 97.75 162 SER B N 1
ATOM 2920 C CA . SER B 1 162 ? 17.703 -20.781 -3.891 1 97.75 162 SER B CA 1
ATOM 2921 C C . SER B 1 162 ? 17.781 -19.375 -4.496 1 97.75 162 SER B C 1
ATOM 2923 O O . SER B 1 162 ? 17.422 -19.188 -5.66 1 97.75 162 SER B O 1
ATOM 2925 N N . GLY B 1 163 ? 18.094 -18.422 -3.637 1 97.25 163 GLY B N 1
ATOM 2926 C CA . GLY B 1 163 ? 18.234 -17.062 -4.117 1 97.25 163 GLY B CA 1
ATOM 2927 C C . GLY B 1 163 ? 16.922 -16.438 -4.555 1 97.25 163 GLY B C 1
ATOM 2928 O O . GLY B 1 163 ? 15.891 -16.656 -3.918 1 97.25 163 GLY B O 1
ATOM 2929 N N . TRP B 1 164 ? 17.031 -15.641 -5.625 1 97.12 164 TRP B N 1
ATOM 2930 C CA . TRP B 1 164 ? 15.875 -14.906 -6.145 1 97.12 164 TRP B CA 1
ATOM 2931 C C . TRP B 1 164 ? 14.797 -15.867 -6.637 1 97.12 164 TRP B C 1
ATOM 2933 O O . TRP B 1 164 ? 13.602 -15.594 -6.492 1 97.12 164 TRP B O 1
ATOM 2943 N N . GLN B 1 165 ? 15.227 -17 -7.18 1 97.56 165 GLN B N 1
ATOM 2944 C CA . GLN B 1 165 ? 14.273 -18 -7.648 1 97.56 165 GLN B CA 1
ATOM 2945 C C . GLN B 1 165 ? 13.43 -18.531 -6.492 1 97.56 165 GLN B C 1
ATOM 2947 O O . GLN B 1 165 ? 12.227 -18.75 -6.645 1 97.56 165 GLN B O 1
ATOM 2952 N N . ALA B 1 166 ? 14.109 -18.734 -5.371 1 98.62 166 ALA B N 1
ATOM 2953 C CA . ALA B 1 166 ? 13.383 -19.172 -4.18 1 98.62 166 ALA B CA 1
ATOM 2954 C C . ALA B 1 166 ? 12.375 -18.125 -3.736 1 98.62 166 ALA B C 1
ATOM 2956 O O . ALA B 1 166 ? 11.266 -18.453 -3.316 1 98.62 166 ALA B O 1
ATOM 2957 N N . ARG B 1 167 ? 12.727 -16.906 -3.83 1 98.56 167 ARG B N 1
ATOM 2958 C CA . ARG B 1 167 ? 11.844 -15.797 -3.48 1 98.56 167 ARG B CA 1
ATOM 2959 C C . ARG B 1 167 ? 10.617 -15.773 -4.387 1 98.56 167 ARG B C 1
ATOM 2961 O O . ARG B 1 167 ? 9.492 -15.602 -3.914 1 98.56 167 ARG B O 1
ATOM 2968 N N . ILE B 1 168 ? 10.82 -15.961 -5.695 1 98.69 168 ILE B N 1
ATOM 2969 C CA . ILE B 1 168 ? 9.711 -16 -6.641 1 98.69 168 ILE B CA 1
ATOM 2970 C C . ILE B 1 168 ? 8.734 -17.109 -6.254 1 98.69 168 ILE B C 1
ATOM 2972 O O . ILE B 1 168 ? 7.523 -16.891 -6.191 1 98.69 168 ILE B O 1
ATOM 2976 N N . VAL B 1 169 ? 9.266 -18.266 -5.922 1 98.88 169 VAL B N 1
ATOM 2977 C CA . VAL B 1 169 ? 8.461 -19.422 -5.547 1 98.88 169 VAL B CA 1
ATOM 2978 C C . VAL B 1 169 ? 7.625 -19.094 -4.309 1 98.88 169 VAL B C 1
ATOM 2980 O O . VAL B 1 169 ? 6.41 -19.297 -4.301 1 98.88 169 VAL B O 1
ATOM 2983 N N . GLN B 1 170 ? 8.242 -18.562 -3.318 1 98.94 170 GLN B N 1
ATOM 2984 C CA . GLN B 1 170 ? 7.566 -18.234 -2.068 1 98.94 170 GLN B CA 1
ATOM 2985 C C . GLN B 1 170 ? 6.48 -17.188 -2.291 1 98.94 170 GLN B C 1
ATOM 2987 O O . GLN B 1 170 ? 5.371 -17.297 -1.769 1 98.94 170 GLN B O 1
ATOM 2992 N N . HIS B 1 171 ? 6.766 -16.172 -3.092 1 98.88 171 HIS B N 1
ATOM 2993 C CA . HIS B 1 171 ? 5.844 -15.078 -3.395 1 98.88 171 HIS B CA 1
ATOM 2994 C C . HIS B 1 171 ? 4.578 -15.602 -4.066 1 98.88 171 HIS B C 1
ATOM 2996 O O . HIS B 1 171 ? 3.467 -15.273 -3.646 1 98.88 171 HIS B O 1
ATOM 3002 N N . GLU B 1 172 ? 4.746 -16.422 -5.086 1 98.88 172 GLU B N 1
ATOM 3003 C CA . GLU B 1 172 ? 3.596 -16.938 -5.828 1 98.88 172 GLU B CA 1
ATOM 3004 C C . GLU B 1 172 ? 2.766 -17.891 -4.973 1 98.88 172 GLU B C 1
ATOM 3006 O O . GLU B 1 172 ? 1.538 -17.906 -5.078 1 98.88 172 GLU B O 1
ATOM 3011 N N . ILE B 1 173 ? 3.439 -18.672 -4.137 1 98.88 173 ILE B N 1
ATOM 3012 C CA . ILE B 1 173 ? 2.703 -19.594 -3.281 1 98.88 173 ILE B CA 1
ATOM 3013 C C . ILE B 1 173 ? 1.972 -18.812 -2.189 1 98.88 173 ILE B C 1
ATOM 3015 O O . ILE B 1 173 ? 0.859 -19.188 -1.8 1 98.88 173 ILE B O 1
ATOM 3019 N N . ASP B 1 174 ? 2.555 -17.75 -1.687 1 98.88 174 ASP B N 1
ATOM 3020 C CA . ASP B 1 174 ? 1.84 -16.859 -0.776 1 98.88 174 ASP B CA 1
ATOM 3021 C C . ASP B 1 174 ? 0.505 -16.422 -1.374 1 98.88 174 ASP B C 1
ATOM 3023 O O . ASP B 1 174 ? -0.519 -16.422 -0.688 1 98.88 174 ASP B O 1
ATOM 3027 N N . HIS B 1 175 ? 0.517 -16.031 -2.619 1 98.88 175 HIS B N 1
ATOM 3028 C CA . HIS B 1 175 ? -0.723 -15.633 -3.281 1 98.88 175 HIS B CA 1
ATOM 3029 C C . HIS B 1 175 ? -1.777 -16.734 -3.168 1 98.88 175 HIS B C 1
ATOM 3031 O O . HIS B 1 175 ? -2.939 -16.453 -2.865 1 98.88 175 HIS B O 1
ATOM 3037 N N . LEU B 1 176 ? -1.382 -17.922 -3.416 1 98.75 176 LEU B N 1
ATOM 3038 C CA . LEU B 1 176 ? -2.316 -19.047 -3.43 1 98.75 176 LEU B CA 1
ATOM 3039 C C . LEU B 1 176 ? -2.865 -19.312 -2.033 1 98.75 176 LEU B C 1
ATOM 3041 O O . LEU B 1 176 ? -3.883 -20 -1.88 1 98.75 176 LEU B O 1
ATOM 3045 N N . ARG B 1 177 ? -2.193 -18.797 -1.056 1 98.25 177 ARG B N 1
ATOM 3046 C CA . ARG B 1 177 ? -2.617 -18.953 0.333 1 98.25 177 ARG B CA 1
ATOM 3047 C C . ARG B 1 177 ? -3.367 -17.703 0.807 1 98.25 177 ARG B C 1
ATOM 3049 O O . ARG B 1 177 ? -3.678 -17.578 1.993 1 98.25 177 ARG B O 1
ATOM 3056 N N . GLY B 1 178 ? -3.615 -16.75 -0.053 1 98.06 178 GLY B N 1
ATOM 3057 C CA . GLY B 1 178 ? -4.34 -15.547 0.292 1 98.06 178 GLY B CA 1
ATOM 3058 C C . GLY B 1 178 ? -3.463 -14.484 0.928 1 98.06 178 GLY B C 1
ATOM 3059 O O . GLY B 1 178 ? -3.955 -13.617 1.653 1 98.06 178 GLY B O 1
ATOM 3060 N N . THR B 1 179 ? -2.223 -14.625 0.775 1 98.5 179 THR B N 1
ATOM 3061 C CA . THR B 1 179 ? -1.256 -13.695 1.354 1 98.5 179 THR B CA 1
ATOM 3062 C C . THR B 1 179 ? -0.581 -12.867 0.264 1 98.5 179 THR B C 1
ATOM 3064 O O . THR B 1 179 ? -0.167 -13.406 -0.765 1 98.5 179 THR B O 1
ATOM 3067 N N . VAL B 1 180 ? -0.529 -11.594 0.419 1 98.75 180 VAL B N 1
ATOM 3068 C CA . VAL B 1 180 ? 0.212 -10.688 -0.449 1 98.75 180 VAL B CA 1
ATOM 3069 C C . VAL B 1 180 ? 1.423 -10.133 0.298 1 98.75 180 VAL B C 1
ATOM 3071 O O . VAL B 1 180 ? 1.417 -10.047 1.528 1 98.75 180 VAL B O 1
ATOM 3074 N N . TYR B 1 181 ? 2.443 -9.734 -0.406 1 98.81 181 TYR B N 1
ATOM 3075 C CA . TYR B 1 181 ? 3.727 -9.43 0.217 1 98.81 181 TYR B CA 1
ATOM 3076 C C . TYR B 1 181 ? 3.582 -8.344 1.27 1 98.81 181 TYR B C 1
ATOM 3078 O O . TYR B 1 181 ? 4.344 -8.297 2.236 1 98.81 181 TYR B O 1
ATOM 3086 N N . ILE B 1 182 ? 2.609 -7.504 1.156 1 98.69 182 ILE B N 1
ATOM 3087 C CA . ILE B 1 182 ? 2.414 -6.402 2.092 1 98.69 182 ILE B CA 1
ATOM 3088 C C . ILE B 1 182 ? 2.096 -6.953 3.479 1 98.69 182 ILE B C 1
ATOM 3090 O O . ILE B 1 182 ? 2.361 -6.297 4.488 1 98.69 182 ILE B O 1
ATOM 3094 N N . ASP B 1 183 ? 1.598 -8.133 3.564 1 98.44 183 ASP B N 1
ATOM 3095 C CA . ASP B 1 183 ? 1.291 -8.773 4.844 1 98.44 183 ASP B CA 1
ATOM 3096 C C . ASP B 1 183 ? 2.568 -9.156 5.586 1 98.44 183 ASP B C 1
ATOM 3098 O O . ASP B 1 183 ? 2.543 -9.398 6.793 1 98.44 183 ASP B O 1
ATOM 3102 N N . ARG B 1 184 ? 3.684 -9.195 4.902 1 98 184 ARG B N 1
ATOM 3103 C CA . ARG B 1 184 ? 4.961 -9.625 5.465 1 98 184 ARG B CA 1
ATOM 3104 C C . ARG B 1 184 ? 5.98 -8.492 5.438 1 98 184 ARG B C 1
ATOM 3106 O O . ARG B 1 184 ? 7.082 -8.625 5.973 1 98 184 ARG B O 1
ATOM 3113 N N . ALA B 1 185 ? 5.637 -7.418 4.887 1 98.62 185 ALA B N 1
ATOM 3114 C CA . ALA B 1 185 ? 6.602 -6.367 4.559 1 98.62 185 ALA B CA 1
ATOM 3115 C C . ALA B 1 185 ? 6.879 -5.48 5.766 1 98.62 185 ALA B C 1
ATOM 3117 O O . ALA B 1 185 ? 6.039 -5.359 6.664 1 98.62 185 ALA B O 1
ATOM 3118 N N . GLU B 1 186 ? 8.086 -4.969 5.762 1 98.25 186 GLU B N 1
ATOM 3119 C CA . GLU B 1 186 ? 8.32 -3.77 6.562 1 98.25 186 GLU B CA 1
ATOM 3120 C C . GLU B 1 186 ? 7.578 -2.566 5.988 1 98.25 186 GLU B C 1
ATOM 3122 O O . GLU B 1 186 ? 8.031 -1.956 5.016 1 98.25 186 GLU B O 1
ATOM 3127 N N . THR B 1 187 ? 6.551 -2.131 6.613 1 98.31 187 THR B N 1
ATOM 3128 C CA . THR B 1 187 ? 5.648 -1.155 6.008 1 98.31 187 THR B CA 1
ATOM 3129 C C . THR B 1 187 ? 6.367 0.171 5.773 1 98.31 187 THR B C 1
ATOM 3131 O O . THR B 1 187 ? 6.078 0.875 4.801 1 98.31 187 THR B O 1
ATOM 3134 N N . ARG B 1 188 ? 7.359 0.541 6.598 1 98.19 188 ARG B N 1
ATOM 3135 C CA . ARG B 1 188 ? 8.086 1.797 6.441 1 98.19 188 ARG B CA 1
ATOM 3136 C C . ARG B 1 188 ? 8.93 1.786 5.168 1 98.19 188 ARG B C 1
ATOM 3138 O O . ARG B 1 18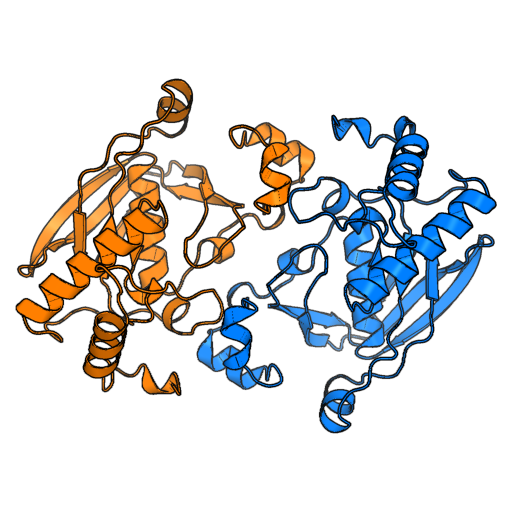8 ? 9.359 2.84 4.699 1 98.19 188 ARG B O 1
ATOM 3145 N N . SER B 1 189 ? 9.117 0.581 4.613 1 98.56 189 SER B N 1
ATOM 3146 C CA . SER B 1 189 ? 9.984 0.439 3.447 1 98.56 189 SER B CA 1
ATOM 3147 C C . SER B 1 189 ? 9.211 0.684 2.152 1 98.56 189 SER B C 1
ATOM 3149 O O . SER B 1 189 ? 9.805 0.71 1.07 1 98.56 189 SER B O 1
ATOM 3151 N N . LEU B 1 190 ? 7.906 0.855 2.221 1 98.62 190 LEU B N 1
ATOM 3152 C CA . LEU B 1 190 ? 7.078 1.013 1.03 1 98.62 190 LEU B CA 1
ATOM 3153 C C . LEU B 1 190 ? 7.547 2.197 0.194 1 98.62 190 LEU B C 1
ATOM 3155 O O . LEU B 1 190 ? 7.691 3.309 0.71 1 98.62 190 LEU B O 1
ATOM 3159 N N . VAL B 1 191 ? 7.758 1.966 -1.099 1 98.56 191 VAL B N 1
ATOM 3160 C CA . VAL B 1 191 ? 8.172 2.994 -2.047 1 98.56 191 VAL B CA 1
ATOM 3161 C C . VAL B 1 191 ? 7.234 2.998 -3.25 1 98.56 191 VAL B C 1
ATOM 3163 O O . VAL B 1 191 ? 7.035 1.965 -3.895 1 98.56 191 VAL B O 1
ATOM 3166 N N . CYS B 1 192 ? 6.68 4.129 -3.461 1 98.56 192 CYS B N 1
ATOM 3167 C CA . CYS B 1 192 ? 5.898 4.344 -4.672 1 98.56 192 CYS B CA 1
ATOM 3168 C C . CYS B 1 192 ? 6.797 4.418 -5.898 1 98.56 192 CYS B C 1
ATOM 3170 O O . CYS B 1 192 ? 7.926 4.902 -5.816 1 98.56 192 CYS B O 1
ATOM 3172 N N . ALA B 1 193 ? 6.27 4.012 -7.031 1 97.69 193 ALA B N 1
ATOM 3173 C CA . ALA B 1 193 ? 7.02 4.047 -8.289 1 97.69 193 ALA B CA 1
ATOM 3174 C C . ALA B 1 193 ? 7.535 5.453 -8.578 1 97.69 193 ALA B C 1
ATOM 3176 O O . ALA B 1 193 ? 8.641 5.625 -9.086 1 97.69 193 ALA B O 1
ATOM 3177 N N . SER B 1 194 ? 6.773 6.477 -8.242 1 97.5 194 SER B N 1
ATOM 3178 C CA . SER B 1 194 ? 7.145 7.859 -8.523 1 97.5 194 SER B CA 1
ATOM 3179 C C . SER B 1 194 ? 8.32 8.305 -7.664 1 97.5 194 SER B C 1
ATOM 3181 O O . SER B 1 194 ? 8.969 9.312 -7.953 1 97.5 194 SER B O 1
ATOM 3183 N N . GLU B 1 195 ? 8.586 7.602 -6.559 1 97.94 195 GLU B N 1
ATOM 3184 C CA . GLU B 1 195 ? 9.672 7.957 -5.648 1 97.94 195 GLU B CA 1
ATOM 3185 C C . GLU B 1 195 ? 10.859 7.008 -5.812 1 97.94 195 GLU B C 1
ATOM 3187 O O . GLU B 1 195 ? 11.883 7.164 -5.137 1 97.94 195 GLU B O 1
ATOM 3192 N N . ALA B 1 196 ? 10.773 6.039 -6.742 1 96.44 196 ALA B N 1
ATOM 3193 C CA . ALA B 1 196 ? 11.766 4.977 -6.887 1 96.44 196 ALA B CA 1
ATOM 3194 C C . ALA B 1 196 ? 13.125 5.543 -7.281 1 96.44 196 ALA B C 1
ATOM 3196 O O . ALA B 1 196 ? 14.164 4.969 -6.945 1 96.44 196 ALA B O 1
ATOM 3197 N N . PHE B 1 197 ? 13.141 6.68 -7.965 1 95.25 197 PHE B N 1
ATOM 3198 C CA . PHE B 1 197 ? 14.383 7.301 -8.422 1 95.25 197 PHE B CA 1
ATOM 3199 C C . PHE B 1 197 ? 15.273 7.66 -7.238 1 95.25 197 PHE B C 1
ATOM 3201 O O . PHE B 1 197 ? 16.484 7.801 -7.391 1 95.25 197 PHE B O 1
ATOM 3208 N N . ARG B 1 198 ? 14.719 7.766 -5.992 1 94.25 198 ARG B N 1
ATOM 3209 C CA . ARG B 1 198 ? 15.469 8.102 -4.789 1 94.25 198 ARG B CA 1
ATOM 3210 C C . ARG B 1 198 ? 16.281 6.91 -4.289 1 94.25 198 ARG B C 1
ATOM 3212 O O . ARG B 1 198 ? 17.172 7.066 -3.465 1 94.25 198 ARG B O 1
ATOM 3219 N N . TYR B 1 199 ? 15.93 5.77 -4.777 1 94.62 199 TYR B N 1
ATOM 3220 C CA . TYR B 1 199 ? 16.547 4.527 -4.328 1 94.62 199 TYR B CA 1
ATOM 3221 C C . TYR B 1 199 ? 17.094 3.729 -5.504 1 94.62 199 TYR B C 1
ATOM 3223 O O . TYR B 1 199 ? 16.625 2.619 -5.781 1 94.62 199 TYR B O 1
ATOM 3231 N N . PRO B 1 200 ? 18.141 4.199 -6.082 1 90.06 200 PRO B N 1
ATOM 3232 C CA . PRO B 1 200 ? 18.719 3.439 -7.195 1 90.06 200 PRO B CA 1
ATOM 3233 C C . PRO B 1 200 ? 19.203 2.053 -6.773 1 90.06 200 PRO B C 1
ATOM 3235 O O . PRO B 1 200 ? 19.906 1.917 -5.766 1 90.06 200 PRO B O 1
ATOM 3238 N N . GLY B 1 201 ? 18.781 1.121 -7.504 1 86.12 201 GLY B N 1
ATOM 3239 C CA . GLY B 1 201 ? 19.172 -0.251 -7.227 1 86.12 201 GLY B CA 1
ATOM 3240 C C . GLY B 1 201 ? 18.516 -0.824 -5.988 1 86.12 201 GLY B C 1
ATOM 3241 O O . GLY B 1 201 ? 18.781 -1.968 -5.609 1 86.12 201 GLY B O 1
ATOM 3242 N N . PHE B 1 202 ? 17.766 0.073 -5.305 1 89.94 202 PHE B N 1
ATOM 3243 C CA . PHE B 1 202 ? 17.047 -0.335 -4.105 1 89.94 202 PHE B CA 1
ATOM 3244 C C . PHE B 1 202 ? 18 -0.913 -3.068 1 89.94 202 PHE B C 1
ATOM 3246 O O . PHE B 1 202 ? 17.75 -1.984 -2.514 1 89.94 202 PHE B O 1
ATOM 3253 N N . ASP B 1 203 ? 19.031 -0.193 -2.854 1 90.38 203 ASP B N 1
ATOM 3254 C CA . ASP B 1 203 ? 20 -0.526 -1.819 1 90.38 203 ASP B CA 1
ATOM 3255 C C . ASP B 1 203 ? 19.359 -0.526 -0.436 1 90.38 203 ASP B C 1
ATOM 3257 O O . ASP B 1 203 ? 18.859 0.503 0.022 1 90.38 203 ASP B O 1
ATOM 3261 N N . LEU B 1 204 ? 19.469 -1.566 0.262 1 94.81 204 LEU B N 1
ATOM 3262 C CA . LEU B 1 204 ? 18.734 -1.746 1.51 1 94.81 204 LEU B CA 1
ATOM 3263 C C . LEU B 1 204 ? 19.281 -0.834 2.602 1 94.81 204 LEU B C 1
ATOM 3265 O O . LEU B 1 204 ? 18.531 -0.273 3.391 1 94.81 204 LEU B O 1
ATOM 3269 N N . ASP B 1 205 ? 20.531 -0.753 2.68 1 94.19 205 ASP B N 1
ATOM 3270 C CA . ASP B 1 205 ? 21.125 0.071 3.723 1 94.19 205 ASP B CA 1
ATOM 3271 C C . ASP B 1 205 ? 20.703 1.531 3.584 1 94.19 205 ASP B C 1
ATOM 3273 O O . ASP B 1 205 ? 20.344 2.174 4.574 1 94.19 205 ASP B O 1
ATOM 3277 N N . GLN B 1 206 ? 20.734 1.959 2.383 1 93.38 206 GLN B N 1
ATOM 3278 C CA . GLN B 1 206 ? 20.312 3.328 2.123 1 93.38 206 GLN B CA 1
ATOM 3279 C C . GLN B 1 206 ? 18.844 3.516 2.486 1 93.38 206 GLN B C 1
ATOM 3281 O O . GLN B 1 206 ? 18.469 4.488 3.154 1 93.38 206 GLN B O 1
ATOM 3286 N N . ALA B 1 207 ? 18.047 2.645 2.027 1 96.19 207 ALA B N 1
ATOM 3287 C CA . ALA B 1 207 ? 16.609 2.732 2.291 1 96.19 207 ALA B CA 1
ATOM 3288 C C . ALA B 1 207 ? 16.328 2.686 3.789 1 96.19 207 ALA B C 1
ATOM 3290 O O . ALA B 1 207 ? 15.508 3.457 4.293 1 96.19 207 ALA B O 1
ATOM 3291 N N . ARG B 1 208 ? 17.016 1.792 4.48 1 96.69 208 ARG B N 1
ATOM 3292 C CA . ARG B 1 208 ? 16.844 1.659 5.926 1 96.69 208 ARG B CA 1
ATOM 3293 C C . ARG B 1 208 ? 17.172 2.965 6.641 1 96.69 208 ARG B C 1
ATOM 3295 O O . ARG B 1 208 ? 16.453 3.387 7.543 1 96.69 208 ARG B O 1
ATOM 3302 N N . SER B 1 209 ? 18.172 3.572 6.227 1 94.44 209 SER B N 1
ATOM 3303 C CA . SER B 1 209 ? 18.609 4.82 6.84 1 94.44 209 SER B CA 1
ATOM 3304 C C . SER B 1 209 ? 17.625 5.945 6.57 1 94.44 209 SER B C 1
ATOM 3306 O O . SER B 1 209 ? 17.281 6.711 7.477 1 94.44 209 SER B O 1
ATOM 3308 N N . LEU B 1 210 ? 17.094 6 5.395 1 93.44 210 LEU B N 1
ATOM 3309 C CA . LEU B 1 210 ? 16.25 7.113 4.969 1 93.44 210 LEU B CA 1
ATOM 3310 C C . LEU B 1 210 ? 14.82 6.926 5.453 1 93.44 210 LEU B C 1
ATOM 3312 O O . LEU B 1 210 ? 14.141 7.898 5.785 1 93.44 210 LEU B O 1
ATOM 3316 N N . LEU B 1 211 ? 14.391 5.68 5.52 1 96.69 211 LEU B N 1
ATOM 3317 C CA . LEU B 1 211 ? 12.969 5.43 5.77 1 96.69 211 LEU B CA 1
ATOM 3318 C C . LEU B 1 211 ? 12.75 4.891 7.176 1 96.69 211 LEU B C 1
ATOM 3320 O O . LEU B 1 211 ? 11.617 4.805 7.645 1 96.69 211 LEU B O 1
ATOM 3324 N N . GLY B 1 212 ? 13.75 4.562 7.82 1 95.81 212 GLY B N 1
ATOM 3325 C CA . GLY B 1 212 ? 13.703 4.254 9.242 1 95.81 212 GLY B CA 1
ATOM 3326 C C . GLY B 1 212 ? 13.016 2.934 9.539 1 95.81 212 GLY B C 1
ATOM 3327 O O . GLY B 1 212 ? 12.133 2.867 10.398 1 95.81 212 GLY B O 1
ATOM 3328 N N . PHE B 1 213 ? 13.453 1.881 8.984 1 96.19 213 PHE B N 1
ATOM 3329 C CA . PHE B 1 213 ? 12.914 0.56 9.289 1 96.19 213 PHE B CA 1
ATOM 3330 C C . PHE B 1 213 ? 14.039 -0.422 9.594 1 96.19 213 PHE B C 1
ATOM 3332 O O . PHE B 1 213 ? 15.203 -0.157 9.273 1 96.19 213 PHE B O 1
#

InterPro domains:
  IPR023635 Peptide deformylase [MF_00163] (25-193)
  IPR023635 Peptide deformylase [PF01327] (27-187)
  IPR023635 Peptide deformylase [PIRSF004749] (13-197)
  IPR023635 Peptide deformylase [PR01576] (58-87)
  IPR023635 Peptide deformylase [PR01576] (127-138)
  IPR023635 Peptide deformylase [PR01576] (139-157)
  IPR023635 Peptide deformylase [PR01576] (158-187)
  IPR023635 Peptide deformylase [PTHR10458] (20-191)
  IPR023635 Peptide deformylase [cd00487] (29-181)
  IPR036821 Peptide deformylase superfamily [G3DSA:3.90.45.10] (12-197)
  IPR036821 Peptide deformylase superfamily [SSF56420] (18-195)

pLDDT: mean 94.69, std 9.83, range [31.73, 98.94]

Nearest PDB structures (foldseek):
  1zxz-assembly1_B  TM=9.114E-01  e=3.045E-17  Arabidopsis thaliana
  3g5k-assembly1_A  TM=9.052E-01  e=2.865E-17  Homo sapiens
  4je7-assembly1_A  TM=8.834E-01  e=1.570E-16  Arabidopsis thaliana
  5cwy-assembly1_A-2  TM=9.247E-01  e=1.166E-15  Xanthomonas oryzae pv. oryzae KACC 10331
  5cvk-assembly1_A-2  TM=9.251E-01  e=3.275E-15  Xanthomonas oryzae pv. oryzae KACC 10331

Sequence (426 aa):
MDYSELGPENLGQIVEQVLQHAQQNVAPIVQLGHPALRQPALPYDGQLDAPTLNELLLVMRHTMHAAPGVGLAAVQLGIPLQLAVLEDRYPIDADAAREREREPLDYLEFINPGYTPIGARQAAFYEGCLSFSGFQAVVSRPTAVHASYLDRDGNPQERDFSGWQARIVQHEIDHLRGTVYIDRAETRSLVCASEAFRYPGFDLDQARSLLGFMDYSELGPENLGQIVEQVLQHAQQNVAPIVQLGHPALRQPALPYDGQLDAPTLNELLLVMRHTMHAAPGVGLAAVQLGIPLQLAVLEDRYPIDADAAREREREPLDYLEFINPGYTPIGARQAAFYEGCLSFSGFQAVVSRPTAVHASYLDRDGNPQERDFSGWQARIVQHEIDHLRGTVYIDRAETRSLVCASEAFRYPGFDLDQARSLLGF

Secondary structure (DSSP, 8-state):
--GGG-SGGGHHHHHHHHHHH-BTTB-PPP-TT-GGGTSPPBPPSS-S-HHHHHHHHHHHHHHHHHTT-SEEEGGGGT--BSEEEEEE-----HHHHHHTT---EEEEEEEEEEEEE-SS-EEEEEE--TTSTTEEEEEEEESEEEEEEE-TT--EEEEEEEHHHHHHHHHHHHHHTT--GGGTSEEEEEEEGGGGGGSGGG-HHHHHHHHT-/--GGG-SGGGHHHHHHHHHHH-BTTB-PPP-TT-GGGTSPPBPPSS-S-HHHHHHHHHHHHHHHHHTT-SEEEGGGGT--BSEEEEEE-----HHHHHHTT---EEEEEEEEEEEEE-SS-EEEEEE--TTSTTEEEEEEEESEEEEEEE-TTS-EEEEEEEHHHHHHHHHHHHHHTT--GGGTSEEEEEEEGGGGGGSGGG-HHHHHHHHT-

Foldseek 3Di:
DPCVCLDLVCQVVLLVVQLVQDDVLAGDFAAPPQVLQAAQADADDCSDDLVSLVSNVSSQVVNCVVLPHQKDAVSRRVRRYGKMKGWDDDDDDPVLCVVQVDDGDDIDIFHPKDKDADDDDKDWDWDDDPRHPFKIFIAIDRQKIWMWGAGSVGDIDIDIDGGPRRVNVVQRVCSNRRHHRCVGGPVLLMDGNVRCVVQVSNDPVVSCVVSPD/DPCVCLDLVCQVVLLVVQLVQDDVLAGDFAAPPQVLQAAQADADDCSDDLVSLVSNVSSQVVNCVVLPHQKDAVSRRVRRYGKMKGWDDDDDDPVLCVVQVDDGDDIDIFHPKDKDADDDDKDWDWDDDPRHPFKIFIAIDRQKIWMWGAGSVGDIDIDIDGGPRRVNVVQRVCSNRRHHRCVGGPVLLMDGNVRCVVQVSNDPVVSCVVSPD

Organism: NCBI:txid162496

Solvent-accessible surface area (backbone atoms only — not comparable to full-atom values): 22504 Å² total; per-residue (Å²): 128,64,66,87,48,70,34,79,85,32,44,65,58,50,51,49,51,44,61,69,62,28,59,96,42,30,44,76,63,42,45,38,51,42,43,35,46,33,35,62,30,38,72,70,78,71,88,55,57,70,72,59,46,54,49,49,54,50,26,48,49,43,27,22,54,74,71,69,43,49,52,41,32,35,23,41,55,59,37,54,36,25,37,33,38,35,34,37,80,72,88,68,56,69,66,61,25,59,76,44,44,46,60,79,37,71,81,43,62,35,31,53,60,51,71,44,69,51,78,82,56,66,44,74,44,75,41,69,43,85,36,46,72,58,41,31,27,34,34,71,40,54,36,21,28,42,33,40,26,20,38,100,86,64,46,80,43,75,47,79,34,48,30,41,53,18,44,52,52,51,52,41,50,32,34,38,59,20,37,54,70,71,76,61,31,45,63,59,50,34,24,25,64,92,34,42,82,80,41,70,91,60,46,59,69,61,49,30,69,51,29,66,99,129,66,68,87,48,70,34,81,86,32,44,66,57,51,50,48,52,46,61,68,64,28,58,95,42,30,45,76,64,43,47,38,53,42,42,34,45,33,36,63,30,39,74,70,78,72,86,54,57,69,70,58,46,54,50,48,54,50,27,47,50,43,27,22,54,74,70,70,44,50,51,39,32,34,24,42,56,60,37,55,35,23,38,34,37,36,33,35,81,72,88,70,58,71,67,61,25,60,77,44,46,47,61,80,34,70,81,44,63,35,31,54,60,50,72,44,69,51,79,82,55,66,45,73,46,76,43,70,43,86,36,46,73,58,41,32,26,34,33,72,40,55,36,20,27,42,34,38,26,21,40,100,87,64,46,80,44,74,48,79,34,47,31,41,52,20,45,51,53,52,52,41,49,33,35,37,57,20,37,54,70,72,76,63,31,46,61,59,51,33,25,25,62,90,33,42,82,80,40,69,90,60,45,59,69,59,47,30,68,51,28,64,99

Radius of gyration: 23.79 Å; Cα contacts (8 Å, |Δi|>4): 869; chains: 2; bounding box: 53×72×55 Å